Protein AF-0000000084484332 (afdb_homodimer)

Structure (mmCIF, N/CA/C/O backbone):
data_AF-0000000084484332-model_v1
#
loop_
_entity.id
_entity.type
_entity.pdbx_description
1 polymer '(3R)-3-hydroxyacyl-CoA dehydrogenase'
#
loop_
_atom_site.group_PDB
_atom_site.id
_atom_site.type_symbol
_atom_site.label_atom_id
_atom_site.label_alt_id
_atom_site.label_comp_id
_atom_site.label_asym_id
_atom_site.label_entity_id
_atom_site.label_seq_id
_atom_site.pdbx_PDB_ins_code
_atom_site.Cartn_x
_atom_site.Cartn_y
_atom_site.Cartn_z
_atom_site.occupancy
_atom_site.B_iso_or_equiv
_atom_site.auth_seq_id
_atom_site.auth_comp_id
_atom_site.auth_asym_id
_atom_site.auth_atom_id
_atom_site.pdbx_PDB_model_num
ATOM 1 N N . MET A 1 1 ? -7.816 30.906 24.844 1 42.34 1 MET A N 1
ATOM 2 C CA . MET A 1 1 ? -7.906 29.578 25.438 1 42.34 1 MET A CA 1
ATOM 3 C C . MET A 1 1 ? -6.652 28.766 25.125 1 42.34 1 MET A C 1
ATOM 5 O O . MET A 1 1 ? -6.082 28.875 24.047 1 42.34 1 MET A O 1
ATOM 9 N N . SER A 1 2 ? -5.914 28.5 26.109 1 61.84 2 SER A N 1
ATOM 10 C CA . SER A 1 2 ? -4.59 27.922 26.328 1 61.84 2 SER A CA 1
ATOM 11 C C . SER A 1 2 ? -4.523 26.5 25.812 1 61.84 2 SER A C 1
ATOM 13 O O . SER A 1 2 ? -4.754 25.547 26.562 1 61.84 2 SER A O 1
ATOM 15 N N . GLY A 1 3 ? -4.895 26.281 24.469 1 76.19 3 GLY A N 1
ATOM 16 C CA . GLY A 1 3 ? -4.961 24.922 24 1 76.19 3 GLY A CA 1
ATOM 17 C C . GLY A 1 3 ? -3.596 24.312 23.703 1 76.19 3 GLY A C 1
ATOM 18 O O . GLY A 1 3 ? -2.611 25.047 23.562 1 76.19 3 GLY A O 1
ATOM 19 N N . ILE A 1 4 ? -3.477 23 23.781 1 82.19 4 ILE A N 1
ATOM 20 C CA . ILE A 1 4 ? -2.23 22.25 23.781 1 82.19 4 ILE A CA 1
ATOM 21 C C . ILE A 1 4 ? -1.48 22.5 22.469 1 82.19 4 ILE A C 1
ATOM 23 O O . ILE A 1 4 ? -0.281 22.219 22.375 1 82.19 4 ILE A O 1
ATOM 27 N N . VAL A 1 5 ? -2.266 23.203 21.5 1 91.94 5 VAL A N 1
ATOM 28 C CA . VAL A 1 5 ? -1.58 23.516 20.25 1 91.94 5 VAL A CA 1
ATOM 29 C C . VAL A 1 5 ? -1.8 24.984 19.891 1 91.94 5 VAL A C 1
ATOM 31 O O . VAL A 1 5 ? -1.896 25.344 18.703 1 91.94 5 VAL A O 1
ATOM 34 N N . SER A 1 6 ? -1.913 25.75 20.922 1 90.62 6 SER A N 1
ATOM 35 C CA . SER A 1 6 ? -2.123 27.188 20.734 1 90.62 6 SER A CA 1
ATOM 36 C C . SER A 1 6 ? -0.978 27.812 19.953 1 90.62 6 SER A C 1
ATOM 38 O O . SER A 1 6 ? 0.193 27.531 20.219 1 90.62 6 SER A O 1
ATOM 40 N N . GLY A 1 7 ? -1.387 28.594 18.938 1 90.69 7 GLY A N 1
ATOM 41 C CA . GLY A 1 7 ? -0.401 29.328 18.156 1 90.69 7 GLY A CA 1
ATOM 42 C C . GLY A 1 7 ? 0.15 28.547 16.984 1 90.69 7 GLY A C 1
ATOM 43 O O . GLY A 1 7 ? 0.88 29.078 16.156 1 90.69 7 GLY A O 1
ATOM 44 N N . LYS A 1 8 ? -0.219 27.281 16.891 1 94.62 8 LYS A N 1
ATOM 45 C CA . LYS A 1 8 ? 0.289 26.453 15.797 1 94.62 8 LYS A CA 1
ATOM 46 C C . LYS A 1 8 ? -0.596 26.578 14.555 1 94.62 8 LYS A C 1
ATOM 48 O O . LYS A 1 8 ? -1.795 26.844 14.664 1 94.62 8 LYS A O 1
ATOM 53 N N . LEU A 1 9 ? 0.035 26.484 13.445 1 97.62 9 LEU A N 1
ATOM 54 C CA . LEU A 1 9 ? -0.656 26.406 12.164 1 97.62 9 LEU A CA 1
ATOM 55 C C . LEU A 1 9 ? -0.827 24.953 11.719 1 97.62 9 LEU A C 1
ATOM 57 O O . LEU A 1 9 ? 0.148 24.203 11.656 1 97.62 9 LEU A O 1
ATOM 61 N N . ALA A 1 10 ? -2.123 24.562 11.453 1 98.38 10 ALA A N 1
ATOM 62 C CA . ALA A 1 10 ? -2.428 23.172 11.133 1 98.38 10 ALA A CA 1
ATOM 63 C C . ALA A 1 10 ? -3.088 23.047 9.766 1 98.38 10 ALA A C 1
ATOM 65 O O . ALA A 1 10 ? -3.918 23.891 9.398 1 98.38 10 ALA A O 1
ATOM 66 N N . PHE A 1 11 ? -2.664 22.109 9.016 1 98.81 11 PHE A N 1
ATOM 67 C CA . PHE A 1 11 ? -3.262 21.781 7.73 1 98.81 11 PHE A CA 1
ATOM 68 C C . PHE A 1 11 ? -3.904 20.406 7.77 1 98.81 11 PHE A C 1
ATOM 70 O O . PHE A 1 11 ? -3.273 19.438 8.195 1 98.81 11 PHE A O 1
ATOM 77 N N . VAL A 1 12 ? -5.191 20.281 7.363 1 98.62 12 VAL A N 1
ATOM 78 C CA . VAL A 1 12 ? -5.938 19.031 7.375 1 98.62 12 VAL A CA 1
ATOM 79 C C . VAL A 1 12 ? -6.477 18.734 5.977 1 98.62 12 VAL A C 1
ATOM 81 O O . VAL A 1 12 ? -7.25 19.531 5.426 1 98.62 12 VAL A O 1
ATOM 84 N N . THR A 1 13 ? -6.062 17.625 5.383 1 98.75 13 THR A N 1
ATOM 85 C CA . THR A 1 13 ? -6.664 17.203 4.121 1 98.75 13 THR A CA 1
ATOM 86 C C . THR A 1 13 ? -7.953 16.422 4.367 1 98.75 13 THR A C 1
ATOM 88 O O . THR A 1 13 ? -8.148 15.867 5.453 1 98.75 13 THR A O 1
ATOM 91 N N . GLY A 1 14 ? -8.781 16.359 3.268 1 97.62 14 GLY A N 1
ATOM 92 C CA . GLY A 1 14 ? -10.055 15.688 3.453 1 97.62 14 GLY A CA 1
ATOM 93 C C . GLY A 1 14 ? -10.953 16.375 4.461 1 97.62 14 GLY A C 1
ATOM 94 O O . GLY A 1 14 ? -11.711 15.727 5.184 1 97.62 14 GLY A O 1
ATOM 95 N N . ALA A 1 15 ? -10.914 17.641 4.578 1 97.25 15 ALA A N 1
ATOM 96 C CA . ALA A 1 15 ? -11.5 18.391 5.684 1 97.25 15 ALA A CA 1
ATOM 97 C C . ALA A 1 15 ? -12.977 18.672 5.434 1 97.25 15 ALA A C 1
ATOM 99 O O 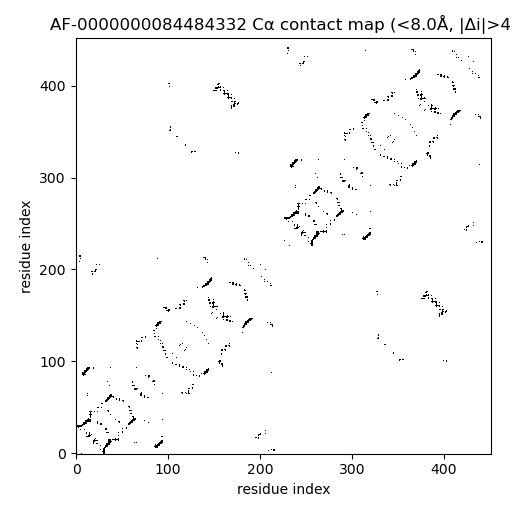. ALA A 1 15 ? -13.664 19.203 6.305 1 97.25 15 ALA A O 1
ATOM 100 N N . ALA A 1 16 ? -13.469 18.281 4.281 1 95.62 16 ALA A N 1
ATOM 101 C CA . ALA A 1 16 ? -14.844 18.625 3.939 1 95.62 16 ALA A CA 1
ATOM 102 C C . ALA A 1 16 ? -15.828 17.688 4.633 1 95.62 16 ALA A C 1
ATOM 104 O O . ALA A 1 16 ? -17.031 17.953 4.656 1 95.62 16 ALA A O 1
ATOM 105 N N . SER A 1 17 ? -15.289 16.562 5.203 1 87.25 17 SER A N 1
ATOM 106 C CA . SER A 1 17 ? -16.234 15.633 5.809 1 87.25 17 SER A CA 1
ATOM 107 C C . SER A 1 17 ? -15.539 14.695 6.785 1 87.25 17 SER A C 1
ATOM 109 O O . SER A 1 17 ? -14.305 14.711 6.898 1 87.25 17 SER A O 1
ATOM 111 N N . GLY A 1 18 ? -16.438 14.094 7.574 1 88.19 18 GLY A N 1
ATOM 112 C CA . GLY A 1 18 ? -16 12.945 8.352 1 88.19 18 GLY A CA 1
ATOM 113 C C . GLY A 1 18 ? -14.906 13.281 9.344 1 88.19 18 GLY A C 1
ATOM 114 O O . GLY A 1 18 ? -15.039 14.219 10.125 1 88.19 18 GLY A O 1
ATOM 115 N N . ILE A 1 19 ? -13.891 12.477 9.289 1 89.06 19 ILE A N 1
ATOM 116 C CA . ILE A 1 19 ? -12.773 12.57 10.227 1 89.06 19 ILE A CA 1
ATOM 117 C C . ILE A 1 19 ? -12.039 13.891 10.016 1 89.06 19 ILE A C 1
ATOM 119 O O . ILE A 1 19 ? -11.586 14.508 10.984 1 89.06 19 ILE A O 1
ATOM 123 N N . GLY A 1 20 ? -11.953 14.328 8.781 1 94.19 20 GLY A N 1
ATOM 124 C CA . GLY A 1 20 ?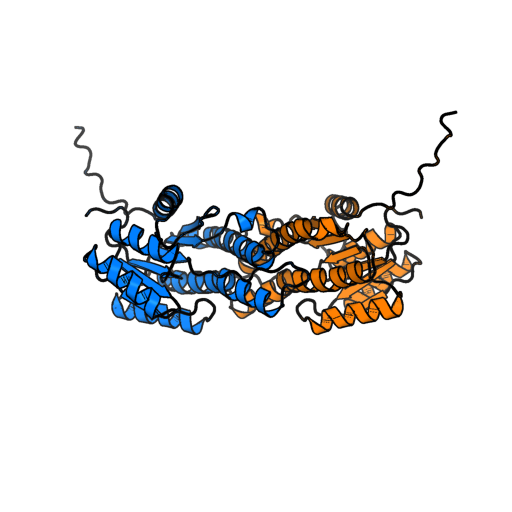 -11.273 15.578 8.484 1 94.19 20 GLY A CA 1
ATOM 125 C C . GLY A 1 20 ? -11.953 16.781 9.102 1 94.19 20 GLY A C 1
ATOM 126 O O . GLY A 1 20 ? -11.297 17.641 9.703 1 94.19 20 GLY A O 1
ATOM 127 N N . ARG A 1 21 ? -13.211 16.828 8.93 1 93.62 21 ARG A N 1
ATOM 128 C CA . ARG A 1 21 ? -13.984 17.922 9.531 1 93.62 21 ARG A CA 1
ATOM 129 C C . ARG A 1 21 ? -13.852 17.906 11.047 1 93.62 21 ARG A C 1
ATOM 131 O O . ARG A 1 21 ? -13.609 18.953 11.664 1 93.62 21 ARG A O 1
ATOM 138 N N . ALA A 1 22 ? -13.953 16.766 11.641 1 91 22 ALA A N 1
ATOM 139 C CA . ALA A 1 22 ? -13.836 16.641 13.094 1 91 22 ALA A CA 1
ATOM 140 C C . ALA A 1 22 ? -12.445 17.031 13.57 1 91 22 ALA A C 1
ATOM 142 O O . ALA A 1 22 ? -12.289 17.641 14.633 1 91 22 ALA A O 1
ATOM 143 N N . THR A 1 23 ? -11.5 16.656 12.812 1 93.69 23 THR A N 1
ATOM 144 C CA . THR A 1 23 ? -10.117 17 13.148 1 93.69 23 THR A CA 1
ATOM 145 C C . THR A 1 23 ? -9.922 18.516 13.164 1 93.69 23 THR A C 1
ATOM 147 O O . THR A 1 23 ? -9.297 19.047 14.07 1 93.69 23 THR A O 1
ATOM 150 N N . CYS A 1 24 ? -10.5 19.172 12.188 1 95.75 24 CYS A N 1
ATOM 151 C CA . CYS A 1 24 ? -10.438 20.625 12.156 1 95.75 24 CYS A CA 1
ATOM 152 C C . CYS A 1 24 ? -11.039 21.219 13.422 1 95.75 24 CYS A C 1
ATOM 154 O O . CYS A 1 24 ? -10.453 22.125 14.016 1 95.75 24 CYS A O 1
ATOM 156 N N . GLN A 1 25 ? -12.109 20.703 13.836 1 93.12 25 GLN A N 1
ATOM 157 C CA . GLN A 1 25 ? -12.797 21.203 15.023 1 93.12 25 GLN A CA 1
ATOM 158 C C . GLN A 1 25 ? -11.945 21.016 16.281 1 93.12 25 GLN A C 1
ATOM 160 O O . GLN A 1 25 ? -11.812 21.938 17.078 1 93.12 25 GLN A O 1
ATOM 165 N N . VAL A 1 26 ? -11.375 19.828 16.391 1 92.19 26 VAL A N 1
ATOM 166 C CA . VAL A 1 26 ? -10.57 19.5 17.562 1 92.19 26 VAL A CA 1
ATOM 167 C C . VAL A 1 26 ? -9.344 20.406 17.625 1 92.19 26 VAL A C 1
ATOM 169 O O . VAL A 1 26 ? -9.023 20.969 18.672 1 92.19 26 VAL A O 1
ATOM 172 N N . LEU A 1 27 ? -8.672 20.594 16.5 1 94.62 27 LEU A N 1
ATOM 173 C CA . LEU A 1 27 ? -7.457 21.406 16.469 1 94.62 27 LEU A CA 1
ATOM 174 C C . LEU A 1 27 ? -7.766 22.859 16.75 1 94.62 27 LEU A C 1
ATOM 176 O O . LEU A 1 27 ? -7.031 23.516 17.5 1 94.62 27 LEU A O 1
ATOM 180 N N . ALA A 1 28 ? -8.875 23.375 16.219 1 95.31 28 ALA A N 1
ATOM 181 C CA . ALA A 1 28 ? -9.273 24.75 16.469 1 95.31 28 ALA A CA 1
ATOM 182 C C . ALA A 1 28 ? -9.641 24.953 17.938 1 95.31 28 ALA A C 1
ATOM 184 O O . ALA A 1 28 ? -9.242 25.953 18.547 1 95.31 28 ALA A O 1
ATOM 185 N N . ARG A 1 29 ? -10.328 23.984 18.438 1 92.31 29 ARG A N 1
ATOM 186 C CA . ARG A 1 29 ? -10.711 24.031 19.844 1 92.31 29 ARG A CA 1
ATOM 187 C C . ARG A 1 29 ? -9.477 24.094 20.75 1 92.31 29 ARG A C 1
ATOM 189 O O . ARG A 1 29 ? -9.492 24.766 21.781 1 92.31 29 ARG A O 1
ATOM 196 N N . GLU A 1 30 ? -8.445 23.438 20.281 1 92.62 30 GLU A N 1
ATOM 197 C CA . GLU A 1 30 ? -7.223 23.359 21.078 1 92.62 30 GLU A CA 1
ATOM 198 C C . GLU A 1 30 ? -6.281 24.516 20.75 1 92.62 30 GLU A C 1
ATOM 200 O O . GLU A 1 30 ? -5.121 24.516 21.188 1 92.62 30 GLU A O 1
ATOM 205 N N . GLY A 1 31 ? -6.727 25.484 19.906 1 93.81 31 GLY A N 1
ATOM 206 C CA . GLY A 1 31 ? -6.051 26.766 19.797 1 93.81 31 GLY A CA 1
ATOM 207 C C . GLY A 1 31 ? -5.293 26.938 18.484 1 93.81 31 GLY A C 1
ATOM 208 O O . GLY A 1 31 ? -4.703 27.984 18.234 1 93.81 31 GLY A O 1
ATOM 209 N N . ALA A 1 32 ? -5.285 25.969 17.656 1 95.81 32 ALA A N 1
ATOM 210 C CA . ALA A 1 32 ? -4.559 26.062 16.391 1 95.81 32 ALA A CA 1
ATOM 211 C C . ALA A 1 32 ? -5.328 26.891 15.375 1 95.81 32 ALA A C 1
ATOM 213 O O . ALA A 1 32 ? -6.559 26.969 15.43 1 95.81 32 ALA A O 1
ATOM 214 N N . THR A 1 33 ? -4.586 27.594 14.57 1 97.75 33 THR A N 1
ATOM 215 C CA . THR A 1 33 ? -5.152 28.062 13.305 1 97.75 33 THR A CA 1
ATOM 216 C C . THR A 1 33 ? -5.215 26.922 12.289 1 97.75 33 THR A C 1
ATOM 218 O O . THR A 1 33 ? -4.203 26.281 12.008 1 97.75 33 THR A O 1
ATOM 221 N N . VAL A 1 34 ? -6.422 26.734 11.703 1 98.25 34 VAL A N 1
ATOM 222 C CA . VAL A 1 34 ? -6.625 25.531 10.898 1 98.25 34 VAL A CA 1
ATOM 223 C C . VAL A 1 34 ? -6.867 25.922 9.445 1 98.25 34 VAL A C 1
ATOM 225 O O . VAL A 1 34 ? -7.664 26.812 9.156 1 98.25 34 VAL A O 1
ATOM 228 N N . ILE A 1 35 ? -6.141 25.297 8.539 1 98.81 35 ILE A N 1
ATOM 229 C CA . ILE A 1 35 ? -6.406 25.328 7.102 1 98.81 35 ILE A CA 1
ATOM 230 C C . ILE A 1 35 ? -6.98 23.984 6.652 1 98.81 35 ILE A C 1
ATOM 232 O O . ILE A 1 35 ? -6.328 22.953 6.781 1 98.81 35 ILE A O 1
ATOM 236 N N . GLY A 1 36 ? -8.195 24.016 6.145 1 98.62 36 GLY A N 1
ATOM 237 C CA . GLY A 1 36 ? -8.797 22.812 5.59 1 98.62 36 GLY A CA 1
ATOM 238 C C . GLY A 1 36 ? -8.562 22.656 4.102 1 98.62 36 GLY A C 1
ATOM 239 O O . GLY A 1 36 ? -8.742 23.609 3.336 1 98.62 36 GLY A O 1
ATOM 240 N N . GLY A 1 37 ? -8.078 21.531 3.699 1 98.75 37 GLY A N 1
ATOM 241 C CA . GLY A 1 37 ? -7.898 21.203 2.295 1 98.75 37 GLY A CA 1
ATOM 242 C C . GLY A 1 37 ? -8.805 20.078 1.824 1 98.75 37 GLY A C 1
ATOM 243 O O . GLY A 1 37 ? -8.914 19.047 2.486 1 98.75 37 GLY A O 1
ATOM 244 N N . ASP A 1 38 ? -9.391 20.281 0.667 1 98.56 38 ASP A N 1
ATOM 245 C CA . ASP A 1 38 ? -10.258 19.266 0.062 1 98.56 38 ASP A CA 1
ATOM 246 C C . ASP A 1 38 ? -10.523 19.594 -1.407 1 98.56 38 ASP A C 1
ATOM 248 O O . ASP A 1 38 ? -10.398 20.734 -1.833 1 98.56 38 ASP A O 1
ATOM 252 N N . LYS A 1 39 ? -10.883 18.547 -2.139 1 98.12 39 LYS A N 1
ATOM 253 C CA . LYS A 1 39 ? -11.297 18.781 -3.518 1 98.12 39 LYS A CA 1
ATOM 254 C C . LYS A 1 39 ? -12.727 19.312 -3.576 1 98.12 39 LYS A C 1
ATOM 256 O O . LYS A 1 39 ? -13.117 19.953 -4.559 1 98.12 39 LYS A O 1
ATOM 261 N N . ASN A 1 40 ? -13.461 19.016 -2.582 1 97.5 40 ASN A N 1
ATOM 262 C CA . ASN A 1 40 ? -14.82 19.531 -2.451 1 97.5 40 ASN A CA 1
ATOM 263 C C . ASN A 1 40 ? -14.836 20.953 -1.888 1 97.5 40 ASN A C 1
ATOM 265 O O . ASN A 1 40 ? -14.906 21.141 -0.673 1 97.5 40 ASN A O 1
ATOM 269 N N . LYS A 1 41 ? -14.883 21.938 -2.73 1 96.12 41 LYS A N 1
ATOM 270 C CA . LYS A 1 41 ? -14.758 23.344 -2.355 1 96.12 41 LYS A CA 1
ATOM 271 C C . LYS A 1 41 ? -15.898 23.766 -1.43 1 96.12 41 LYS A C 1
ATOM 273 O O . LYS A 1 41 ? -15.656 24.406 -0.403 1 96.12 41 LYS A O 1
ATOM 278 N N . LYS A 1 42 ? -17.062 23.391 -1.807 1 96.62 42 LYS A N 1
ATOM 279 C CA . LYS A 1 42 ? -18.219 23.781 -1.007 1 96.62 42 LYS A CA 1
ATOM 280 C C . LYS A 1 42 ? -18.172 23.156 0.382 1 96.62 42 LYS A C 1
ATOM 282 O O . LYS A 1 42 ? -18.422 23.828 1.384 1 96.62 42 LYS A O 1
ATOM 287 N N . GLY A 1 43 ? -17.812 21.891 0.428 1 96 43 GLY A N 1
ATOM 288 C CA . GLY A 1 43 ? -17.75 21.172 1.688 1 96 43 GLY A CA 1
ATOM 289 C C . GLY A 1 43 ? -16.703 21.719 2.641 1 96 43 GLY A C 1
ATOM 290 O O . GLY A 1 43 ? -16.953 21.828 3.842 1 96 43 GLY A O 1
ATOM 291 N N . ILE A 1 44 ? -15.57 22.047 2.057 1 96.75 44 ILE A N 1
ATOM 292 C CA . ILE A 1 44 ? -14.508 22.5 2.943 1 96.75 44 ILE A CA 1
ATOM 293 C C . ILE A 1 44 ? -14.812 23.906 3.447 1 96.75 44 ILE A C 1
ATOM 295 O O . ILE A 1 44 ? -14.492 24.25 4.59 1 96.75 44 ILE A O 1
ATOM 299 N N . GLN A 1 45 ? -15.414 24.75 2.668 1 96.75 45 GLN A N 1
ATOM 300 C CA . GLN A 1 45 ? -15.82 26.078 3.121 1 96.75 45 GLN A CA 1
ATOM 301 C C . GLN A 1 45 ? -16.828 25.984 4.266 1 96.75 45 GLN A C 1
ATOM 303 O O . GLN A 1 45 ? -16.75 26.75 5.227 1 96.75 45 GLN A O 1
ATOM 308 N N . GLN A 1 46 ? -17.719 25.062 4.16 1 96.44 46 GLN A N 1
ATOM 309 C CA . GLN A 1 46 ? -18.672 24.844 5.238 1 96.44 46 GLN A CA 1
ATOM 310 C C . GLN A 1 46 ? -17.969 24.469 6.535 1 96.44 46 GLN A C 1
ATOM 312 O O . GLN A 1 46 ? -18.312 24.969 7.609 1 96.44 46 GLN A O 1
ATOM 317 N N . THR A 1 47 ? -17 23.594 6.406 1 96.25 47 THR A N 1
ATOM 318 C CA . THR A 1 47 ? -16.219 23.172 7.574 1 96.25 47 THR A CA 1
ATOM 319 C C . THR A 1 47 ? -15.555 24.375 8.234 1 96.25 47 THR A C 1
ATOM 321 O O . THR A 1 47 ? -15.656 24.562 9.445 1 96.25 47 THR A O 1
ATOM 324 N N . ILE A 1 48 ? -14.953 25.219 7.457 1 97.31 48 ILE A N 1
ATOM 325 C CA . ILE A 1 48 ? -14.195 26.344 7.988 1 97.31 48 ILE A CA 1
ATOM 326 C C . ILE A 1 48 ? -15.148 27.391 8.555 1 97.31 48 ILE A C 1
ATOM 328 O O . ILE A 1 48 ? -14.859 28.016 9.578 1 97.31 48 ILE A O 1
ATOM 332 N N . ASP A 1 49 ? -16.266 27.562 7.906 1 96.62 49 ASP A N 1
ATOM 333 C CA . ASP A 1 49 ? -17.281 28.484 8.43 1 96.62 49 ASP A CA 1
ATOM 334 C C . ASP A 1 49 ? -17.734 28.062 9.82 1 96.62 49 ASP A C 1
ATOM 336 O O . ASP A 1 49 ? -17.844 28.891 10.727 1 96.62 49 ASP A O 1
ATOM 340 N N . GLU A 1 50 ? -17.969 26.828 9.969 1 95.06 50 GLU A N 1
ATOM 341 C CA . GLU A 1 50 ? -18.406 26.297 11.258 1 95.06 50 GLU A CA 1
ATOM 342 C C . GLU A 1 50 ? -17.328 26.469 12.32 1 95.06 50 GLU A C 1
ATOM 344 O O . GLU A 1 50 ? -17.609 26.844 13.461 1 95.06 50 GLU A O 1
ATOM 349 N N . VAL A 1 51 ? -16.141 26.188 11.969 1 95.81 51 VAL A N 1
ATOM 350 C CA . VAL A 1 51 ? -15.008 26.312 12.883 1 95.81 51 VAL A CA 1
ATOM 351 C C . VAL A 1 51 ? -14.82 27.766 13.273 1 95.81 51 VAL A C 1
ATOM 353 O O . VAL A 1 51 ? -14.609 28.078 14.453 1 95.81 51 VAL A O 1
ATOM 356 N N . SER A 1 52 ? -14.977 28.656 12.336 1 96.25 52 SER A N 1
ATOM 357 C CA . SER A 1 52 ? -14.727 30.094 12.539 1 96.25 52 SER A CA 1
ATOM 358 C C . SER A 1 52 ? -15.812 30.719 13.406 1 96.25 52 SER A C 1
ATOM 360 O O . SER A 1 52 ? -15.586 31.75 14.031 1 96.25 52 SER A O 1
ATOM 362 N N . LYS A 1 53 ? -16.969 30.109 13.375 1 95.19 53 LYS A N 1
ATOM 363 C CA . LYS A 1 53 ? -18.047 30.609 14.227 1 95.19 53 LYS A CA 1
ATOM 364 C C . LYS A 1 53 ? -17.734 30.375 15.703 1 95.19 53 LYS A C 1
ATOM 366 O O . LYS A 1 53 ? -18.125 31.172 16.562 1 95.19 53 LYS A O 1
ATOM 371 N N . LEU A 1 54 ? -16.984 29.406 15.977 1 92 54 LEU A N 1
ATOM 372 C CA . LEU A 1 54 ? -16.766 28.984 17.359 1 92 54 LEU A CA 1
ATOM 373 C C . LEU A 1 54 ? -15.406 29.469 17.859 1 92 54 LEU A C 1
ATOM 375 O O . LEU A 1 54 ? -15.227 29.703 19.062 1 92 54 LEU A O 1
ATOM 379 N N . PHE A 1 55 ? -14.492 29.547 16.906 1 90.69 55 PHE A N 1
ATOM 380 C CA . PHE A 1 55 ? -13.125 29.875 17.281 1 90.69 55 PHE A CA 1
ATOM 381 C C . PHE A 1 55 ? -12.586 31.016 16.422 1 90.69 55 PHE A C 1
ATOM 383 O O . PHE A 1 55 ? -12.672 30.953 15.188 1 90.69 55 PHE A O 1
ATOM 390 N N . ARG A 1 56 ? -12.023 32.062 17.031 1 86.75 56 ARG A N 1
ATOM 391 C CA . ARG A 1 56 ? -11.797 33.344 16.375 1 86.75 56 ARG A CA 1
ATOM 392 C C . ARG A 1 56 ? -10.414 33.375 15.727 1 86.75 56 ARG A C 1
ATOM 394 O O . ARG A 1 56 ? -9.969 34.438 15.281 1 86.75 56 ARG A O 1
ATOM 401 N N . ASN A 1 57 ? -9.742 32.312 15.445 1 89.62 57 ASN A N 1
ATOM 402 C CA . ASN A 1 57 ? -8.477 32.344 14.727 1 89.62 57 ASN A CA 1
ATOM 403 C C . ASN A 1 57 ? -8.688 32.5 13.227 1 89.62 57 ASN A C 1
ATOM 405 O O . ASN A 1 57 ? -9.82 32.438 12.742 1 89.62 57 ASN A O 1
ATOM 409 N N . ASN A 1 58 ? -7.68 32.875 12.445 1 95.56 58 ASN A N 1
ATOM 410 C CA . ASN A 1 58 ? -7.715 33.094 11 1 95.56 58 ASN A CA 1
ATOM 411 C C . ASN A 1 58 ? -7.695 31.797 10.227 1 95.56 58 ASN A C 1
ATOM 413 O O . ASN A 1 58 ? -6.766 31.531 9.461 1 95.56 58 ASN A O 1
ATOM 417 N N . HIS A 1 59 ? -8.805 31.047 10.406 1 98.38 59 HIS A N 1
ATOM 418 C CA . HIS A 1 59 ? -8.93 29.781 9.695 1 98.38 59 HIS A CA 1
ATOM 419 C C . HIS A 1 59 ? -9.219 30 8.219 1 98.38 59 HIS A C 1
ATOM 421 O O . HIS A 1 59 ? -9.797 31.016 7.84 1 98.38 59 HIS A O 1
ATOM 427 N N . SER A 1 60 ? -8.812 29.062 7.355 1 98.31 60 SER A N 1
ATOM 428 C CA . SER A 1 60 ? -9.094 29.188 5.93 1 98.31 60 SER A CA 1
ATOM 429 C C . SER A 1 60 ? -9.18 27.828 5.258 1 98.31 60 SER A C 1
ATOM 431 O O . SER A 1 60 ? -9.047 26.797 5.922 1 98.31 60 SER A O 1
ATOM 433 N N . SER A 1 61 ? -9.578 27.859 3.963 1 98.38 61 SER A N 1
ATOM 434 C CA . SER A 1 61 ? -9.688 26.641 3.168 1 98.38 61 SER A CA 1
ATOM 435 C C . SER A 1 61 ? -8.883 26.734 1.881 1 98.38 61 SER A C 1
ATOM 437 O O . SER A 1 61 ? -8.617 27.844 1.396 1 98.38 61 SER A O 1
ATOM 439 N N . VAL A 1 62 ? -8.398 25.625 1.397 1 98.5 62 VAL A N 1
ATOM 440 C CA . VAL A 1 62 ? -7.738 25.547 0.1 1 98.5 62 VAL A CA 1
ATOM 441 C C . VAL A 1 62 ? -8.25 24.328 -0.665 1 98.5 62 VAL A C 1
ATOM 443 O O . VAL A 1 62 ? -8.516 23.281 -0.07 1 98.5 62 VAL A O 1
ATOM 446 N N . GLU A 1 63 ? -8.453 24.516 -1.934 1 98.5 63 GLU A N 1
ATOM 447 C CA . GLU A 1 63 ? -8.797 23.375 -2.783 1 98.5 63 GLU A CA 1
ATOM 448 C C . GLU A 1 63 ? -7.566 22.531 -3.092 1 98.5 63 GLU A C 1
ATOM 450 O O . GLU A 1 63 ? -6.516 23.062 -3.461 1 98.5 63 GLU A O 1
ATOM 455 N N . ILE A 1 64 ? -7.754 21.203 -2.967 1 98.81 64 ILE A N 1
ATOM 456 C CA . ILE A 1 64 ? -6.594 20.344 -3.189 1 98.81 64 ILE A CA 1
ATOM 457 C C . ILE A 1 64 ? -7.051 18.969 -3.656 1 98.81 64 ILE A C 1
ATOM 459 O O . ILE A 1 64 ? -8.031 18.422 -3.139 1 98.81 64 ILE A O 1
ATOM 463 N N . SER A 1 65 ? -6.422 18.531 -4.711 1 98.81 65 SER A N 1
ATOM 464 C CA . SER A 1 65 ? -6.406 17.109 -5.051 1 98.81 65 SER A CA 1
ATOM 465 C C . SER A 1 65 ? -5.109 16.438 -4.594 1 98.81 65 SER A C 1
ATOM 467 O O . SER A 1 65 ? -4.051 16.656 -5.191 1 98.81 65 SER A O 1
ATOM 469 N N . VAL A 1 66 ? -5.258 15.562 -3.623 1 98.81 66 VAL A N 1
ATOM 470 C CA . VAL A 1 66 ? -4.059 15.117 -2.924 1 98.81 66 VAL A CA 1
ATOM 471 C C . VAL A 1 66 ? -3.234 14.211 -3.836 1 98.81 66 VAL A C 1
ATOM 473 O O . VAL A 1 66 ? -2.037 14.016 -3.613 1 98.81 66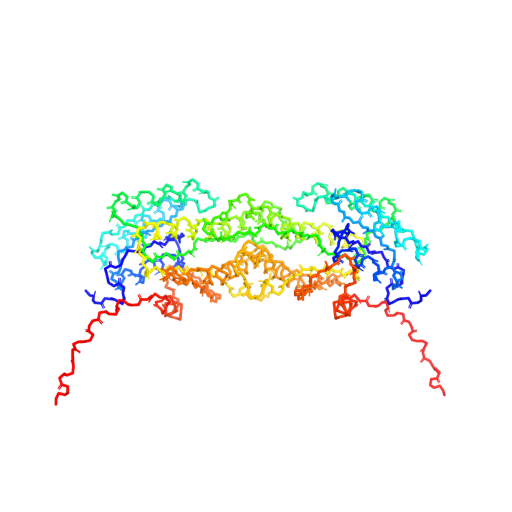 VAL A O 1
ATOM 476 N N . ASN A 1 67 ? -3.889 13.562 -4.816 1 98.56 67 ASN A N 1
ATOM 477 C CA . ASN A 1 67 ? -3.176 12.625 -5.684 1 98.56 67 ASN A CA 1
ATOM 478 C C . ASN A 1 67 ? -2.543 13.344 -6.875 1 98.56 67 ASN A C 1
ATOM 480 O O . ASN A 1 67 ? -2.066 12.695 -7.809 1 98.56 67 ASN A O 1
ATOM 484 N N . GLU A 1 68 ? -2.584 14.633 -6.906 1 98.75 68 GLU A N 1
ATOM 485 C CA . GLU A 1 68 ? -1.958 15.453 -7.945 1 98.75 68 GLU A CA 1
ATOM 486 C C . GLU A 1 68 ? -0.857 16.328 -7.363 1 98.75 68 GLU A C 1
ATOM 488 O O . GLU A 1 68 ? -1.137 17.281 -6.629 1 98.75 68 GLU A O 1
ATOM 493 N N . SER A 1 69 ? 0.354 16.094 -7.805 1 98.69 69 SER A N 1
ATOM 494 C CA . SER A 1 69 ? 1.53 16.75 -7.25 1 98.69 69 SER A CA 1
ATOM 495 C C . SER A 1 69 ? 1.435 18.266 -7.406 1 98.69 69 SER A C 1
ATOM 497 O O . SER A 1 69 ? 1.742 19.016 -6.473 1 98.69 69 SER A O 1
ATOM 499 N N . LYS A 1 70 ? 1 18.703 -8.508 1 98.69 70 LYS A N 1
ATOM 500 C CA . LYS A 1 70 ? 0.88 20.141 -8.758 1 98.69 70 LYS A CA 1
ATOM 501 C C . LYS A 1 70 ? -0.162 20.766 -7.836 1 98.69 70 LYS A C 1
ATOM 503 O O . LYS A 1 70 ? 0.032 21.875 -7.34 1 98.69 70 LYS A O 1
ATOM 508 N N . SER A 1 71 ? -1.226 20.094 -7.656 1 98.88 71 SER A N 1
ATOM 509 C CA . SER A 1 71 ? -2.277 20.578 -6.77 1 98.88 71 SER A CA 1
ATOM 510 C C . SER A 1 71 ? -1.772 20.719 -5.336 1 98.88 71 SER A C 1
ATOM 512 O O . SER A 1 71 ? -2.064 21.703 -4.66 1 98.88 71 SER A O 1
ATOM 514 N N . VAL A 1 72 ? -0.983 19.781 -4.855 1 98.94 72 VAL A N 1
ATOM 515 C CA . VAL A 1 72 ? -0.434 19.781 -3.504 1 98.94 72 VAL A CA 1
ATOM 516 C C . VAL A 1 72 ? 0.546 20.938 -3.348 1 98.94 72 VAL A C 1
ATOM 518 O O . VAL A 1 72 ? 0.497 21.672 -2.355 1 98.94 72 VAL A O 1
ATOM 521 N N . GLN A 1 73 ? 1.329 21.125 -4.32 1 98.88 73 GLN A N 1
ATOM 522 C CA . GLN A 1 73 ? 2.289 22.219 -4.297 1 98.88 73 GLN A CA 1
ATOM 523 C C . GLN A 1 73 ? 1.578 23.578 -4.281 1 98.88 73 GLN A C 1
ATOM 525 O O . GLN A 1 73 ? 1.97 24.469 -3.541 1 98.88 73 GLN A O 1
ATOM 530 N N . ASN A 1 74 ? 0.608 23.672 -5.09 1 98.81 74 ASN A N 1
ATOM 531 C CA . ASN A 1 74 ? -0.157 24.906 -5.148 1 98.81 74 ASN A CA 1
ATOM 532 C C . ASN A 1 74 ? -0.826 25.219 -3.811 1 98.81 74 ASN A C 1
ATOM 534 O O . ASN A 1 74 ? -0.87 26.375 -3.387 1 98.81 74 ASN A O 1
ATOM 538 N N . ALA A 1 75 ? -1.349 24.219 -3.219 1 98.88 75 ALA A N 1
ATOM 539 C CA . ALA A 1 75 ? -1.967 24.406 -1.908 1 98.88 75 ALA A CA 1
ATOM 540 C C . ALA A 1 75 ? -0.958 24.938 -0.896 1 98.88 75 ALA A C 1
ATOM 542 O O . ALA A 1 75 ? -1.249 25.891 -0.163 1 98.88 75 ALA A O 1
ATOM 543 N N . LEU A 1 76 ? 0.223 24.375 -0.862 1 98.88 76 LEU A N 1
ATOM 544 C CA . LEU A 1 76 ? 1.262 24.828 0.054 1 98.88 76 LEU A CA 1
ATOM 545 C C . LEU A 1 76 ? 1.639 26.281 -0.233 1 98.88 76 LEU A C 1
ATOM 547 O O . LEU A 1 76 ? 1.779 27.078 0.692 1 98.88 76 LEU A O 1
ATOM 551 N N . GLN A 1 77 ? 1.734 26.578 -1.483 1 98.81 77 GLN A N 1
ATOM 552 C CA . GLN A 1 77 ? 2.107 27.938 -1.863 1 98.81 77 GLN A CA 1
ATOM 553 C C . GLN A 1 77 ? 1.061 28.938 -1.398 1 98.81 77 GLN A C 1
ATOM 555 O O . GLN A 1 77 ? 1.404 30.016 -0.889 1 98.81 77 GLN A O 1
ATOM 560 N N . GLN A 1 78 ? -0.141 28.625 -1.587 1 98.75 78 GLN A N 1
ATOM 561 C CA . GLN A 1 78 ? -1.22 29.484 -1.133 1 98.75 78 GLN A CA 1
ATOM 562 C C . GLN A 1 78 ? -1.163 29.688 0.379 1 98.75 78 GLN A C 1
ATOM 564 O O . GLN A 1 78 ? -1.359 30.812 0.87 1 98.75 78 GLN A O 1
ATOM 569 N N . ILE A 1 79 ? -0.88 28.641 1.087 1 98.75 79 ILE A N 1
ATOM 570 C CA . ILE A 1 79 ? -0.809 28.703 2.543 1 98.75 79 ILE A CA 1
ATOM 571 C C . ILE A 1 79 ? 0.35 29.594 2.973 1 98.75 79 ILE A C 1
ATOM 573 O O . ILE A 1 79 ? 0.184 30.469 3.826 1 98.75 79 ILE A O 1
ATOM 577 N N . ILE A 1 80 ? 1.468 29.422 2.348 1 98.56 80 ILE A N 1
ATOM 578 C CA . ILE A 1 80 ? 2.65 30.188 2.697 1 98.56 80 ILE A CA 1
ATOM 579 C C . ILE A 1 80 ? 2.414 31.672 2.373 1 98.56 80 ILE A C 1
ATOM 581 O O . ILE A 1 80 ? 2.834 32.562 3.125 1 98.56 80 ILE A O 1
ATOM 585 N N . GLN A 1 81 ? 1.778 31.875 1.262 1 98.44 81 GLN A N 1
ATOM 586 C CA . GLN A 1 81 ? 1.469 33.25 0.89 1 98.44 81 GLN A CA 1
ATOM 587 C C . GLN A 1 81 ? 0.568 33.906 1.929 1 98.44 81 GLN A C 1
ATOM 589 O O . GLN A 1 81 ? 0.756 35.094 2.266 1 98.44 81 GLN A O 1
ATOM 594 N N . GLN A 1 82 ? -0.317 33.188 2.438 1 98.19 82 GLN A N 1
ATOM 595 C CA . GLN A 1 82 ? -1.315 33.75 3.348 1 98.19 82 GLN A CA 1
ATOM 596 C C . GLN A 1 82 ? -0.768 33.844 4.77 1 98.19 82 GLN A C 1
ATOM 598 O O . GLN A 1 82 ? -1.012 34.844 5.461 1 98.19 82 GLN A O 1
ATOM 603 N N . TYR A 1 83 ? -0.028 32.875 5.227 1 98.12 83 TYR A N 1
ATOM 604 C CA . TYR A 1 83 ? 0.32 32.812 6.641 1 98.12 83 TYR A CA 1
ATOM 605 C C . TYR A 1 83 ? 1.806 33.062 6.855 1 98.12 83 TYR A C 1
ATOM 607 O O . TYR A 1 83 ? 2.273 33.125 7.992 1 98.12 83 TYR A O 1
ATOM 615 N N . LYS A 1 84 ? 2.596 33.094 5.754 1 97.94 84 LYS A N 1
ATOM 616 C CA . LYS A 1 84 ? 4.008 33.469 5.723 1 97.94 84 LYS A CA 1
ATOM 617 C C . LYS A 1 84 ? 4.871 32.375 6.355 1 97.94 84 LYS A C 1
ATOM 619 O O . LYS A 1 84 ? 6.035 32.594 6.688 1 97.94 84 LYS A O 1
ATOM 624 N N . GLN A 1 85 ? 4.301 31.234 6.613 1 97.38 85 GLN A N 1
ATOM 625 C CA . GLN A 1 85 ? 5.008 30.062 7.113 1 97.38 85 GLN A CA 1
ATOM 626 C C . GLN A 1 85 ? 4.262 28.781 6.758 1 97.38 85 GLN A C 1
ATOM 628 O O . GLN A 1 85 ? 3.047 28.797 6.562 1 97.38 85 GLN A O 1
ATOM 633 N N . PRO A 1 86 ? 4.977 27.688 6.648 1 98.5 86 PRO A N 1
ATOM 634 C CA . PRO A 1 86 ? 4.281 26.406 6.465 1 98.5 86 PRO A CA 1
ATOM 635 C C . PRO A 1 86 ? 3.629 25.891 7.746 1 98.5 86 PRO A C 1
ATOM 637 O O . PRO A 1 86 ? 4.066 26.25 8.844 1 98.5 86 PRO A O 1
ATOM 640 N N . PRO A 1 87 ? 2.566 25.094 7.57 1 98.5 87 PRO A N 1
ATOM 641 C CA . PRO A 1 87 ? 1.977 24.5 8.766 1 98.5 87 PRO A CA 1
ATOM 642 C C . PRO A 1 87 ? 2.906 23.484 9.438 1 98.5 87 PRO A C 1
ATOM 644 O O . PRO A 1 87 ? 3.566 22.703 8.758 1 98.5 87 PRO A O 1
ATOM 647 N N . SER A 1 88 ? 2.936 23.562 10.758 1 97.62 88 SER A N 1
ATOM 648 C CA . SER A 1 88 ? 3.764 22.641 11.523 1 97.62 88 SER A CA 1
ATOM 649 C C . SER A 1 88 ? 2.982 21.391 11.906 1 97.62 88 SER A C 1
ATOM 651 O O . SER A 1 88 ? 3.566 20.391 12.336 1 97.62 88 SER A O 1
ATOM 653 N N . ILE A 1 89 ? 1.674 21.406 11.805 1 98 89 ILE A N 1
ATOM 654 C CA . ILE A 1 89 ? 0.823 20.234 12 1 98 89 ILE A CA 1
ATOM 655 C C . ILE A 1 89 ? 0.118 19.891 10.688 1 98 89 ILE A C 1
ATOM 657 O O . ILE A 1 89 ? -0.573 20.734 10.109 1 98 89 ILE A O 1
ATOM 661 N N . VAL A 1 90 ? 0.362 18.734 10.227 1 98.75 90 VAL A N 1
ATOM 662 C CA . VAL A 1 90 ? -0.302 18.266 9.016 1 98.75 90 VAL A CA 1
ATOM 663 C C . VAL A 1 90 ? -1.028 16.953 9.297 1 98.75 90 VAL A C 1
ATOM 665 O O . VAL A 1 90 ? -0.412 15.977 9.734 1 98.75 90 VAL A O 1
ATOM 668 N N . VAL A 1 91 ? -2.352 16.953 9.109 1 98.25 91 VAL A N 1
ATOM 669 C CA . VAL A 1 91 ? -3.158 15.75 9.32 1 98.25 91 VAL A CA 1
ATOM 670 C C . VAL A 1 91 ? -3.748 15.289 7.992 1 98.25 91 VAL A C 1
ATOM 672 O O . VAL A 1 91 ? -4.551 15.992 7.379 1 98.25 91 VAL A O 1
ATOM 675 N N . ASN A 1 92 ? -3.354 14.141 7.574 1 98.31 92 ASN A N 1
ATOM 676 C CA . ASN A 1 92 ? -3.836 13.547 6.332 1 98.31 92 ASN A CA 1
ATOM 677 C C . ASN A 1 92 ? -5.078 12.688 6.562 1 98.31 92 ASN A C 1
ATOM 679 O O . ASN A 1 92 ? -4.973 11.523 6.945 1 98.31 92 ASN A O 1
ATOM 683 N N . CYS A 1 93 ? -6.223 13.281 6.215 1 96 93 CYS A N 1
ATOM 684 C CA . CYS A 1 93 ? -7.488 12.586 6.422 1 96 93 CYS A CA 1
ATOM 685 C C . CYS A 1 93 ? -8.133 12.234 5.086 1 96 93 CYS A C 1
ATOM 687 O O . CYS A 1 93 ? -9.125 11.5 5.047 1 96 93 CYS A O 1
ATOM 689 N N . ALA A 1 94 ? -7.605 12.828 3.998 1 97.25 94 ALA A N 1
ATOM 690 C CA . ALA A 1 94 ? -8.172 12.516 2.691 1 97.25 94 ALA A CA 1
ATOM 691 C C . ALA A 1 94 ? -8.094 11.016 2.408 1 97.25 94 ALA A C 1
ATOM 693 O O . ALA A 1 94 ? -7.07 10.383 2.662 1 97.25 94 ALA A O 1
ATOM 694 N N . GLY A 1 95 ? -9.172 10.445 1.952 1 96 95 GLY A N 1
ATOM 695 C CA . GLY A 1 95 ? -9.258 9.031 1.62 1 96 95 GLY A CA 1
ATOM 696 C C . GLY A 1 95 ? -10.594 8.641 1.017 1 96 95 GLY A C 1
ATOM 697 O O . GLY A 1 95 ? -11.594 9.32 1.218 1 96 95 GLY A O 1
ATOM 698 N N . ILE A 1 96 ? -10.562 7.59 0.267 1 96.5 96 ILE A N 1
ATOM 699 C CA . ILE A 1 96 ? -11.789 7.117 -0.368 1 96.5 96 ILE A CA 1
ATOM 700 C C . ILE A 1 96 ? -11.859 5.594 -0.277 1 96.5 96 ILE A C 1
ATOM 702 O O . ILE A 1 96 ? -10.867 4.938 0.046 1 96.5 96 ILE A O 1
ATOM 706 N N . THR A 1 97 ? -13.062 5.094 -0.494 1 96 97 THR A N 1
ATOM 707 C CA . THR A 1 97 ? -13.297 3.664 -0.681 1 96 97 THR A CA 1
ATOM 708 C C . THR A 1 97 ? -13.906 3.391 -2.051 1 96 97 THR A C 1
ATOM 710 O O . THR A 1 97 ? -14.641 4.227 -2.586 1 96 97 THR A O 1
ATOM 713 N N . ARG A 1 98 ? -13.516 2.35 -2.676 1 97.69 98 ARG A N 1
ATOM 714 C CA . ARG A 1 98 ? -14.133 1.715 -3.836 1 97.69 98 ARG A CA 1
ATOM 715 C C . ARG A 1 98 ? -14.297 0.215 -3.615 1 97.69 98 ARG A C 1
ATOM 717 O O . ARG A 1 98 ? -13.516 -0.584 -4.133 1 97.69 98 ARG A O 1
ATOM 724 N N . ASP A 1 99 ? -15.414 -0.139 -2.945 1 97.38 99 ASP A N 1
ATOM 725 C CA . ASP A 1 99 ? -15.57 -1.509 -2.463 1 97.38 99 ASP A CA 1
ATOM 726 C C . ASP A 1 99 ? -16.062 -2.43 -3.576 1 97.38 99 ASP A C 1
ATOM 728 O O . ASP A 1 99 ? -16.906 -2.041 -4.379 1 97.38 99 ASP A O 1
ATOM 732 N N . ASN A 1 100 ? -15.531 -3.602 -3.664 1 98.31 100 ASN A N 1
ATOM 733 C CA . ASN A 1 100 ? -15.953 -4.723 -4.492 1 98.31 100 ASN A CA 1
ATOM 734 C C . ASN A 1 100 ? -15.18 -5.992 -4.16 1 98.31 100 ASN A C 1
ATOM 736 O O . ASN A 1 100 ? -14.078 -5.926 -3.604 1 98.31 100 ASN A O 1
ATOM 740 N N . PHE A 1 101 ? -15.797 -7.094 -4.371 1 97.94 101 PHE A N 1
ATOM 741 C CA . PHE A 1 101 ? -15.016 -8.32 -4.227 1 97.94 101 PHE A CA 1
ATOM 742 C C . PHE A 1 101 ? -13.852 -8.336 -5.219 1 97.94 101 PHE A C 1
ATOM 744 O O . PHE A 1 101 ? -13.953 -7.777 -6.309 1 97.94 101 PHE A O 1
ATOM 751 N N . LEU A 1 102 ? -12.773 -9.016 -4.855 1 98.56 102 LEU A N 1
ATOM 752 C CA . LEU A 1 102 ? -11.531 -8.961 -5.617 1 98.56 102 LEU A CA 1
ATOM 753 C C . LEU A 1 102 ? -11.758 -9.391 -7.062 1 98.56 102 LEU A C 1
ATOM 755 O O . LEU A 1 102 ? -11.266 -8.742 -7.992 1 98.56 102 LEU A O 1
ATOM 759 N N . LEU A 1 103 ? -12.516 -10.438 -7.25 1 98.44 103 LEU A N 1
ATOM 760 C CA . LEU A 1 103 ? -12.711 -10.984 -8.586 1 98.44 103 LEU A CA 1
ATOM 761 C C . LEU A 1 103 ? -13.484 -10 -9.469 1 98.44 103 LEU A C 1
ATOM 763 O O . LEU A 1 103 ? -13.43 -10.086 -10.695 1 98.44 103 LEU A O 1
ATOM 767 N N . LYS A 1 104 ? -14.148 -9.039 -8.875 1 98.31 104 LYS A N 1
ATOM 768 C CA . LYS A 1 104 ? -14.969 -8.086 -9.617 1 98.31 104 LYS A CA 1
ATOM 769 C C . LYS A 1 104 ? -14.422 -6.668 -9.484 1 98.31 104 LYS A C 1
ATOM 771 O O . LYS A 1 104 ? -14.992 -5.723 -10.031 1 98.31 104 LYS A O 1
ATOM 776 N N . LEU A 1 105 ? -13.391 -6.48 -8.758 1 98.69 105 LEU A N 1
ATOM 777 C CA . LEU A 1 105 ? -12.797 -5.168 -8.523 1 98.69 105 LEU A CA 1
ATOM 778 C C . LEU A 1 105 ? -12.141 -4.637 -9.789 1 98.69 105 LEU A C 1
ATOM 780 O O . LEU A 1 105 ? -11.234 -5.266 -10.336 1 98.69 105 LEU A O 1
ATOM 784 N N . SER A 1 106 ? -12.586 -3.5 -10.258 1 98.69 106 SER A N 1
ATOM 785 C CA . SER A 1 106 ? -12 -2.969 -11.477 1 98.69 106 SER A CA 1
ATOM 786 C C . SER A 1 106 ? -10.586 -2.439 -11.227 1 98.69 106 SER A C 1
ATOM 788 O O . SER A 1 106 ? -10.273 -1.985 -10.125 1 98.69 106 SER A O 1
ATOM 790 N N . GLU A 1 107 ? -9.82 -2.48 -12.25 1 98.69 107 GLU A N 1
ATOM 791 C CA . GLU A 1 107 ? -8.484 -1.904 -12.195 1 98.69 107 GLU A CA 1
ATOM 792 C C . GLU A 1 107 ? -8.531 -0.416 -11.859 1 98.69 107 GLU A C 1
ATOM 794 O O . GLU A 1 107 ? -7.707 0.085 -11.102 1 98.69 107 GLU A O 1
ATOM 799 N N . SER A 1 108 ? -9.461 0.267 -12.414 1 98.75 108 SER A N 1
ATOM 800 C CA . SER A 1 108 ? -9.617 1.695 -12.172 1 98.75 108 SER A CA 1
ATOM 801 C C . SER A 1 108 ? -9.93 1.973 -10.703 1 98.75 108 SER A C 1
ATOM 803 O O . SER A 1 108 ? -9.391 2.914 -10.117 1 98.75 108 SER A O 1
ATOM 805 N N . ASP A 1 109 ? -10.812 1.17 -10.133 1 98.75 109 ASP A N 1
ATOM 806 C CA . ASP A 1 109 ? -11.141 1.333 -8.719 1 98.75 109 ASP A CA 1
ATOM 807 C C . ASP A 1 109 ? -9.922 1.053 -7.836 1 98.75 109 ASP A C 1
ATOM 809 O O . ASP A 1 109 ? -9.703 1.744 -6.84 1 98.75 109 ASP A O 1
ATOM 813 N N . PHE A 1 110 ? -9.164 0.039 -8.172 1 98.88 110 PHE A N 1
ATOM 814 C CA . PHE A 1 110 ? -7.938 -0.252 -7.441 1 98.88 110 PHE A CA 1
ATOM 815 C C . PHE A 1 110 ? -6.988 0.938 -7.488 1 98.88 110 PHE A C 1
ATOM 817 O O . PHE A 1 110 ? -6.539 1.419 -6.445 1 98.88 110 PHE A O 1
ATOM 824 N N . ASP A 1 111 ? -6.82 1.443 -8.664 1 98.81 111 ASP A N 1
ATOM 825 C CA . ASP A 1 111 ? -5.879 2.539 -8.883 1 98.81 111 ASP A CA 1
ATOM 826 C C . ASP A 1 111 ? -6.324 3.799 -8.141 1 98.81 111 ASP A C 1
ATOM 828 O O . ASP A 1 111 ? -5.508 4.488 -7.527 1 98.81 111 ASP A O 1
ATOM 832 N N . GLU A 1 112 ? -7.547 4.105 -8.242 1 98.75 112 GLU A N 1
ATOM 833 C CA . GLU A 1 112 ? -8.055 5.332 -7.633 1 98.75 112 GLU A CA 1
ATOM 834 C C . GLU A 1 112 ? -7.828 5.336 -6.121 1 98.75 112 GLU A C 1
ATOM 836 O O . GLU A 1 112 ? -7.391 6.34 -5.555 1 98.75 112 GLU A O 1
ATOM 841 N N . VAL A 1 113 ? -8.109 4.238 -5.488 1 98.75 113 VAL A N 1
ATOM 842 C CA . VAL A 1 113 ? -7.969 4.133 -4.039 1 98.75 113 VAL A CA 1
ATOM 843 C C . VAL A 1 113 ? -6.496 4.242 -3.652 1 98.75 113 VAL A C 1
ATOM 845 O O . VAL A 1 113 ? -6.148 4.965 -2.717 1 98.75 113 VAL A O 1
ATOM 848 N N . ILE A 1 114 ? -5.629 3.582 -4.383 1 98.94 114 ILE A N 1
ATOM 849 C CA . ILE A 1 114 ? -4.199 3.637 -4.102 1 98.94 114 ILE A CA 1
ATOM 850 C C . ILE A 1 114 ? -3.682 5.055 -4.328 1 98.94 114 ILE A C 1
ATOM 852 O O . ILE A 1 114 ? -2.904 5.574 -3.525 1 98.94 114 ILE A O 1
ATOM 856 N N . ASP A 1 115 ? -4.145 5.66 -5.348 1 98.81 115 ASP A N 1
ATOM 857 C CA . ASP A 1 115 ? -3.686 6.996 -5.723 1 98.81 115 ASP A CA 1
ATOM 858 C C . ASP A 1 115 ? -4.074 8.023 -4.664 1 98.81 115 ASP A C 1
ATOM 860 O O . ASP A 1 115 ? -3.246 8.844 -4.25 1 98.81 115 ASP A O 1
ATOM 864 N N . VAL A 1 116 ? -5.242 7.984 -4.27 1 98.75 116 VAL A N 1
ATOM 865 C CA . VAL A 1 116 ? -5.734 9 -3.346 1 98.75 116 VAL A CA 1
ATOM 866 C C . VAL A 1 116 ? -5.227 8.703 -1.936 1 98.75 116 VAL A C 1
ATOM 868 O O . VAL A 1 116 ? -4.641 9.57 -1.285 1 98.75 116 VAL A O 1
ATOM 871 N N . ASN A 1 117 ? -5.414 7.48 -1.445 1 98.69 117 ASN A N 1
ATOM 872 C CA . ASN A 1 117 ? -5.152 7.152 -0.049 1 98.69 117 ASN A CA 1
ATOM 873 C C . ASN A 1 117 ? -3.656 7.086 0.243 1 98.69 117 ASN A C 1
ATOM 875 O O . ASN A 1 117 ? -3.197 7.59 1.27 1 98.69 117 ASN A O 1
ATOM 879 N N . LEU A 1 118 ? -2.92 6.469 -0.673 1 98.88 118 LEU A N 1
ATOM 880 C CA . LEU A 1 118 ? -1.52 6.172 -0.393 1 98.88 118 LEU A CA 1
ATOM 881 C C . LEU A 1 118 ? -0.605 7.191 -1.064 1 98.88 118 LEU A C 1
ATOM 883 O O . LEU A 1 118 ? 0.147 7.898 -0.388 1 98.88 118 LEU A O 1
ATOM 887 N N . LYS A 1 119 ? -0.731 7.301 -2.387 1 98.94 119 LYS A N 1
ATOM 888 C CA . LYS A 1 119 ? 0.107 8.273 -3.084 1 98.94 119 LYS A CA 1
ATOM 889 C C . LYS A 1 119 ? -0.177 9.688 -2.604 1 98.94 119 LYS A C 1
ATOM 891 O O . LYS A 1 119 ? 0.744 10.492 -2.447 1 98.94 119 LYS A O 1
ATOM 896 N N . GLY A 1 120 ? -1.425 9.984 -2.424 1 98.94 120 GLY A N 1
ATOM 897 C CA . GLY A 1 120 ? -1.785 11.289 -1.896 1 98.94 120 GLY A CA 1
ATOM 898 C C . GLY A 1 120 ? -1.109 11.602 -0.575 1 98.94 120 GLY A C 1
ATOM 899 O O . GLY A 1 120 ? -0.595 12.711 -0.385 1 98.94 120 GLY A O 1
ATOM 900 N N . THR A 1 121 ? -1.107 10.625 0.367 1 98.88 121 THR A N 1
ATOM 901 C CA . THR A 1 121 ? -0.436 10.789 1.651 1 98.88 121 THR A CA 1
ATOM 902 C C . THR A 1 121 ? 1.058 11.031 1.454 1 98.88 121 THR A C 1
ATOM 904 O O . THR A 1 121 ? 1.638 11.914 2.088 1 98.88 121 THR A O 1
ATOM 907 N N . PHE A 1 122 ? 1.689 10.32 0.565 1 98.94 122 PHE A N 1
ATOM 908 C CA . PHE A 1 122 ? 3.098 10.477 0.22 1 98.94 122 PHE A CA 1
ATOM 909 C C . PHE A 1 122 ? 3.375 11.891 -0.278 1 98.94 122 PHE A C 1
ATOM 911 O O . PHE A 1 122 ? 4.297 12.555 0.206 1 98.94 122 PHE A O 1
ATOM 918 N N . LEU A 1 123 ? 2.562 12.352 -1.197 1 98.94 123 LEU A N 1
ATOM 919 C CA . LEU A 1 123 ? 2.777 13.656 -1.818 1 98.94 123 LEU A CA 1
ATOM 920 C C . LEU A 1 123 ? 2.643 14.773 -0.793 1 98.94 123 LEU A C 1
ATOM 922 O O . LEU A 1 123 ? 3.439 15.719 -0.788 1 98.94 123 LEU A O 1
ATOM 926 N N . VAL A 1 124 ? 1.663 14.664 0.029 1 98.94 124 VAL A N 1
ATOM 927 C CA . VAL A 1 124 ? 1.435 15.703 1.025 1 98.94 124 VAL A CA 1
ATOM 928 C C . VAL A 1 124 ? 2.568 15.695 2.049 1 98.94 124 VAL A C 1
ATOM 930 O O . VAL A 1 124 ? 3.139 16.75 2.359 1 98.94 124 VAL A O 1
ATOM 933 N N . ILE A 1 125 ? 2.932 14.523 2.57 1 98.88 125 ILE A N 1
ATOM 934 C CA . ILE A 1 125 ? 4.016 14.43 3.543 1 98.88 125 ILE A CA 1
ATOM 935 C C . ILE A 1 125 ? 5.289 15.031 2.957 1 98.88 125 ILE A C 1
ATOM 937 O O . ILE A 1 125 ? 5.93 15.883 3.586 1 98.88 125 ILE A O 1
ATOM 941 N N . GLN A 1 126 ? 5.609 14.602 1.781 1 98.88 126 GLN A N 1
ATOM 942 C CA . GLN A 1 126 ? 6.871 15.023 1.188 1 98.88 126 GLN A CA 1
ATOM 943 C C . GLN A 1 126 ? 6.898 16.531 0.981 1 98.88 126 GLN A C 1
ATOM 945 O O . GLN A 1 126 ? 7.863 17.203 1.363 1 98.88 126 GLN A O 1
ATOM 950 N N . THR A 1 127 ? 5.875 17.078 0.385 1 98.94 127 THR A N 1
ATOM 951 C CA . THR A 1 127 ? 5.812 18.5 0.028 1 98.94 127 THR A CA 1
ATOM 952 C C . THR A 1 127 ? 5.875 19.375 1.275 1 98.94 127 THR A C 1
ATOM 954 O O . THR A 1 127 ? 6.664 20.312 1.338 1 98.94 127 THR A O 1
ATOM 957 N N . PHE A 1 128 ? 5.152 19.078 2.262 1 98.94 128 PHE A N 1
ATOM 958 C CA . PHE A 1 128 ? 5.066 19.922 3.451 1 98.94 128 PHE A CA 1
ATOM 959 C C . PHE A 1 128 ? 6.285 19.719 4.344 1 98.94 128 PHE A C 1
ATOM 961 O O . PHE A 1 128 ? 6.75 20.656 4.992 1 98.94 128 PHE A O 1
ATOM 968 N N . ALA A 1 129 ? 6.793 18.469 4.414 1 98.75 129 ALA A N 1
ATOM 969 C CA . ALA A 1 129 ? 8.016 18.234 5.18 1 98.75 129 ALA A CA 1
ATOM 970 C C . ALA A 1 129 ? 9.195 19 4.59 1 98.75 129 ALA A C 1
ATOM 972 O O . ALA A 1 129 ? 10 19.578 5.324 1 98.75 129 ALA A O 1
ATOM 973 N N . LYS A 1 130 ? 9.266 18.984 3.25 1 98.62 130 LYS A N 1
ATOM 974 C CA . LYS A 1 130 ? 10.312 19.766 2.598 1 98.62 130 LYS A CA 1
ATOM 975 C C . LYS A 1 130 ? 10.227 21.234 2.992 1 98.62 130 LYS A C 1
ATOM 977 O O . LYS A 1 130 ? 11.242 21.875 3.283 1 98.62 130 LYS A O 1
ATOM 982 N N . ALA A 1 131 ? 9.055 21.734 2.988 1 98.69 131 ALA A N 1
ATOM 983 C CA . ALA A 1 131 ? 8.852 23.125 3.336 1 98.69 131 ALA A CA 1
ATOM 984 C C . ALA A 1 131 ? 9.281 23.406 4.773 1 98.69 131 ALA A C 1
ATOM 986 O O . ALA A 1 131 ? 9.891 24.438 5.059 1 98.69 131 ALA A O 1
ATOM 987 N N . LEU A 1 132 ? 8.961 22.516 5.73 1 98.31 132 LEU A N 1
ATOM 988 C CA . LEU A 1 132 ? 9.359 22.672 7.121 1 98.31 132 LEU A CA 1
ATOM 989 C C . LEU A 1 132 ? 10.883 22.688 7.25 1 98.31 132 LEU A C 1
ATOM 991 O O . LEU A 1 132 ? 11.445 23.562 7.914 1 98.31 132 LEU A O 1
ATOM 995 N N . VAL A 1 133 ? 11.508 21.766 6.582 1 97.88 133 VAL A N 1
ATOM 996 C CA . VAL A 1 133 ? 12.953 21.625 6.645 1 97.88 133 VAL A CA 1
ATOM 997 C C . VAL A 1 133 ? 13.617 22.875 6.051 1 97.88 133 VAL A C 1
ATOM 999 O O . VAL A 1 133 ? 14.555 23.422 6.637 1 97.88 133 VAL A O 1
ATOM 1002 N N . GLU A 1 134 ? 13.062 23.281 4.934 1 97.31 134 GLU A N 1
ATOM 1003 C CA . GLU A 1 134 ? 13.625 24.438 4.234 1 97.31 134 GLU A CA 1
ATOM 1004 C C . GLU A 1 134 ? 13.477 25.719 5.059 1 97.31 134 GLU A C 1
ATOM 1006 O O . GLU A 1 134 ? 14.273 26.641 4.922 1 97.31 134 GLU A O 1
ATOM 1011 N N . ASN A 1 135 ? 12.5 25.766 5.93 1 96.94 135 ASN A N 1
ATOM 1012 C CA . ASN A 1 135 ? 12.242 26.938 6.746 1 96.94 135 ASN A CA 1
ATOM 1013 C C . ASN A 1 135 ? 12.82 26.781 8.156 1 96.94 135 ASN A C 1
ATOM 1015 O O . ASN A 1 135 ? 12.562 27.609 9.031 1 96.94 135 ASN A O 1
ATOM 1019 N N . GLY A 1 136 ? 13.484 25.703 8.438 1 95.56 136 GLY A N 1
ATOM 1020 C CA . GLY A 1 136 ? 14.164 25.5 9.703 1 95.56 136 GLY A CA 1
ATOM 1021 C C . GLY A 1 136 ? 13.219 25.219 10.852 1 95.56 136 GLY A C 1
ATOM 1022 O O . GLY A 1 136 ? 13.539 25.5 12.008 1 95.56 136 GLY A O 1
ATOM 1023 N N . ILE A 1 137 ? 12.078 24.734 10.555 1 94.06 137 ILE A N 1
ATOM 1024 C CA . ILE A 1 137 ? 11.109 24.406 11.586 1 94.06 137 ILE A CA 1
ATOM 1025 C C . ILE A 1 137 ? 11.328 22.969 12.055 1 94.06 137 ILE A C 1
ATOM 1027 O O . ILE A 1 137 ? 11.18 22.016 11.273 1 94.06 137 ILE A O 1
ATOM 1031 N N . ASN A 1 138 ? 11.586 22.766 13.359 1 94 138 ASN A N 1
ATOM 1032 C CA . ASN A 1 138 ? 11.953 21.453 13.883 1 94 138 ASN A CA 1
ATOM 1033 C C . ASN A 1 138 ? 10.906 20.922 14.867 1 94 138 ASN A C 1
ATOM 1035 O O . ASN A 1 138 ? 11.227 20.141 15.758 1 94 138 ASN A O 1
ATOM 1039 N N . SER A 1 139 ? 9.766 21.281 14.719 1 93.06 139 SER A N 1
ATOM 1040 C CA . SER A 1 139 ? 8.672 20.844 15.586 1 93.06 139 SER A CA 1
ATOM 1041 C C . SER A 1 139 ? 7.445 20.438 14.781 1 93.06 139 SER A C 1
ATOM 1043 O O . SER A 1 139 ? 6.312 20.656 15.219 1 93.06 139 SER A O 1
ATOM 1045 N N . GLY A 1 140 ? 7.719 19.953 13.617 1 95.75 140 GLY A N 1
ATOM 1046 C CA . GLY A 1 140 ? 6.625 19.516 12.766 1 95.75 140 GLY A CA 1
ATOM 1047 C C . GLY A 1 140 ? 6.027 18.188 13.203 1 95.75 140 GLY A C 1
ATOM 1048 O O . GLY A 1 140 ? 6.703 17.375 13.828 1 95.75 140 GLY A O 1
ATOM 1049 N N . SER A 1 141 ? 4.75 18.016 12.945 1 97.81 141 SER A N 1
ATOM 1050 C CA . SER A 1 141 ? 4.039 16.766 13.25 1 97.81 141 SER A CA 1
ATOM 1051 C C . SER A 1 141 ? 3.119 16.375 12.102 1 97.81 141 SER A C 1
ATOM 1053 O O . SER A 1 141 ? 2.213 17.125 11.727 1 97.81 141 SER A O 1
ATOM 1055 N N . PHE A 1 142 ? 3.443 15.266 11.547 1 98.44 142 PHE A N 1
ATOM 1056 C CA . PHE A 1 142 ? 2.568 14.648 10.555 1 98.44 142 PHE A CA 1
ATOM 1057 C C . PHE A 1 142 ? 1.742 13.531 11.18 1 98.44 142 PHE A C 1
ATOM 1059 O O . PHE A 1 142 ? 2.285 12.656 11.859 1 98.44 142 PHE A O 1
ATOM 1066 N N . ILE A 1 143 ? 0.41 13.602 10.961 1 97.81 143 ILE A N 1
ATOM 1067 C CA . ILE A 1 143 ? -0.513 12.57 11.43 1 97.81 143 ILE A CA 1
ATOM 1068 C C . ILE A 1 143 ? -1.279 12 10.234 1 97.81 143 ILE A C 1
ATOM 1070 O O . ILE A 1 143 ? -2.008 12.719 9.555 1 97.81 143 ILE A O 1
ATOM 1074 N N . ASN A 1 144 ? -1.091 10.727 9.984 1 97.56 144 ASN A N 1
ATOM 1075 C CA . ASN A 1 144 ? -1.698 10.055 8.836 1 97.56 144 ASN A CA 1
ATOM 1076 C C . ASN A 1 144 ? -2.789 9.078 9.273 1 97.56 144 ASN A C 1
ATOM 1078 O O . ASN A 1 144 ? -2.602 8.312 10.219 1 97.56 144 ASN A O 1
ATOM 1082 N N . MET A 1 145 ? -3.877 9.133 8.625 1 93 145 MET A N 1
ATOM 1083 C CA . MET A 1 145 ? -4.988 8.25 8.961 1 93 145 MET A CA 1
ATOM 1084 C C . MET A 1 145 ? -4.832 6.891 8.281 1 93 145 MET A C 1
ATOM 1086 O O . MET A 1 145 ? -5.039 6.77 7.074 1 93 145 MET A O 1
ATOM 1090 N N . ALA A 1 146 ? -4.5 5.969 9.102 1 92.81 146 ALA A N 1
ATOM 1091 C CA . ALA A 1 146 ? -4.531 4.578 8.648 1 92.81 146 ALA A CA 1
ATOM 1092 C C . ALA A 1 146 ? -5.914 3.969 8.859 1 92.81 146 ALA A C 1
ATOM 1094 O O . ALA A 1 146 ? -6.93 4.578 8.508 1 92.81 146 ALA A O 1
ATOM 1095 N N . SER A 1 147 ? -5.98 2.715 9.094 1 85.81 147 SER A N 1
ATOM 1096 C CA . SER A 1 147 ? -7.242 2.02 9.328 1 85.81 147 SER A CA 1
ATOM 1097 C C . SER A 1 147 ? -7.004 0.649 9.953 1 85.81 147 SER A C 1
ATOM 1099 O O . SER A 1 147 ? -6.004 -0.007 9.672 1 85.81 147 SER A O 1
ATOM 1101 N N . ILE A 1 148 ? -7.969 0.266 10.789 1 81.25 148 ILE A N 1
ATOM 1102 C CA . ILE A 1 148 ? -7.93 -1.1 11.297 1 81.25 148 ILE A CA 1
ATOM 1103 C C . ILE A 1 148 ? -8.008 -2.088 10.133 1 81.25 148 ILE A C 1
ATOM 1105 O O . ILE A 1 148 ? -7.426 -3.174 10.203 1 81.25 148 ILE A O 1
ATOM 1109 N N . ILE A 1 149 ? -8.609 -1.724 9.141 1 82 149 ILE A N 1
ATOM 1110 C CA . ILE A 1 149 ? -8.719 -2.568 7.957 1 82 149 ILE A CA 1
ATOM 1111 C C . ILE A 1 149 ? -7.348 -2.723 7.305 1 82 149 ILE A C 1
ATOM 1113 O O . ILE A 1 149 ? -7.086 -3.719 6.625 1 82 149 ILE A O 1
ATOM 1117 N N . GLY A 1 150 ? -6.508 -1.801 7.551 1 86.69 150 GLY A N 1
ATOM 1118 C CA . GLY A 1 150 ? -5.137 -1.886 7.082 1 86.69 150 GLY A CA 1
ATOM 1119 C C . GLY A 1 150 ? -4.293 -2.863 7.879 1 86.69 150 GLY A C 1
ATOM 1120 O O . GLY A 1 150 ? -3.129 -3.104 7.547 1 86.69 150 GLY A O 1
ATOM 1121 N N . LYS A 1 151 ? -4.91 -3.377 8.852 1 83.56 151 LYS A N 1
ATOM 1122 C CA . LYS A 1 151 ? -4.191 -4.344 9.68 1 83.56 151 LYS A CA 1
ATOM 1123 C C . LYS A 1 151 ? -4.777 -5.746 9.516 1 83.56 151 LYS A C 1
ATOM 1125 O O . LYS A 1 151 ? -4.035 -6.727 9.445 1 83.56 151 LYS A O 1
ATOM 1130 N N . ILE A 1 152 ? -6.043 -5.77 9.336 1 86.69 152 ILE A N 1
ATOM 1131 C CA . ILE A 1 152 ? -6.641 -7.098 9.422 1 86.69 152 ILE A CA 1
ATOM 1132 C C . ILE A 1 152 ? -7.242 -7.477 8.07 1 86.69 152 ILE A C 1
ATOM 1134 O O . ILE A 1 152 ? -7.555 -8.648 7.828 1 86.69 152 ILE A O 1
ATOM 1138 N N . GLY A 1 153 ? -7.434 -6.609 7.273 1 90.31 153 GLY A N 1
ATOM 1139 C CA . GLY A 1 153 ? -8.109 -6.855 6.008 1 90.31 153 GLY A CA 1
ATOM 1140 C C . GLY A 1 153 ? -9.609 -7 6.152 1 90.31 153 GLY A C 1
ATOM 1141 O O . GLY A 1 153 ? -10.125 -7.07 7.27 1 90.31 153 GLY A O 1
ATOM 1142 N N . ASN A 1 154 ? -10.258 -6.922 4.977 1 91.31 154 ASN A N 1
ATOM 1143 C CA . ASN A 1 154 ? -11.711 -7.09 4.953 1 91.31 154 ASN A CA 1
ATOM 1144 C C . ASN A 1 154 ? -12.203 -7.496 3.566 1 91.31 154 ASN A C 1
ATOM 1146 O O . ASN A 1 154 ? -11.641 -7.078 2.553 1 91.31 154 ASN A O 1
ATOM 1150 N N . MET A 1 155 ? -13.258 -8.328 3.59 1 95.38 155 MET A N 1
ATOM 1151 C CA . MET A 1 155 ? -13.859 -8.703 2.314 1 95.38 155 MET A CA 1
ATOM 1152 C C . MET A 1 155 ? -14.43 -7.48 1.605 1 95.38 155 MET A C 1
ATOM 1154 O O . MET A 1 155 ? -15.07 -6.637 2.234 1 95.38 155 MET A O 1
ATOM 1158 N N . GLY A 1 156 ? -14.148 -7.434 0.4 1 96.62 156 GLY A N 1
ATOM 1159 C CA . GLY A 1 156 ? -14.703 -6.355 -0.402 1 96.62 156 GLY A CA 1
ATOM 1160 C C . GLY A 1 156 ? -13.867 -5.086 -0.353 1 96.62 156 GLY A C 1
ATOM 1161 O O . GLY A 1 156 ? -14.242 -4.07 -0.947 1 96.62 156 GLY A O 1
ATOM 1162 N N . GLN A 1 157 ? -12.75 -5.152 0.326 1 97.25 157 GLN A N 1
ATOM 1163 C CA . GLN A 1 157 ? -11.945 -3.949 0.507 1 97.25 157 GLN A CA 1
ATOM 1164 C C . GLN A 1 157 ? -10.461 -4.246 0.307 1 97.25 157 GLN A C 1
ATOM 1166 O O . GLN A 1 157 ? -9.617 -3.75 1.058 1 97.25 157 GLN A O 1
ATOM 1171 N N . THR A 1 158 ? -10.156 -5.098 -0.676 1 98.38 158 THR A N 1
ATOM 1172 C CA . THR A 1 158 ? -8.758 -5.453 -0.915 1 98.38 158 THR A CA 1
ATOM 1173 C C . THR A 1 158 ? -7.938 -4.215 -1.256 1 98.38 158 THR A C 1
ATOM 1175 O O . THR A 1 158 ? -6.824 -4.047 -0.752 1 98.38 158 THR A O 1
ATOM 1178 N N . ASN A 1 159 ? -8.523 -3.32 -2.113 1 98.5 159 ASN A N 1
ATOM 1179 C CA . ASN A 1 159 ? -7.836 -2.086 -2.475 1 98.5 159 ASN A CA 1
ATOM 1180 C C . ASN A 1 159 ? -7.68 -1.156 -1.274 1 98.5 159 ASN A C 1
ATOM 1182 O O . ASN A 1 159 ? -6.598 -0.619 -1.033 1 98.5 159 ASN A O 1
ATOM 1186 N N . TYR A 1 160 ? -8.688 -0.986 -0.532 1 97.69 160 TYR A N 1
ATOM 1187 C CA . TYR A 1 160 ? -8.664 -0.106 0.631 1 97.69 160 TYR A CA 1
ATOM 1188 C C . TYR A 1 160 ? -7.703 -0.626 1.689 1 97.69 160 TYR A C 1
ATOM 1190 O O . TYR A 1 160 ? -6.879 0.128 2.213 1 97.69 160 TYR A O 1
ATOM 1198 N N . ALA A 1 161 ? -7.82 -1.905 2.035 1 97.75 161 ALA A N 1
ATOM 1199 C CA . ALA A 1 161 ? -6.926 -2.527 3.01 1 97.75 161 ALA A CA 1
ATOM 1200 C C . ALA A 1 161 ? -5.465 -2.34 2.615 1 97.75 161 ALA A C 1
ATOM 1202 O O . ALA A 1 161 ? -4.633 -1.967 3.445 1 97.75 161 ALA A O 1
ATOM 1203 N N . ALA A 1 162 ? -5.199 -2.572 1.382 1 98.69 162 ALA A N 1
ATOM 1204 C CA . ALA A 1 162 ? -3.836 -2.422 0.882 1 98.69 162 ALA A CA 1
ATOM 1205 C C . ALA A 1 162 ? -3.359 -0.978 1.012 1 98.69 162 ALA A C 1
ATOM 1207 O O . ALA A 1 162 ? -2.229 -0.726 1.436 1 98.69 162 ALA A O 1
ATOM 1208 N N . SER A 1 163 ? -4.203 -0.045 0.656 1 98.56 163 SER A N 1
ATOM 1209 C CA . SER A 1 163 ? -3.832 1.365 0.693 1 98.56 163 SER A CA 1
ATOM 1210 C C . SER A 1 163 ? -3.506 1.814 2.113 1 98.56 163 SER A C 1
ATOM 1212 O O . SER A 1 163 ? -2.508 2.502 2.338 1 98.56 163 SER A O 1
ATOM 1214 N N . LYS A 1 164 ? -4.281 1.402 2.998 1 97.69 164 LYS A N 1
ATOM 1215 C CA . LYS A 1 164 ? -4.121 1.873 4.371 1 97.69 164 LYS A CA 1
ATOM 1216 C C . LYS A 1 164 ? -2.973 1.147 5.07 1 97.69 164 LYS A C 1
ATOM 1218 O O . LYS A 1 164 ? -2.285 1.729 5.91 1 97.69 164 LYS A O 1
ATOM 1223 N N . ALA A 1 165 ? -2.758 -0.1 4.738 1 98.12 165 ALA A N 1
ATOM 1224 C CA . ALA A 1 165 ? -1.527 -0.751 5.176 1 98.12 165 ALA A CA 1
ATOM 1225 C C . ALA A 1 165 ? -0.299 -0.014 4.652 1 98.12 165 ALA A C 1
ATOM 1227 O O . ALA A 1 165 ? 0.68 0.17 5.379 1 98.12 165 ALA A O 1
ATOM 1228 N N . GLY A 1 166 ? -0.389 0.35 3.396 1 98.56 166 GLY A N 1
ATOM 1229 C CA . GLY A 1 166 ? 0.673 1.152 2.812 1 98.56 166 GLY A CA 1
ATOM 1230 C C . GLY A 1 166 ? 0.907 2.459 3.549 1 98.56 166 GLY A C 1
ATOM 1231 O O . GLY A 1 166 ? 2.053 2.846 3.787 1 98.56 166 GLY A O 1
ATOM 1232 N N . VAL A 1 167 ? -0.147 3.111 3.883 1 98.56 167 VAL A N 1
ATOM 1233 C CA . VAL A 1 167 ? -0.049 4.367 4.621 1 98.56 167 VAL A CA 1
ATOM 1234 C C . VAL A 1 167 ? 0.683 4.137 5.941 1 98.56 167 VAL A C 1
ATOM 1236 O O . VAL A 1 167 ? 1.537 4.934 6.332 1 98.56 167 VAL A O 1
ATOM 1239 N N . GLU A 1 168 ? 0.355 3.113 6.625 1 97.5 168 GLU A N 1
ATOM 1240 C CA . GLU A 1 168 ? 0.984 2.807 7.902 1 97.5 168 GLU A CA 1
ATOM 1241 C C . GLU A 1 168 ? 2.494 2.646 7.754 1 97.5 168 GLU A C 1
ATOM 1243 O O . GLU A 1 168 ? 3.266 3.213 8.531 1 97.5 168 GLU A O 1
ATOM 1248 N N . LEU A 1 169 ? 2.908 1.946 6.766 1 98 169 LEU A N 1
ATOM 1249 C CA . LEU A 1 169 ? 4.336 1.654 6.676 1 98 169 LEU A CA 1
ATOM 1250 C C . LEU A 1 169 ? 5.082 2.807 6.016 1 98 169 LEU A C 1
ATOM 1252 O O . LEU A 1 169 ? 6.266 3.021 6.293 1 98 169 LEU A O 1
ATOM 1256 N N . LEU A 1 170 ? 4.375 3.518 5.145 1 98.5 170 LEU A N 1
ATOM 1257 C CA . LEU A 1 170 ? 4.914 4.801 4.707 1 98.5 170 LEU A CA 1
ATOM 1258 C C . LEU A 1 170 ? 5.227 5.695 5.902 1 98.5 170 LEU A C 1
ATOM 1260 O O . LEU A 1 170 ? 6.309 6.277 5.984 1 98.5 170 LEU A O 1
ATOM 1264 N N . THR A 1 171 ? 4.305 5.73 6.82 1 98.31 171 THR A N 1
ATOM 1265 C CA . THR A 1 171 ? 4.418 6.555 8.023 1 98.31 171 THR A CA 1
ATOM 1266 C C . THR A 1 171 ? 5.594 6.098 8.883 1 98.31 171 THR A C 1
ATOM 1268 O O . THR A 1 171 ? 6.41 6.918 9.305 1 98.31 171 THR A O 1
ATOM 1271 N N . LYS A 1 172 ? 5.66 4.824 9.125 1 97.38 172 LYS A N 1
ATOM 1272 C CA . LYS A 1 172 ? 6.734 4.273 9.945 1 97.38 172 LYS A CA 1
ATOM 1273 C C . LYS A 1 172 ? 8.102 4.574 9.336 1 97.38 172 LYS A C 1
ATOM 1275 O O . LYS A 1 172 ? 9.039 4.941 10.047 1 97.38 172 LYS A O 1
ATOM 1280 N N . SER A 1 173 ? 8.227 4.383 8.047 1 98.19 173 SER A N 1
ATOM 1281 C CA . SER A 1 173 ? 9.492 4.645 7.359 1 98.19 173 SER A CA 1
ATOM 1282 C C . SER A 1 173 ? 9.836 6.125 7.387 1 98.19 173 SER A C 1
ATOM 1284 O O . SER A 1 173 ? 10.992 6.492 7.625 1 98.19 173 SER A O 1
ATOM 1286 N N . ALA A 1 174 ? 8.867 6.953 7.172 1 98.31 174 ALA A N 1
ATOM 1287 C CA . ALA A 1 174 ? 9.07 8.398 7.223 1 98.31 174 ALA A CA 1
ATOM 1288 C C . ALA A 1 174 ? 9.523 8.844 8.609 1 98.31 174 ALA A C 1
ATOM 1290 O O . ALA A 1 174 ? 10.398 9.703 8.734 1 98.31 174 ALA A O 1
ATOM 1291 N N . ALA A 1 175 ? 8.906 8.281 9.617 1 97.75 175 ALA A N 1
ATOM 1292 C CA . ALA A 1 175 ? 9.258 8.617 11 1 97.75 175 ALA A CA 1
ATOM 1293 C C . ALA A 1 175 ? 10.734 8.375 11.266 1 97.75 175 ALA A C 1
ATOM 1295 O O . ALA A 1 175 ? 11.398 9.18 11.922 1 97.75 175 ALA A O 1
ATOM 1296 N N . LYS A 1 176 ? 11.258 7.301 10.734 1 97.19 176 LYS A N 1
ATOM 1297 C CA . LYS A 1 176 ? 12.672 6.969 10.898 1 97.19 176 LYS A CA 1
ATOM 1298 C C . LYS A 1 176 ? 13.562 8.023 10.25 1 97.19 176 LYS A C 1
ATOM 1300 O O . LYS A 1 176 ? 14.656 8.312 10.75 1 97.19 176 LYS A O 1
ATOM 1305 N N . GLU A 1 177 ? 13.102 8.602 9.227 1 97.56 177 GLU A N 1
ATOM 1306 C CA . GLU A 1 177 ? 13.906 9.555 8.469 1 97.56 177 GLU A CA 1
ATOM 1307 C C . GLU A 1 177 ? 13.781 10.961 9.047 1 97.56 177 GLU A C 1
ATOM 1309 O O . GLU A 1 177 ? 14.742 11.734 9.023 1 97.56 177 GLU A O 1
ATOM 1314 N N . PHE A 1 178 ? 12.68 11.266 9.539 1 97.56 178 PHE A N 1
ATOM 1315 C CA . PHE A 1 178 ? 12.359 12.648 9.891 1 97.56 178 PHE A CA 1
ATOM 1316 C C . PHE A 1 178 ? 12.898 12.992 11.273 1 97.56 178 PHE A C 1
ATOM 1318 O O . PHE A 1 178 ? 12.992 14.172 11.633 1 97.56 178 PHE A O 1
ATOM 1325 N N . GLY A 1 179 ? 13.312 12.023 12.016 1 94.5 179 GLY A N 1
ATOM 1326 C CA . GLY A 1 179 ? 13.844 12.25 13.352 1 94.5 179 GLY A CA 1
ATOM 1327 C C . GLY A 1 179 ? 14.992 13.234 13.375 1 94.5 179 GLY A C 1
ATOM 1328 O O . GLY A 1 179 ? 15.062 14.094 14.258 1 94.5 179 GLY A O 1
ATOM 1329 N N . LYS A 1 180 ? 15.836 13.188 12.422 1 95.31 180 LYS A N 1
ATOM 1330 C CA . LYS A 1 180 ? 17.016 14.047 12.383 1 95.31 180 LYS A CA 1
ATOM 1331 C C . LYS A 1 180 ? 16.625 15.508 12.18 1 95.31 180 LYS A C 1
ATOM 1333 O O . LYS A 1 180 ? 17.422 16.406 12.461 1 95.31 180 LYS A O 1
ATOM 1338 N N . PHE A 1 181 ? 15.414 15.727 11.711 1 96.38 181 PHE A N 1
ATOM 1339 C CA . PHE A 1 181 ? 14.953 17.078 11.461 1 96.38 181 PHE A CA 1
ATOM 1340 C C . PHE A 1 181 ? 14.078 17.578 12.609 1 96.38 181 PHE A C 1
ATOM 1342 O O . PHE A 1 181 ? 13.555 18.688 12.562 1 96.38 181 PHE A O 1
ATOM 1349 N N . GLY A 1 182 ? 13.805 16.703 13.641 1 95.56 182 GLY A N 1
ATOM 1350 C CA . GLY A 1 182 ? 12.898 17.078 14.719 1 95.56 182 GLY A CA 1
ATOM 1351 C C . GLY A 1 182 ? 11.438 17.047 14.312 1 95.56 182 GLY A C 1
ATOM 1352 O O . GLY A 1 182 ? 10.617 17.75 14.898 1 95.56 182 GLY A O 1
ATOM 1353 N N . ILE A 1 183 ? 11.141 16.375 13.273 1 96.88 183 ILE A N 1
ATOM 1354 C CA . ILE A 1 183 ? 9.781 16.234 12.758 1 96.88 183 ILE A CA 1
ATOM 1355 C C . ILE A 1 183 ? 9.234 14.859 13.109 1 96.88 183 ILE A C 1
ATOM 1357 O O . ILE A 1 183 ? 9.914 13.852 12.93 1 96.88 183 ILE A O 1
ATOM 1361 N N . ARG A 1 184 ? 8.023 14.82 13.672 1 96.94 184 ARG A N 1
ATOM 1362 C CA . ARG A 1 184 ? 7.348 13.57 14 1 96.94 184 ARG A CA 1
ATOM 1363 C C . ARG A 1 184 ? 6.422 13.133 12.867 1 96.94 184 ARG A C 1
ATOM 1365 O O . ARG A 1 184 ? 5.871 13.969 12.148 1 96.94 184 ARG A O 1
ATOM 1372 N N . CYS A 1 185 ? 6.316 11.852 12.711 1 97.62 185 CYS A N 1
ATOM 1373 C CA . CYS A 1 185 ? 5.391 11.258 11.758 1 97.62 185 CYS A CA 1
ATOM 1374 C C . CYS A 1 185 ? 4.734 10.008 12.344 1 97.62 185 CYS A C 1
ATOM 1376 O O . CYS A 1 185 ? 5.406 9.016 12.609 1 97.62 185 CYS A O 1
ATOM 1378 N N . ASN A 1 186 ? 3.367 10.125 12.539 1 96.19 186 ASN A N 1
ATOM 1379 C CA . ASN A 1 186 ? 2.627 9.047 13.195 1 96.19 186 ASN A CA 1
ATOM 1380 C C . ASN A 1 186 ? 1.346 8.711 12.438 1 96.19 186 ASN A C 1
ATOM 1382 O O . ASN A 1 186 ? 0.84 9.523 11.664 1 96.19 186 ASN A O 1
ATOM 1386 N N . SER A 1 187 ? 0.935 7.477 12.625 1 95.81 187 SER A N 1
ATOM 1387 C CA . SER A 1 187 ? -0.357 7.082 12.07 1 95.81 187 SER A CA 1
ATOM 1388 C C . SER A 1 187 ? -1.379 6.836 13.18 1 95.81 187 SER A C 1
AT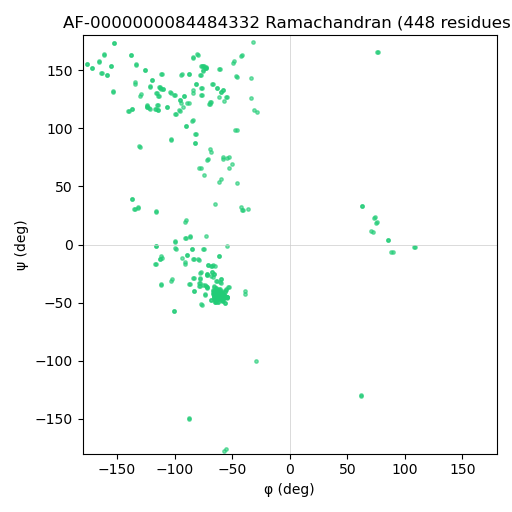OM 1390 O O . SER A 1 187 ? -1.017 6.453 14.289 1 95.81 187 SER A O 1
ATOM 1392 N N . ILE A 1 188 ? -2.617 7.145 12.883 1 92.12 188 ILE A N 1
ATOM 1393 C CA . ILE A 1 188 ? -3.75 6.812 13.742 1 92.12 188 ILE A CA 1
ATOM 1394 C C . ILE A 1 188 ? -4.621 5.758 13.062 1 92.12 188 ILE A C 1
ATOM 1396 O O . ILE A 1 188 ? -4.863 5.832 11.852 1 92.12 188 ILE A O 1
ATOM 1400 N N . LEU A 1 189 ? -5.008 4.773 13.758 1 87.69 189 LEU A N 1
ATOM 1401 C CA . LEU A 1 189 ? -5.883 3.717 13.266 1 87.69 189 LEU A CA 1
ATOM 1402 C C . LEU A 1 189 ? -7.309 3.906 13.781 1 87.69 189 LEU A C 1
ATOM 1404 O O . LEU A 1 189 ? -7.66 3.389 14.844 1 87.69 189 LEU A O 1
ATOM 1408 N N . PRO A 1 190 ? -8.016 4.621 12.977 1 79.38 190 PRO A N 1
ATOM 1409 C CA . PRO A 1 190 ? -9.398 4.758 13.438 1 79.38 190 PRO A CA 1
ATOM 1410 C C . PRO A 1 190 ? -10.18 3.447 13.352 1 79.38 190 PRO A C 1
ATOM 1412 O O . PRO A 1 190 ? -9.93 2.633 12.461 1 79.38 190 PRO A O 1
ATOM 1415 N N . GLY A 1 191 ? -10.75 2.902 14.383 1 66.81 191 GLY A N 1
ATOM 1416 C CA . GLY A 1 191 ? -11.672 1.78 14.289 1 66.81 191 GLY A CA 1
ATOM 1417 C C . GLY A 1 191 ? -12.836 2.041 13.367 1 66.81 191 GLY A C 1
ATOM 1418 O O . GLY A 1 191 ? -12.82 2.992 12.578 1 66.81 191 GLY A O 1
ATOM 1419 N N . PHE A 1 192 ? -13.867 1.1 13.234 1 55.97 192 PHE A N 1
ATOM 1420 C CA . PHE A 1 192 ? -15.078 1.262 12.438 1 55.97 192 PHE A CA 1
ATOM 1421 C C . PHE A 1 192 ? -15.82 2.533 12.836 1 55.97 192 PHE A C 1
ATOM 1423 O O . PHE A 1 192 ? -16.25 2.672 13.984 1 55.97 192 PHE A O 1
ATOM 1430 N N . ILE A 1 193 ? -15.234 3.557 12.391 1 55.19 193 ILE A N 1
ATOM 1431 C CA . ILE A 1 193 ? -15.938 4.781 12.758 1 55.19 193 ILE A CA 1
ATOM 1432 C C . ILE A 1 193 ? -17.078 5.023 11.781 1 55.19 193 ILE A C 1
ATOM 1434 O O . ILE A 1 193 ? -16.859 5.176 10.578 1 55.19 193 ILE A O 1
ATOM 1438 N N . ARG A 1 194 ? -18.328 4.438 12.023 1 48.78 194 ARG A N 1
ATOM 1439 C CA . ARG A 1 194 ? -19.484 4.891 11.242 1 48.78 194 ARG A CA 1
ATOM 1440 C C . ARG A 1 194 ? -19.703 6.391 11.414 1 48.78 194 ARG A C 1
ATOM 1442 O O . ARG A 1 194 ? -19.984 6.859 12.523 1 48.78 194 ARG A O 1
ATOM 1449 N N . THR A 1 195 ? -18.969 7.109 10.883 1 48.41 195 THR A N 1
ATOM 1450 C CA . THR A 1 195 ? -19.234 8.5 11.234 1 48.41 195 THR A CA 1
ATOM 1451 C C . THR A 1 195 ? -20.547 8.969 10.625 1 48.41 195 THR A C 1
ATOM 1453 O O . THR A 1 195 ? -20.703 8.992 9.406 1 48.41 195 THR A O 1
ATOM 1456 N N . PRO A 1 196 ? -21.672 8.648 11.305 1 40.59 196 PRO A N 1
ATOM 1457 C CA . PRO A 1 196 ? -22.734 9.555 10.859 1 40.59 196 PRO A CA 1
ATOM 1458 C C . PRO A 1 196 ? -22.266 10.992 10.711 1 40.59 196 PRO A C 1
ATOM 1460 O O . PRO A 1 196 ? -21.203 11.359 11.25 1 40.59 196 PRO A O 1
ATOM 1463 N N . MET A 1 197 ? -23.016 11.672 10.023 1 37.81 197 MET A N 1
ATOM 1464 C CA . MET A 1 197 ? -22.906 13.125 9.922 1 37.81 197 MET A CA 1
ATOM 1465 C C . MET A 1 197 ? -22.547 13.734 11.273 1 37.81 197 MET A C 1
ATOM 1467 O O . MET A 1 197 ? -22.188 14.914 11.352 1 37.81 197 MET A O 1
ATOM 1471 N N . THR A 1 198 ? -23.125 13.219 12.336 1 42.88 198 THR A N 1
ATOM 1472 C CA . THR A 1 198 ? -22.828 13.945 13.562 1 42.88 198 THR A CA 1
ATOM 1473 C C . THR A 1 198 ? -21.375 13.719 13.977 1 42.88 198 THR A C 1
ATOM 1475 O O . THR A 1 198 ? -20.984 12.602 14.312 1 42.88 198 THR A O 1
ATOM 1478 N N . GLU A 1 199 ? -20.422 14.289 13.32 1 50.56 199 GLU A N 1
ATOM 1479 C CA . GLU A 1 199 ? -19.016 14.492 12.961 1 50.56 199 GLU A CA 1
ATOM 1480 C C . GLU A 1 199 ? -18.125 14.43 14.188 1 50.56 199 GLU A C 1
ATOM 1482 O O . GLU A 1 199 ? -17.359 15.367 14.453 1 50.56 199 GLU A O 1
ATOM 1487 N N . THR A 1 200 ? -18.531 13.633 15.234 1 57.72 200 THR A N 1
ATOM 1488 C CA . THR A 1 200 ? -17.562 13.719 16.328 1 57.72 200 THR A CA 1
ATOM 1489 C C . THR A 1 200 ? -16.547 12.586 16.234 1 57.72 200 THR A C 1
ATOM 1491 O O . THR A 1 200 ? -16.891 11.469 15.836 1 57.72 200 THR A O 1
ATOM 1494 N N . ILE A 1 201 ? -15.32 12.875 16.141 1 67.06 201 ILE A N 1
ATOM 1495 C CA . ILE A 1 201 ? -14.258 11.883 16.281 1 67.06 201 ILE A CA 1
ATOM 1496 C C . ILE A 1 201 ? -14.305 11.273 17.672 1 67.06 201 ILE A C 1
ATOM 1498 O O . ILE A 1 201 ? -14.445 12 18.672 1 67.06 201 ILE A O 1
ATOM 1502 N N . PRO A 1 202 ? -14.352 9.922 17.672 1 72.06 202 PRO A N 1
ATOM 1503 C CA . PRO A 1 202 ? -14.266 9.289 19 1 72.06 202 PRO A CA 1
ATOM 1504 C C . PRO A 1 202 ? -13.148 9.867 19.859 1 72.06 202 PRO A C 1
ATOM 1506 O O . PRO A 1 202 ? -12.102 10.273 19.328 1 72.06 202 PRO A O 1
ATOM 1509 N N . ASP A 1 203 ? -13.43 9.922 21.172 1 76.06 203 ASP A N 1
ATOM 1510 C CA . ASP A 1 203 ? -12.484 10.5 22.125 1 76.06 203 ASP A CA 1
ATOM 1511 C C . ASP A 1 203 ? -11.109 9.852 22 1 76.06 203 ASP A C 1
ATOM 1513 O O . ASP A 1 203 ? -10.078 10.523 22.094 1 76.06 203 ASP A O 1
ATOM 1517 N N . LYS A 1 204 ? -11.18 8.602 21.75 1 74.06 204 LYS A N 1
ATOM 1518 C CA . LYS A 1 204 ? -9.906 7.887 21.656 1 74.06 204 LYS A CA 1
ATOM 1519 C C . LYS A 1 204 ? -9.078 8.406 20.484 1 74.06 204 LYS A C 1
ATOM 1521 O O . LYS A 1 204 ? -7.859 8.555 20.594 1 74.06 204 LYS A O 1
ATOM 1526 N N . VAL A 1 205 ? -9.758 8.719 19.438 1 76.56 205 VAL A N 1
ATOM 1527 C CA . VAL A 1 205 ? -9.07 9.234 18.266 1 76.56 205 VAL A CA 1
ATOM 1528 C C . VAL A 1 205 ? -8.586 10.656 18.516 1 76.56 205 VAL A C 1
ATOM 1530 O O . VAL A 1 205 ? -7.469 11.016 18.125 1 76.56 205 VAL A O 1
ATOM 1533 N N . LYS A 1 206 ? -9.391 11.352 19.234 1 79.19 206 LYS A N 1
ATOM 1534 C CA . LYS A 1 206 ? -9.008 12.711 19.609 1 79.19 206 LYS A CA 1
ATOM 1535 C C . LYS A 1 206 ? -7.746 12.711 20.469 1 79.19 206 LYS A C 1
ATOM 1537 O O . LYS A 1 206 ? -6.809 13.469 20.203 1 79.19 206 LYS A O 1
ATOM 1542 N N . ILE A 1 207 ? -7.75 11.859 21.375 1 76.38 207 ILE A N 1
ATOM 1543 C CA . ILE A 1 207 ? -6.625 11.766 22.297 1 76.38 207 ILE A CA 1
ATOM 1544 C C . ILE A 1 207 ? -5.363 11.359 21.547 1 76.38 207 ILE A C 1
ATOM 1546 O O . ILE A 1 207 ? -4.297 11.945 21.734 1 76.38 207 ILE A O 1
ATOM 1550 N N . LYS A 1 208 ? -5.566 10.438 20.734 1 82.06 208 LYS A N 1
ATOM 1551 C CA . LYS A 1 208 ? -4.418 9.969 19.969 1 82.06 208 LYS A CA 1
ATOM 1552 C C . LYS A 1 208 ? -3.889 11.07 19.047 1 82.06 208 LYS A C 1
ATOM 1554 O O . LYS A 1 208 ? -2.678 11.281 18.953 1 82.06 208 LYS A O 1
ATOM 1559 N N . LEU A 1 209 ? -4.805 11.734 18.438 1 85.81 209 LEU A N 1
ATOM 1560 C CA . LEU A 1 209 ? -4.445 12.828 17.547 1 85.81 209 LEU A CA 1
ATOM 1561 C C . LEU A 1 209 ? -3.611 13.875 18.281 1 85.81 209 LEU A C 1
ATOM 1563 O O . LEU A 1 209 ? -2.527 14.242 17.828 1 85.81 209 LEU A O 1
ATOM 1567 N N . LEU A 1 210 ? -4.008 14.258 19.438 1 85.75 210 LEU A N 1
ATOM 1568 C CA . LEU A 1 210 ? -3.365 15.344 20.172 1 85.75 210 LEU A CA 1
ATOM 1569 C C . LEU A 1 210 ? -2.066 14.867 20.812 1 85.75 210 LEU A C 1
ATOM 1571 O O . LEU A 1 210 ? -1.117 15.648 20.953 1 85.75 210 LEU A O 1
ATOM 1575 N N . SER A 1 211 ? -2.008 13.578 21.156 1 86 211 SER A N 1
ATOM 1576 C CA . SER A 1 211 ? -0.825 13.039 21.812 1 86 211 SER A CA 1
ATOM 1577 C C . SER A 1 211 ? 0.357 12.961 20.859 1 86 211 SER A C 1
ATOM 1579 O O . SER A 1 211 ? 1.51 12.883 21.297 1 86 211 SER A O 1
ATOM 1581 N N . THR A 1 212 ? 0.064 13.023 19.609 1 85.94 212 THR A N 1
ATOM 1582 C CA . THR A 1 212 ? 1.124 12.891 18.609 1 85.94 212 THR A CA 1
ATOM 1583 C C . THR A 1 212 ? 1.734 14.25 18.281 1 85.94 212 THR A C 1
ATOM 1585 O O . THR A 1 212 ? 2.787 14.328 17.656 1 85.94 212 THR A O 1
ATOM 1588 N N . ILE A 1 213 ? 1.21 15.375 18.719 1 85.75 213 ILE A N 1
ATOM 1589 C CA . ILE A 1 213 ? 1.683 16.719 18.422 1 85.75 213 ILE A CA 1
ATOM 1590 C C . ILE A 1 213 ? 2.594 17.203 19.547 1 85.75 213 ILE A C 1
ATOM 1592 O O . ILE A 1 213 ? 2.191 17.234 20.703 1 85.75 213 ILE A O 1
ATOM 1596 N N . PRO A 1 214 ? 3.867 17.422 19.188 1 73.06 214 PRO A N 1
ATOM 1597 C CA . PRO A 1 214 ? 4.738 17.953 20.234 1 73.06 214 PRO A CA 1
ATOM 1598 C C . PRO A 1 214 ? 4.199 19.234 20.859 1 73.06 214 PRO A C 1
ATOM 1600 O O . PRO A 1 214 ? 3.748 20.125 20.141 1 73.06 214 PRO A O 1
ATOM 1603 N N . LEU A 1 215 ? 4.113 19.219 22.141 1 66.25 215 LEU A N 1
ATOM 1604 C CA . LEU A 1 215 ? 3.604 20.391 22.859 1 66.25 215 LEU A CA 1
ATOM 1605 C C . LEU A 1 215 ? 4.711 21.406 23.078 1 66.25 215 LEU A C 1
ATOM 1607 O O . LEU A 1 215 ? 5.887 21.047 23.156 1 66.25 215 LEU A O 1
ATOM 1611 N N . ASN A 1 216 ? 4.469 22.672 22.797 1 57.5 216 ASN A N 1
ATOM 1612 C CA . ASN A 1 216 ? 5.406 23.734 23.141 1 57.5 216 ASN A CA 1
ATOM 1613 C C . ASN A 1 216 ? 5.898 23.609 24.578 1 57.5 216 ASN A C 1
ATOM 1615 O O . ASN A 1 216 ? 5.109 23.344 25.484 1 57.5 216 ASN A O 1
ATOM 1619 N N . ARG A 1 217 ? 7.078 23.031 24.797 1 47.94 217 ARG A N 1
ATOM 1620 C CA . ARG A 1 217 ? 7.684 23.109 26.125 1 47.94 217 ARG A CA 1
ATOM 1621 C C . ARG A 1 217 ? 7.527 24.516 26.703 1 47.94 217 ARG A C 1
ATOM 1623 O O . ARG A 1 217 ? 8.422 25.344 26.594 1 47.94 217 ARG A O 1
ATOM 1630 N N . TYR A 1 218 ? 6.645 25.297 26.547 1 41.56 218 TYR A N 1
ATOM 1631 C CA . TYR A 1 218 ? 6.797 26.484 27.391 1 41.56 218 TYR A CA 1
ATOM 1632 C C . TYR A 1 218 ? 7.066 26.094 28.844 1 41.56 218 TYR A C 1
ATOM 1634 O O . TYR A 1 218 ? 6.719 24.984 29.266 1 41.56 218 TYR A O 1
ATOM 1642 N N . GLY A 1 219 ? 7.75 27.141 29.609 1 37.41 219 GLY A N 1
ATOM 1643 C CA . GLY A 1 219 ? 8.375 27.359 30.906 1 37.41 219 GLY A CA 1
ATOM 1644 C C . GLY A 1 219 ? 7.496 26.938 32.062 1 37.41 219 GLY A C 1
ATOM 1645 O O . GLY A 1 219 ? 6.438 27.531 32.281 1 37.41 219 GLY A O 1
ATOM 1646 N N . GLN A 1 220 ? 7.145 25.703 32.406 1 38.38 220 GLN A N 1
ATOM 1647 C CA . GLN A 1 220 ? 6.797 25.719 33.812 1 38.38 220 GLN A CA 1
ATOM 1648 C C . GLN A 1 220 ? 7.605 26.766 34.562 1 38.38 220 GLN A C 1
ATOM 1650 O O . GLN A 1 220 ? 8.797 26.938 34.312 1 38.38 220 GLN A O 1
ATOM 1655 N N . PRO A 1 221 ? 6.926 27.922 35.188 1 37.47 221 PRO A N 1
ATOM 1656 C CA . PRO A 1 221 ? 7.723 28.75 36.062 1 37.47 221 PRO A CA 1
ATOM 1657 C C . PRO A 1 221 ? 8.781 27.953 36.844 1 37.47 221 PRO A C 1
ATOM 1659 O O . PRO A 1 221 ? 8.625 26.75 37.031 1 37.47 221 PRO A O 1
ATOM 1662 N N . GLU A 1 222 ? 10 28.469 37.094 1 35.94 222 GLU A N 1
ATOM 1663 C CA . GLU A 1 222 ? 11.047 28.047 38 1 35.94 222 GLU A CA 1
ATOM 1664 C C . GLU A 1 222 ? 10.461 27.391 39.25 1 35.94 222 GLU A C 1
ATOM 1666 O O . GLU A 1 222 ? 9.289 27.609 39.594 1 35.94 222 GLU A O 1
ATOM 1671 N N . GLY A 1 223 ? 11.312 26.797 40.219 1 37.47 223 GLY A N 1
ATOM 1672 C CA . GLY A 1 223 ? 11.445 26.312 41.594 1 37.47 223 GLY A CA 1
ATOM 1673 C C . GLY A 1 223 ? 10.875 27.266 42.625 1 37.47 223 GLY A C 1
ATOM 1674 O O . GLY A 1 223 ? 11.492 28.297 42.938 1 37.47 223 GLY A O 1
ATOM 1675 N N . LEU A 1 224 ? 9.664 27.812 42.688 1 30.41 224 LEU A N 1
ATOM 1676 C CA . LEU A 1 224 ? 9.375 28.359 44 1 30.41 224 LEU A CA 1
ATOM 1677 C C . LEU A 1 224 ? 9.57 27.312 45.094 1 30.41 224 LEU A C 1
ATOM 1679 O O . LEU A 1 224 ? 9.148 27.516 46.25 1 30.41 224 LEU A O 1
ATOM 1683 N N . ASN A 1 225 ? 9.945 25.984 44.875 1 28.23 225 ASN A N 1
ATOM 1684 C CA . ASN A 1 225 ? 10.336 25.359 46.125 1 28.23 225 ASN A CA 1
ATOM 1685 C C . ASN A 1 225 ? 11.711 25.828 46.594 1 28.23 225 ASN A C 1
ATOM 1687 O O . ASN A 1 225 ? 12.727 25.531 45.938 1 28.23 225 ASN A O 1
ATOM 1691 N N . LYS A 1 226 ? 11.875 27.203 46.844 1 24.66 226 LYS A N 1
ATOM 1692 C CA . LYS A 1 226 ? 12.727 27.266 48.031 1 24.66 226 LYS A CA 1
ATOM 1693 C C . LYS A 1 226 ? 12 26.719 49.25 1 24.66 226 LYS A C 1
ATOM 1695 O O . LYS A 1 226 ? 10.781 26.844 49.344 1 24.66 226 LYS A O 1
ATOM 1700 N N . MET B 1 1 ? 9.727 -38.875 -8.961 1 42.12 1 MET B N 1
ATOM 1701 C CA . MET B 1 1 ? 9.93 -38.438 -7.582 1 42.12 1 MET B CA 1
ATOM 1702 C C . MET B 1 1 ? 8.688 -37.719 -7.039 1 42.12 1 MET B C 1
ATOM 1704 O O . MET B 1 1 ? 8.008 -37 -7.773 1 42.12 1 MET B O 1
ATOM 1708 N N . SER B 1 2 ? 8.062 -38.375 -6.156 1 61.78 2 SER B N 1
ATOM 1709 C CA . SER B 1 2 ? 6.785 -38.219 -5.465 1 61.78 2 SER B CA 1
ATOM 1710 C C . SER B 1 2 ? 6.723 -36.906 -4.695 1 61.78 2 SER B C 1
ATOM 1712 O O . SER B 1 2 ? 7.07 -36.875 -3.514 1 61.78 2 SER B O 1
ATOM 1714 N N . GLY B 1 3 ? 6.949 -35.719 -5.434 1 76.25 3 GLY B N 1
ATOM 1715 C CA . GLY B 1 3 ? 7.035 -34.469 -4.719 1 76.25 3 GLY B CA 1
ATOM 1716 C C . GLY B 1 3 ? 5.688 -33.969 -4.242 1 76.25 3 GLY B C 1
ATOM 1717 O O . GLY B 1 3 ? 4.645 -34.406 -4.727 1 76.25 3 GLY B O 1
ATOM 1718 N N . ILE B 1 4 ? 5.68 -33.188 -3.18 1 82.12 4 ILE B N 1
ATOM 1719 C CA . ILE B 1 4 ? 4.504 -32.781 -2.422 1 82.12 4 ILE B CA 1
ATOM 1720 C C . ILE B 1 4 ? 3.553 -31.984 -3.328 1 82.12 4 ILE B C 1
ATOM 1722 O O . ILE B 1 4 ? 2.371 -31.828 -3.01 1 82.12 4 ILE B O 1
ATOM 1726 N N . VAL B 1 5 ? 4.125 -31.641 -4.605 1 91.88 5 VAL B N 1
ATOM 1727 C CA . VAL B 1 5 ? 3.244 -30.938 -5.535 1 91.88 5 VAL B CA 1
ATOM 1728 C C . VAL B 1 5 ? 3.309 -31.609 -6.91 1 91.88 5 VAL B C 1
ATOM 1730 O O . VAL B 1 5 ? 3.205 -30.938 -7.938 1 91.88 5 VAL B O 1
ATOM 1733 N N . SER B 1 6 ? 3.523 -32.906 -6.844 1 90.62 6 SER B N 1
ATOM 1734 C CA . SER B 1 6 ? 3.605 -33.656 -8.086 1 90.62 6 SER B CA 1
ATOM 1735 C C . SER B 1 6 ? 2.318 -33.531 -8.891 1 90.62 6 SER B C 1
ATOM 1737 O O . SER B 1 6 ? 1.22 -33.656 -8.344 1 90.62 6 SER B O 1
ATOM 1739 N N . GLY B 1 7 ? 2.525 -33.219 -10.188 1 90.69 7 GLY B N 1
ATOM 1740 C CA . GLY B 1 7 ? 1.392 -33.188 -11.094 1 90.69 7 GLY B CA 1
ATOM 1741 C C . GLY B 1 7 ? 0.729 -31.828 -11.164 1 90.69 7 GLY B C 1
ATOM 1742 O O . GLY B 1 7 ? -0.146 -31.594 -12 1 90.69 7 GLY B O 1
ATOM 1743 N N . LYS B 1 8 ? 1.159 -30.906 -10.32 1 94.62 8 LYS B N 1
ATOM 1744 C CA . LYS B 1 8 ? 0.553 -29.578 -10.312 1 94.62 8 LYS B CA 1
ATOM 1745 C C . LYS B 1 8 ? 1.234 -28.656 -11.32 1 94.62 8 LYS B C 1
ATOM 1747 O O . LYS B 1 8 ? 2.416 -28.828 -11.633 1 94.62 8 LYS B O 1
ATOM 1752 N N . LEU B 1 9 ? 0.454 -27.797 -11.859 1 97.62 9 LEU B N 1
ATOM 1753 C CA . LEU B 1 9 ? 0.952 -26.734 -12.711 1 97.62 9 LEU B CA 1
ATOM 1754 C C . LEU B 1 9 ? 1.152 -25.453 -11.914 1 97.62 9 LEU B C 1
ATOM 1756 O O . LEU B 1 9 ? 0.231 -24.984 -11.242 1 97.62 9 LEU B O 1
ATOM 1760 N N . ALA B 1 10 ? 2.42 -24.891 -11.969 1 98.38 10 ALA B N 1
ATOM 1761 C CA . ALA B 1 10 ? 2.768 -23.734 -11.164 1 98.38 10 ALA B CA 1
ATOM 1762 C C . ALA B 1 10 ? 3.225 -22.578 -12.039 1 98.38 10 ALA B C 1
ATOM 1764 O O . ALA B 1 10 ? 3.932 -22.781 -13.031 1 98.38 10 ALA B O 1
ATOM 1765 N N . PHE B 1 11 ? 2.764 -21.422 -11.727 1 98.81 11 PHE B N 1
ATOM 1766 C CA . PHE B 1 11 ? 3.188 -20.188 -12.375 1 98.81 11 PHE B CA 1
ATOM 1767 C C . PHE B 1 11 ? 3.92 -19.281 -11.398 1 98.81 11 PHE B C 1
ATOM 1769 O O . PHE B 1 11 ? 3.428 -19.031 -10.297 1 98.81 11 PHE B O 1
ATOM 1776 N N . VAL B 1 12 ? 5.141 -18.812 -11.758 1 98.56 12 VAL B N 1
ATOM 1777 C CA . VAL B 1 12 ? 5.965 -17.969 -10.906 1 98.56 12 VAL B CA 1
ATOM 1778 C C . VAL B 1 12 ? 6.316 -16.672 -11.648 1 98.56 12 VAL B C 1
ATOM 1780 O O . VAL B 1 12 ? 6.941 -16.703 -12.711 1 98.56 12 VAL B O 1
ATOM 1783 N N . THR B 1 13 ? 5.887 -15.531 -11.109 1 98.75 13 THR B N 1
ATOM 1784 C CA . THR B 1 13 ? 6.328 -14.266 -11.688 1 98.75 13 THR B CA 1
ATOM 1785 C C . THR B 1 13 ? 7.688 -13.859 -11.125 1 98.75 13 THR B C 1
ATOM 1787 O O . THR B 1 13 ? 8.078 -14.312 -10.047 1 98.75 13 THR B O 1
ATOM 1790 N N . GLY B 1 14 ? 8.344 -12.93 -11.883 1 97.69 14 GLY B N 1
ATOM 1791 C CA . GLY B 1 14 ? 9.68 -12.547 -11.445 1 97.69 14 GLY B CA 1
ATOM 1792 C C . GLY B 1 14 ? 10.664 -13.703 -11.469 1 97.69 14 GLY B C 1
ATOM 1793 O O . GLY B 1 14 ? 11.562 -13.773 -10.625 1 97.69 14 GLY B O 1
ATOM 1794 N N . ALA B 1 15 ? 10.562 -14.602 -12.352 1 97.25 15 ALA B N 1
ATOM 1795 C CA . ALA B 1 15 ? 11.25 -15.891 -12.312 1 97.25 15 ALA B CA 1
ATOM 1796 C C . ALA B 1 15 ? 12.656 -15.781 -12.898 1 97.25 15 ALA B C 1
ATOM 1798 O O . ALA B 1 15 ? 13.43 -16.734 -12.852 1 97.25 15 ALA B O 1
ATOM 1799 N N . ALA B 1 16 ? 12.992 -14.625 -13.398 1 95.69 16 ALA B N 1
ATOM 1800 C CA . ALA B 1 16 ? 14.281 -14.484 -14.07 1 95.69 16 ALA B CA 1
ATOM 1801 C C . ALA B 1 16 ? 15.414 -14.336 -13.062 1 95.69 16 ALA B C 1
ATOM 1803 O O . ALA B 1 16 ? 16.594 -14.43 -13.414 1 95.69 16 ALA B O 1
ATOM 1804 N N . SER B 1 17 ? 15.039 -14.078 -11.766 1 87 17 SER B N 1
ATOM 1805 C CA . SER B 1 17 ? 16.125 -13.859 -10.812 1 87 17 SER B CA 1
ATOM 1806 C C . SER B 1 17 ? 15.641 -14.047 -9.375 1 87 17 SER B C 1
ATOM 1808 O O . SER B 1 17 ? 14.445 -14.211 -9.141 1 87 17 SER B O 1
ATOM 1810 N N . GLY B 1 18 ? 16.688 -14.203 -8.547 1 88.12 18 GLY B N 1
ATOM 1811 C CA . GLY B 1 18 ? 16.453 -14.078 -7.121 1 88.12 18 GLY B CA 1
ATOM 1812 C C . GLY B 1 18 ? 15.492 -15.125 -6.586 1 88.12 18 GLY B C 1
ATOM 1813 O O . GLY B 1 18 ? 15.68 -16.328 -6.82 1 88.12 18 GLY B O 1
ATOM 1814 N N . ILE B 1 19 ? 14.539 -14.648 -5.875 1 88.94 19 ILE B N 1
ATOM 1815 C CA . ILE B 1 19 ? 13.562 -15.492 -5.188 1 88.94 19 ILE B CA 1
ATOM 1816 C C . ILE B 1 19 ? 12.719 -16.234 -6.215 1 88.94 19 ILE B C 1
ATOM 1818 O O . ILE B 1 19 ? 12.375 -17.406 -6.012 1 88.94 19 ILE B O 1
ATOM 1822 N N . GLY B 1 20 ? 12.422 -15.578 -7.324 1 94.12 20 GLY B N 1
ATOM 1823 C CA . GLY B 1 20 ? 11.625 -16.203 -8.359 1 94.12 20 GLY B CA 1
ATOM 1824 C C . GLY B 1 20 ? 12.305 -17.406 -8.992 1 94.12 20 GLY B C 1
ATOM 1825 O O . GLY B 1 20 ? 11.68 -18.469 -9.164 1 94.12 20 GLY B O 1
ATOM 1826 N N . ARG B 1 21 ? 13.516 -17.234 -9.312 1 93.56 21 ARG B N 1
ATOM 1827 C CA . ARG B 1 21 ? 14.297 -18.328 -9.875 1 93.56 21 ARG B CA 1
ATOM 1828 C C . ARG B 1 21 ? 14.391 -19.484 -8.891 1 93.56 21 ARG B C 1
ATOM 1830 O O . ARG B 1 21 ? 14.164 -20.641 -9.258 1 93.56 21 ARG B O 1
ATOM 1837 N N . ALA B 1 22 ? 14.656 -19.203 -7.664 1 90.88 22 ALA B N 1
ATOM 1838 C CA . ALA B 1 22 ? 14.758 -20.234 -6.625 1 90.88 22 ALA B CA 1
ATOM 1839 C C . ALA B 1 22 ? 13.422 -20.938 -6.418 1 90.88 22 ALA B C 1
ATOM 1841 O O . ALA B 1 22 ? 13.391 -22.156 -6.188 1 90.88 22 ALA B O 1
ATOM 1842 N N . THR B 1 23 ? 12.406 -20.188 -6.477 1 93.69 23 THR B N 1
ATOM 1843 C CA . THR B 1 23 ? 11.07 -20.75 -6.324 1 93.69 23 THR B CA 1
ATOM 1844 C C . THR B 1 23 ? 10.781 -21.75 -7.434 1 93.69 23 THR B C 1
ATOM 1846 O O . THR B 1 23 ? 10.258 -22.828 -7.176 1 93.69 23 THR B O 1
ATOM 1849 N N . CYS B 1 24 ? 11.164 -21.391 -8.633 1 95.69 24 CYS B N 1
ATOM 1850 C CA . CYS B 1 24 ? 10.992 -22.312 -9.75 1 95.69 24 CYS B CA 1
ATOM 1851 C C . CYS B 1 24 ? 11.727 -23.625 -9.492 1 95.69 24 CYS B C 1
ATOM 1853 O O . CYS B 1 24 ? 11.18 -24.703 -9.719 1 95.69 24 CYS B O 1
ATOM 1855 N N . GLN B 1 25 ? 12.883 -23.547 -8.992 1 93.12 25 GLN B N 1
ATOM 1856 C CA . GLN B 1 25 ? 13.703 -24.719 -8.727 1 93.12 25 GLN B CA 1
ATOM 1857 C C . GLN B 1 25 ? 13.062 -25.609 -7.664 1 93.12 25 GLN B C 1
ATOM 1859 O O . GLN B 1 25 ? 12.984 -26.828 -7.828 1 93.12 25 GLN B O 1
ATOM 1864 N N . VAL B 1 26 ? 12.586 -24.969 -6.605 1 92.12 26 VAL B N 1
ATOM 1865 C CA . VAL B 1 26 ? 11.992 -25.703 -5.492 1 92.12 26 VAL B CA 1
ATOM 1866 C C . VAL B 1 26 ? 10.727 -26.422 -5.965 1 92.12 26 VAL B C 1
ATOM 1868 O O . VAL B 1 26 ? 10.531 -27.594 -5.676 1 92.12 26 VAL B O 1
ATOM 1871 N N . LEU B 1 27 ? 9.883 -25.734 -6.715 1 94.56 27 LEU B N 1
ATOM 1872 C CA . LEU B 1 27 ? 8.625 -26.312 -7.172 1 94.56 27 LEU B CA 1
ATOM 1873 C C . LEU B 1 27 ? 8.867 -27.453 -8.148 1 94.56 27 LEU B C 1
ATOM 1875 O O . LEU B 1 27 ? 8.211 -28.5 -8.062 1 94.56 27 LEU B O 1
ATOM 1879 N N . ALA B 1 28 ? 9.852 -27.297 -9.047 1 95.25 28 ALA B N 1
ATOM 1880 C CA . ALA B 1 28 ? 10.188 -28.344 -9.992 1 95.25 28 ALA B CA 1
ATOM 1881 C C . ALA B 1 28 ? 10.75 -29.578 -9.273 1 95.25 28 ALA B C 1
ATOM 1883 O O . ALA B 1 28 ? 10.383 -30.703 -9.586 1 95.25 28 ALA B O 1
ATOM 1884 N N . ARG B 1 29 ? 11.578 -29.281 -8.312 1 92.25 29 ARG B N 1
ATOM 1885 C CA . ARG B 1 29 ? 12.156 -30.359 -7.516 1 92.25 29 ARG B CA 1
ATOM 1886 C C . ARG B 1 29 ? 11.078 -31.156 -6.812 1 92.25 29 ARG B C 1
ATOM 1888 O O . ARG B 1 29 ? 11.195 -32.375 -6.676 1 92.25 29 ARG B O 1
ATOM 1895 N N . GLU B 1 30 ? 10.023 -30.469 -6.457 1 92.56 30 GLU B N 1
ATOM 1896 C CA . GLU B 1 30 ? 8.938 -31.109 -5.715 1 92.56 30 GLU B CA 1
ATOM 1897 C C . GLU B 1 30 ? 7.883 -31.672 -6.664 1 92.56 30 GLU B C 1
ATOM 1899 O O . GLU B 1 30 ? 6.805 -32.094 -6.227 1 92.56 30 GLU B O 1
ATOM 1904 N N . GLY B 1 31 ? 8.141 -31.609 -8 1 93.75 31 GLY B N 1
ATOM 1905 C CA . GLY B 1 31 ? 7.375 -32.406 -8.945 1 93.75 31 GLY B CA 1
ATOM 1906 C C . GLY B 1 31 ? 6.422 -31.578 -9.789 1 93.75 31 GLY B C 1
ATOM 1907 O O . GLY B 1 31 ? 5.734 -32.094 -10.664 1 93.75 31 GLY B O 1
ATOM 1908 N N . ALA B 1 32 ? 6.355 -30.312 -9.578 1 95.75 32 ALA B N 1
ATOM 1909 C CA . ALA B 1 32 ? 5.445 -29.453 -10.344 1 95.75 32 ALA B CA 1
ATOM 1910 C C . ALA B 1 32 ? 5.996 -29.172 -11.734 1 95.75 32 ALA B C 1
ATOM 1912 O O . ALA B 1 32 ? 7.211 -29.172 -11.938 1 95.75 32 ALA B O 1
ATOM 1913 N N . THR B 1 33 ? 5.102 -29.062 -12.672 1 97.81 33 THR B N 1
ATOM 1914 C CA . THR B 1 33 ? 5.441 -28.359 -13.906 1 97.81 33 THR B CA 1
ATOM 1915 C C . THR B 1 33 ? 5.434 -26.859 -13.695 1 97.81 33 THR B C 1
ATOM 1917 O O . THR B 1 33 ? 4.438 -26.297 -13.234 1 97.81 33 THR B O 1
ATOM 1920 N N . VAL B 1 34 ? 6.551 -26.203 -14.102 1 98.25 34 VAL B N 1
ATOM 1921 C CA . VAL B 1 34 ? 6.715 -24.812 -13.727 1 98.25 34 VAL B CA 1
ATOM 1922 C C . VAL B 1 34 ? 6.715 -23.938 -14.977 1 98.25 34 VAL B C 1
ATOM 1924 O O . VAL B 1 34 ? 7.395 -24.234 -15.953 1 98.25 34 VAL B O 1
ATOM 1927 N N . ILE B 1 35 ? 5.91 -22.891 -14.961 1 98.81 35 ILE B N 1
ATOM 1928 C CA . ILE B 1 35 ? 5.961 -21.797 -15.93 1 98.81 35 ILE B CA 1
ATOM 1929 C C . ILE B 1 35 ? 6.555 -20.547 -15.281 1 98.81 35 ILE B C 1
ATOM 1931 O O . ILE B 1 35 ? 6 -20.016 -14.32 1 98.81 35 ILE B O 1
ATOM 1935 N N . GLY B 1 36 ? 7.676 -20.094 -15.812 1 98.69 36 GLY B N 1
ATOM 1936 C CA . GLY B 1 36 ? 8.273 -18.859 -15.344 1 98.69 36 GLY B CA 1
ATOM 1937 C C . GLY B 1 36 ? 7.824 -17.641 -16.125 1 98.69 36 GLY B C 1
ATOM 1938 O O . GLY B 1 36 ? 7.828 -17.656 -17.359 1 98.69 36 GLY B O 1
ATOM 1939 N N . GLY B 1 37 ? 7.359 -16.641 -15.445 1 98.75 37 GLY B N 1
ATOM 1940 C CA . GLY B 1 37 ? 7 -15.375 -16.062 1 98.75 37 GLY B CA 1
ATOM 1941 C C . GLY B 1 37 ? 7.902 -14.234 -15.641 1 98.75 37 GLY B C 1
ATOM 1942 O O . GLY B 1 37 ? 8.188 -14.062 -14.453 1 98.75 37 GLY B O 1
ATOM 1943 N N . ASP B 1 38 ? 8.297 -13.445 -16.609 1 98.62 38 ASP B N 1
ATOM 1944 C CA . ASP B 1 38 ? 9.125 -12.273 -16.344 1 98.62 38 ASP B CA 1
ATOM 1945 C C . ASP B 1 38 ? 9.156 -11.344 -17.562 1 98.62 38 ASP B C 1
ATOM 1947 O O . ASP B 1 38 ? 8.875 -11.773 -18.688 1 98.62 38 ASP B O 1
ATOM 1951 N N . LYS B 1 39 ? 9.461 -10.078 -17.281 1 98.12 39 LYS B N 1
ATOM 1952 C CA . LYS B 1 39 ? 9.656 -9.156 -18.406 1 98.12 39 LYS B CA 1
ATOM 1953 C C . LYS B 1 39 ? 11.016 -9.359 -19.062 1 98.12 39 LYS B C 1
ATOM 1955 O O . LYS B 1 39 ? 11.211 -9 -20.219 1 98.12 39 LYS B O 1
ATOM 1960 N N . ASN B 1 40 ? 11.914 -9.883 -18.312 1 97.5 40 ASN B N 1
ATOM 1961 C CA . ASN B 1 40 ? 13.234 -10.219 -18.812 1 97.5 40 ASN B CA 1
ATOM 1962 C C . ASN B 1 40 ? 13.234 -11.562 -19.531 1 97.5 40 ASN B C 1
ATOM 1964 O O . ASN B 1 40 ? 13.477 -12.602 -18.922 1 97.5 40 ASN B O 1
ATOM 1968 N N . LYS B 1 41 ? 13.094 -11.547 -20.828 1 96.19 41 LYS B N 1
ATOM 1969 C CA . LYS B 1 41 ? 12.93 -12.75 -21.641 1 96.19 41 LYS B CA 1
ATOM 1970 C C . LYS B 1 41 ? 14.156 -13.648 -21.547 1 96.19 41 LYS B C 1
ATOM 1972 O O . LYS B 1 41 ? 14.031 -14.859 -21.344 1 96.19 41 LYS B O 1
ATOM 1977 N N . LYS B 1 42 ? 15.273 -13.055 -21.672 1 96.69 42 LYS B N 1
ATOM 1978 C CA . LYS B 1 42 ? 16.5 -13.836 -21.625 1 96.69 42 LYS B CA 1
ATOM 1979 C C . LYS B 1 42 ? 16.703 -14.484 -20.266 1 96.69 42 LYS B C 1
ATOM 1981 O O . LYS B 1 42 ? 17.062 -15.664 -20.172 1 96.69 42 LYS B O 1
ATOM 1986 N N . GLY B 1 43 ? 16.453 -13.727 -19.219 1 96.12 43 GLY B N 1
ATOM 1987 C CA . GLY B 1 43 ? 16.625 -14.219 -17.875 1 96.12 43 GLY B CA 1
ATOM 1988 C C . GLY B 1 43 ? 15.703 -15.367 -17.531 1 96.12 43 GLY B C 1
ATOM 1989 O O . GLY B 1 43 ? 16.109 -16.344 -16.891 1 96.12 43 GLY B O 1
ATOM 1990 N N . ILE B 1 44 ? 14.477 -15.227 -18 1 96.81 44 ILE B N 1
ATOM 1991 C CA . ILE B 1 44 ? 13.516 -16.266 -17.609 1 96.81 44 ILE B CA 1
ATOM 1992 C C . ILE B 1 44 ? 13.797 -17.531 -18.406 1 96.81 44 ILE B C 1
ATOM 1994 O O . ILE B 1 44 ? 13.625 -18.641 -17.891 1 96.81 44 ILE B O 1
ATOM 1998 N N . GLN B 1 45 ? 14.219 -17.453 -19.625 1 96.75 45 GLN B N 1
ATOM 1999 C CA . GLN B 1 45 ? 14.594 -18.625 -20.406 1 96.75 45 GLN B CA 1
ATOM 2000 C C . GLN B 1 45 ? 15.758 -19.359 -19.766 1 96.75 45 GLN B C 1
ATOM 2002 O O . GLN B 1 45 ? 15.781 -20.594 -19.734 1 96.75 45 GLN B O 1
ATOM 2007 N N . GLN B 1 46 ? 16.688 -18.609 -19.25 1 96.5 46 GLN B N 1
ATOM 2008 C CA . GLN B 1 46 ? 17.812 -19.234 -18.547 1 96.5 46 GLN B CA 1
ATOM 2009 C C . GLN B 1 46 ? 17.328 -20.016 -17.344 1 96.5 46 GLN B C 1
ATOM 2011 O O . GLN B 1 46 ? 17.797 -21.141 -17.094 1 96.5 46 GLN B O 1
ATOM 2016 N N . THR B 1 47 ? 16.406 -19.422 -16.609 1 96.31 47 THR B N 1
ATOM 2017 C CA . THR B 1 47 ? 15.844 -20.109 -15.445 1 96.31 47 THR B CA 1
ATOM 2018 C C . THR B 1 47 ? 15.203 -21.422 -15.844 1 96.31 47 THR B C 1
ATOM 2020 O O . THR B 1 47 ? 15.469 -22.469 -15.227 1 96.31 47 THR B O 1
ATOM 2023 N N . ILE B 1 48 ? 14.445 -21.406 -16.875 1 97.38 48 ILE B N 1
ATOM 2024 C CA . ILE B 1 48 ? 13.695 -22.594 -17.281 1 97.38 48 ILE B CA 1
ATOM 2025 C C . ILE B 1 48 ? 14.648 -23.641 -17.859 1 97.38 48 ILE B C 1
ATOM 2027 O O . ILE B 1 48 ? 14.469 -24.844 -17.656 1 97.38 48 ILE B O 1
ATOM 2031 N N . ASP B 1 49 ? 15.641 -23.188 -18.578 1 96.69 49 ASP B N 1
ATOM 2032 C CA . ASP B 1 49 ? 16.641 -24.109 -19.078 1 96.69 49 ASP B CA 1
ATOM 2033 C C . ASP B 1 49 ? 17.328 -24.859 -17.953 1 96.69 49 ASP B C 1
ATOM 2035 O O . ASP B 1 49 ? 17.516 -26.078 -18.031 1 96.69 49 ASP B O 1
ATOM 2039 N N . GLU B 1 50 ? 17.672 -24.172 -16.953 1 95.12 50 GLU B N 1
ATOM 2040 C CA . GLU B 1 50 ? 18.328 -24.781 -15.805 1 95.12 50 GLU B CA 1
ATOM 2041 C C . GLU B 1 50 ? 17.406 -25.766 -15.094 1 95.12 50 GLU B C 1
ATOM 2043 O O . GLU B 1 50 ? 17.844 -26.859 -14.711 1 95.12 50 GLU B O 1
ATOM 2048 N N . VAL B 1 51 ? 16.203 -25.406 -14.93 1 95.81 51 VAL B N 1
ATOM 2049 C CA . VAL B 1 51 ? 15.211 -26.25 -14.281 1 95.81 51 VAL B CA 1
ATOM 2050 C C . VAL B 1 51 ? 14.984 -27.516 -15.109 1 95.81 51 VAL B C 1
ATOM 2052 O O . VAL B 1 51 ? 14.922 -28.609 -14.57 1 95.81 51 VAL B O 1
ATOM 2055 N N . SER B 1 52 ? 14.93 -27.359 -16.406 1 96.25 52 SER B N 1
ATOM 2056 C CA . SER B 1 52 ? 14.617 -28.453 -17.312 1 96.25 52 SER B CA 1
ATOM 2057 C C . SER B 1 52 ? 15.766 -29.453 -17.406 1 96.25 52 SER B C 1
ATOM 2059 O O . SER B 1 52 ? 15.562 -30.609 -17.766 1 96.25 52 SER B O 1
ATOM 2061 N N . LYS B 1 53 ? 16.953 -28.953 -17.156 1 95.31 53 LYS B N 1
ATOM 2062 C CA . LYS B 1 53 ? 18.109 -29.844 -17.141 1 95.31 53 LYS B CA 1
ATOM 2063 C C . LYS B 1 53 ? 18.031 -30.828 -15.984 1 95.31 53 LYS B C 1
ATOM 2065 O O . LYS B 1 53 ? 18.5 -31.969 -16.094 1 95.31 53 LYS B O 1
ATOM 2070 N N . LEU B 1 54 ? 17.406 -30.453 -14.961 1 92.06 54 LEU B N 1
ATOM 2071 C CA . LEU B 1 54 ? 17.422 -31.25 -13.734 1 92.06 54 LEU B CA 1
ATOM 2072 C C . LEU B 1 54 ? 16.125 -32.031 -13.57 1 92.06 54 LEU B C 1
ATOM 2074 O O . LEU B 1 54 ? 16.109 -33.125 -12.977 1 92.06 54 LEU B O 1
ATOM 2078 N N . PHE B 1 55 ? 15.078 -31.422 -14.117 1 90.75 55 PHE B N 1
ATOM 2079 C CA . PHE B 1 55 ? 13.758 -32 -13.922 1 90.75 55 PHE B CA 1
ATOM 2080 C C . PHE B 1 55 ? 13.023 -32.125 -15.25 1 90.75 55 PHE B C 1
ATOM 2082 O O . PHE B 1 55 ? 12.922 -31.156 -16 1 90.75 55 PHE B O 1
ATOM 2089 N N . ARG B 1 56 ? 12.492 -33.344 -15.57 1 86.56 56 ARG B N 1
ATOM 2090 C CA . ARG B 1 56 ? 12.086 -33.688 -16.938 1 86.56 56 ARG B CA 1
ATOM 2091 C C . ARG B 1 56 ? 10.625 -33.312 -17.172 1 86.56 56 ARG B C 1
ATOM 2093 O O . ARG B 1 56 ? 10.031 -33.688 -18.172 1 86.56 56 ARG B O 1
ATOM 2100 N N . ASN B 1 57 ? 10 -32.438 -16.453 1 89.88 57 ASN B N 1
ATOM 2101 C CA . ASN B 1 57 ? 8.641 -32 -16.75 1 89.88 57 ASN B CA 1
ATOM 2102 C C . ASN B 1 57 ? 8.617 -30.938 -17.859 1 89.88 57 ASN B C 1
ATOM 2104 O O . ASN B 1 57 ? 9.672 -30.438 -18.266 1 89.88 57 ASN B O 1
ATOM 2108 N N . ASN B 1 58 ? 7.48 -30.641 -18.484 1 95.69 58 ASN B N 1
ATOM 2109 C CA . ASN B 1 58 ? 7.285 -29.703 -19.578 1 95.69 58 ASN B CA 1
ATOM 2110 C C . ASN B 1 58 ? 7.246 -28.266 -19.062 1 95.69 58 ASN B C 1
ATOM 2112 O O . ASN B 1 58 ? 6.234 -27.562 -19.219 1 95.69 58 ASN B O 1
ATOM 2116 N N . HIS B 1 59 ? 8.414 -27.828 -18.531 1 98.38 59 HIS B N 1
ATOM 2117 C CA . HIS B 1 59 ? 8.523 -26.469 -18.047 1 98.38 59 HIS B CA 1
ATOM 2118 C C . HIS B 1 59 ? 8.57 -25.469 -19.188 1 98.38 59 HIS B C 1
ATOM 2120 O O . HIS B 1 59 ? 9.016 -25.797 -20.297 1 98.38 59 HIS B O 1
ATOM 2126 N N . SER B 1 60 ? 8.109 -24.234 -18.969 1 98.31 60 SER B N 1
ATOM 2127 C CA . SER B 1 60 ? 8.172 -23.219 -20 1 98.31 60 SER B CA 1
ATOM 2128 C C . SER B 1 60 ? 8.25 -21.812 -19.406 1 98.31 60 SER B C 1
ATOM 2130 O O . SER B 1 60 ? 8.289 -21.656 -18.188 1 98.31 60 SER B O 1
ATOM 2132 N N . SER B 1 61 ? 8.445 -20.812 -20.297 1 98.44 61 SER B N 1
ATOM 2133 C CA . SER B 1 61 ? 8.523 -19.422 -19.891 1 98.44 61 SER B CA 1
ATOM 2134 C C . SER B 1 61 ? 7.527 -18.562 -20.672 1 98.44 61 SER B C 1
ATOM 2136 O O . SER B 1 61 ? 7.125 -18.922 -21.781 1 98.44 61 SER B O 1
ATOM 2138 N N . VAL B 1 62 ? 7.055 -17.516 -20.062 1 98.5 62 VAL B N 1
ATOM 2139 C CA . VAL B 1 62 ? 6.211 -16.516 -20.719 1 98.5 62 VAL B CA 1
ATOM 2140 C C . VAL B 1 62 ? 6.684 -15.117 -20.359 1 98.5 62 VAL B C 1
ATOM 2142 O O . VAL B 1 62 ? 7.098 -14.867 -19.219 1 98.5 62 VAL B O 1
ATOM 2145 N N . GLU B 1 63 ? 6.699 -14.266 -21.344 1 98.5 63 GLU B N 1
ATOM 2146 C CA . GLU B 1 63 ? 6.984 -12.859 -21.062 1 98.5 63 GLU B CA 1
ATOM 2147 C C . GLU B 1 63 ? 5.781 -12.164 -20.438 1 98.5 63 GLU B C 1
ATOM 2149 O O . GLU B 1 63 ? 4.656 -12.297 -20.922 1 98.5 63 GLU B O 1
ATOM 2154 N N . ILE B 1 64 ? 6.074 -11.383 -19.375 1 98.81 64 ILE B N 1
ATOM 2155 C CA . ILE B 1 64 ? 4.953 -10.742 -18.703 1 98.81 64 ILE B CA 1
ATOM 2156 C C . ILE B 1 64 ? 5.43 -9.461 -18.016 1 98.81 64 ILE B C 1
ATOM 2158 O O . ILE B 1 64 ? 6.512 -9.438 -17.422 1 98.81 64 ILE B O 1
ATOM 2162 N N . SER B 1 65 ? 4.688 -8.422 -18.234 1 98.81 65 SER B N 1
ATOM 2163 C CA . SER B 1 65 ? 4.719 -7.246 -17.375 1 98.81 65 SER B CA 1
ATOM 2164 C C . SER B 1 65 ? 3.553 -7.254 -16.391 1 98.81 65 SER B C 1
ATOM 2166 O O . SER B 1 65 ? 2.408 -7.008 -16.781 1 98.81 65 SER B O 1
ATOM 2168 N N . VAL B 1 66 ? 3.904 -7.418 -15.141 1 98.81 66 VAL B N 1
ATOM 2169 C CA . VAL B 1 66 ? 2.852 -7.742 -14.18 1 98.81 66 VAL B CA 1
ATOM 2170 C C . VAL B 1 66 ? 1.971 -6.516 -13.945 1 98.81 66 VAL B C 1
ATOM 2172 O O . VAL B 1 66 ? 0.831 -6.641 -13.492 1 98.81 66 VAL B O 1
ATOM 2175 N N . ASN B 1 67 ? 2.527 -5.305 -14.172 1 98.56 67 ASN B N 1
ATOM 2176 C CA . ASN B 1 67 ? 1.763 -4.09 -13.906 1 98.56 67 ASN B CA 1
ATOM 2177 C C . ASN B 1 67 ? 0.91 -3.689 -15.102 1 98.56 67 ASN B C 1
ATOM 2179 O O . ASN B 1 67 ? 0.35 -2.594 -15.133 1 98.56 67 ASN B O 1
ATOM 2183 N N . GLU B 1 68 ? 0.845 -4.508 -16.109 1 98.75 68 GLU B N 1
ATOM 2184 C CA . GLU B 1 68 ? 0.019 -4.289 -17.297 1 98.75 68 GLU B CA 1
ATOM 2185 C C . GLU B 1 68 ? -1.043 -5.375 -17.438 1 98.75 68 GLU B C 1
ATOM 2187 O O . GLU B 1 68 ? -0.722 -6.527 -17.734 1 98.75 68 GLU B O 1
ATOM 2192 N N . SER B 1 69 ? -2.281 -4.961 -17.359 1 98.69 69 SER B N 1
ATOM 2193 C CA . SER B 1 69 ? -3.406 -5.895 -17.328 1 98.69 69 SER B CA 1
ATOM 2194 C C . SER B 1 69 ? -3.438 -6.746 -18.594 1 98.69 69 SER B C 1
ATOM 2196 O O . SER B 1 69 ? -3.654 -7.961 -18.531 1 98.69 69 SER B O 1
ATOM 2198 N N . LYS B 1 70 ? -3.205 -6.152 -19.688 1 98.69 70 LYS B N 1
ATOM 2199 C CA . LYS B 1 70 ? -3.223 -6.883 -20.953 1 98.69 70 LYS B CA 1
ATOM 2200 C C . LYS B 1 70 ? -2.102 -7.918 -21 1 98.69 70 LYS B C 1
ATOM 2202 O O . LYS B 1 70 ? -2.297 -9.031 -21.5 1 98.69 70 LYS B O 1
ATOM 2207 N N . SER B 1 71 ? -0.984 -7.555 -20.531 1 98.88 71 SER B N 1
ATOM 2208 C CA . SER B 1 71 ? 0.15 -8.469 -20.5 1 98.88 71 SER B CA 1
ATOM 2209 C C . SER B 1 71 ? -0.146 -9.68 -19.625 1 98.88 71 SER B C 1
ATOM 2211 O O . SER B 1 71 ? 0.174 -10.812 -19.984 1 98.88 71 SER B O 1
ATOM 2213 N N . VAL B 1 72 ? -0.786 -9.492 -18.484 1 98.94 72 VAL B N 1
ATOM 2214 C CA . VAL B 1 72 ? -1.129 -10.555 -17.547 1 98.94 72 VAL B CA 1
ATOM 2215 C C . VAL B 1 72 ? -2.154 -11.492 -18.188 1 98.94 72 VAL B C 1
ATOM 2217 O O . VAL B 1 72 ? -2.01 -12.719 -18.125 1 98.94 72 VAL B O 1
ATOM 2220 N N . GLN B 1 73 ? -3.082 -10.922 -18.828 1 98.88 73 GLN B N 1
ATOM 2221 C CA . GLN B 1 73 ? -4.102 -11.719 -19.5 1 98.88 73 GLN B CA 1
ATOM 2222 C C . GLN B 1 73 ? -3.49 -12.555 -20.625 1 98.88 73 GLN B C 1
ATOM 2224 O O . GLN B 1 73 ? -3.828 -13.727 -20.781 1 98.88 73 GLN B O 1
ATOM 2229 N N . ASN B 1 74 ? -2.66 -11.938 -21.359 1 98.81 74 ASN B N 1
ATOM 2230 C CA . ASN B 1 74 ? -1.998 -12.641 -22.453 1 98.81 74 ASN B CA 1
ATOM 2231 C C . ASN B 1 74 ? -1.163 -13.812 -21.938 1 98.81 74 ASN B C 1
ATOM 2233 O O . ASN B 1 74 ? -1.137 -14.875 -22.547 1 98.81 74 ASN B O 1
ATOM 2237 N N . ALA B 1 75 ? -0.491 -13.578 -20.875 1 98.88 75 ALA B N 1
ATOM 2238 C CA . ALA B 1 75 ? 0.299 -14.656 -20.281 1 98.88 75 ALA B CA 1
ATOM 2239 C C . ALA B 1 75 ? -0.585 -15.836 -19.906 1 98.88 75 ALA B C 1
ATOM 2241 O O . ALA B 1 75 ? -0.253 -16.984 -20.203 1 98.88 75 ALA B O 1
ATOM 2242 N N . LEU B 1 76 ? -1.719 -15.578 -19.266 1 98.88 76 LEU B N 1
ATOM 2243 C CA . LEU B 1 76 ? -2.641 -16.641 -18.891 1 98.88 76 LEU B CA 1
ATOM 2244 C C . LEU B 1 76 ? -3.152 -17.391 -20.109 1 98.88 76 LEU B C 1
ATOM 2246 O O . LEU B 1 76 ? -3.211 -18.625 -20.125 1 98.88 76 LEU B O 1
ATOM 2250 N N . GLN B 1 77 ? -3.436 -16.625 -21.125 1 98.81 77 GLN B N 1
ATOM 2251 C CA . GLN B 1 77 ? -3.951 -17.234 -22.344 1 98.81 77 GLN B CA 1
ATOM 2252 C C . GLN B 1 77 ? -2.92 -18.172 -22.969 1 98.81 77 GLN B C 1
ATOM 2254 O O . GLN B 1 77 ? -3.258 -19.281 -23.406 1 98.81 77 GLN B O 1
ATOM 2259 N N . GLN B 1 78 ? -1.737 -17.75 -23.016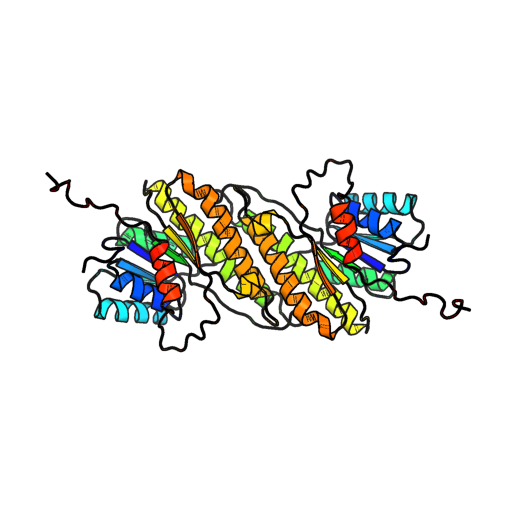 1 98.75 78 GLN B N 1
ATOM 2260 C CA . GLN B 1 78 ? -0.666 -18.594 -23.547 1 98.75 78 GLN B CA 1
ATOM 2261 C C . GLN B 1 78 ? -0.513 -19.875 -22.734 1 98.75 78 GLN B C 1
ATOM 2263 O O . GLN B 1 78 ? -0.323 -20.953 -23.297 1 98.75 78 GLN B O 1
ATOM 2268 N N . ILE B 1 79 ? -0.619 -19.75 -21.453 1 98.75 79 ILE B N 1
ATOM 2269 C CA . ILE B 1 79 ? -0.48 -20.891 -20.562 1 98.75 79 ILE B CA 1
ATOM 2270 C C . ILE B 1 79 ? -1.621 -21.875 -20.797 1 98.75 79 ILE B C 1
ATOM 2272 O O . ILE B 1 79 ? -1.39 -23.078 -20.953 1 98.75 79 ILE B O 1
ATOM 2276 N N . ILE B 1 80 ? -2.803 -21.359 -20.891 1 98.56 80 ILE B N 1
ATOM 2277 C CA . ILE B 1 80 ? -3.971 -22.203 -21.094 1 98.56 80 ILE B CA 1
ATOM 2278 C C . ILE B 1 80 ? -3.883 -22.891 -22.453 1 98.56 80 ILE B C 1
ATOM 2280 O O . ILE B 1 80 ? -4.246 -24.062 -22.594 1 98.56 80 ILE B O 1
ATOM 2284 N N . GLN B 1 81 ? -3.438 -22.141 -23.406 1 98.38 81 GLN B N 1
ATOM 2285 C CA . GLN B 1 81 ? -3.279 -22.719 -24.734 1 98.38 81 GLN B CA 1
ATOM 2286 C C . GLN B 1 81 ? -2.281 -23.875 -24.703 1 98.38 81 GLN B C 1
ATOM 2288 O O . GLN B 1 81 ? -2.496 -24.906 -25.359 1 98.38 81 GLN B O 1
ATOM 2293 N N . GLN B 1 82 ? -1.285 -23.75 -23.969 1 98.19 82 GLN B N 1
ATOM 2294 C CA . GLN B 1 82 ? -0.205 -24.719 -23.969 1 98.19 82 GLN B CA 1
ATOM 2295 C C . GLN B 1 82 ? -0.544 -25.906 -23.062 1 98.19 82 GLN B C 1
ATOM 2297 O O . GLN B 1 82 ? -0.268 -27.062 -23.406 1 98.19 82 GLN B O 1
ATOM 2302 N N . TYR B 1 83 ? -1.142 -25.688 -21.922 1 98.12 83 TYR B N 1
ATOM 2303 C CA . TYR B 1 83 ? -1.271 -26.734 -20.906 1 98.12 83 TYR B CA 1
ATOM 2304 C C . TYR B 1 83 ? -2.723 -27.172 -20.766 1 98.12 83 TYR B C 1
ATOM 2306 O O . TYR B 1 83 ? -3.021 -28.109 -20.031 1 98.12 83 TYR B O 1
ATOM 2314 N N . LYS B 1 84 ? -3.666 -26.406 -21.375 1 97.94 84 LYS B N 1
ATOM 2315 C CA . LYS B 1 84 ? -5.09 -26.703 -21.453 1 97.94 84 LYS B CA 1
ATOM 2316 C C . LYS B 1 84 ? -5.773 -26.547 -20.109 1 97.94 84 LYS B C 1
ATOM 2318 O O . LYS B 1 84 ? -6.887 -27.047 -19.906 1 97.94 84 LYS B O 1
ATOM 2323 N N . GLN B 1 85 ? -5.094 -25.969 -19.156 1 97.38 85 GLN B N 1
ATOM 2324 C CA . GLN B 1 85 ? -5.637 -25.641 -17.844 1 97.38 85 GLN B CA 1
ATOM 2325 C C . GLN B 1 85 ? -4.867 -24.484 -17.203 1 97.38 85 GLN B C 1
ATOM 2327 O O . GLN B 1 85 ? -3.697 -24.266 -17.516 1 97.38 85 GLN B O 1
ATOM 2332 N N . PRO B 1 86 ? -5.512 -23.75 -16.328 1 98.5 86 PRO B N 1
ATOM 2333 C CA . PRO B 1 86 ? -4.766 -22.734 -15.586 1 98.5 86 PRO B CA 1
ATOM 2334 C C . PRO B 1 86 ? -3.9 -23.328 -14.477 1 98.5 86 PRO B C 1
ATOM 2336 O O . PRO B 1 86 ? -4.195 -24.422 -13.984 1 98.5 86 PRO B O 1
ATOM 2339 N N . PRO B 1 87 ? -2.822 -22.609 -14.148 1 98.5 87 PRO B N 1
ATOM 2340 C CA . PRO B 1 87 ? -2.021 -23.094 -13.016 1 98.5 87 PRO B CA 1
ATOM 2341 C C . PRO B 1 87 ? -2.768 -23.016 -11.688 1 98.5 87 PRO B C 1
ATOM 2343 O O . PRO B 1 87 ? -3.461 -22.031 -11.422 1 98.5 87 PRO B O 1
ATOM 2346 N N . SER B 1 88 ? -2.607 -24.062 -10.906 1 97.62 88 SER B N 1
ATOM 2347 C CA . SER B 1 88 ? -3.246 -24.109 -9.594 1 97.62 88 SER B CA 1
ATOM 2348 C C . SER B 1 88 ? -2.332 -23.531 -8.516 1 97.62 88 SER B C 1
ATOM 2350 O O . SER B 1 88 ? -2.777 -23.25 -7.402 1 97.62 88 SER B O 1
ATOM 2352 N N . ILE B 1 89 ? -1.057 -23.391 -8.789 1 98.06 89 ILE B N 1
ATOM 2353 C CA . ILE B 1 89 ? -0.108 -22.719 -7.906 1 98.06 89 ILE B CA 1
ATOM 2354 C C . ILE B 1 89 ? 0.417 -21.453 -8.578 1 98.06 89 ILE B C 1
ATOM 2356 O O . ILE B 1 89 ? 0.953 -21.5 -9.688 1 98.06 89 ILE B O 1
ATOM 2360 N N . VAL B 1 90 ? 0.187 -20.375 -7.957 1 98.75 90 VAL B N 1
ATOM 2361 C CA . VAL B 1 90 ? 0.695 -19.094 -8.469 1 98.75 90 VAL B CA 1
ATOM 2362 C C . VAL B 1 90 ? 1.542 -18.406 -7.398 1 98.75 90 VAL B C 1
ATOM 2364 O O . VAL B 1 90 ? 1.064 -18.156 -6.293 1 98.75 90 VAL B O 1
ATOM 2367 N N . VAL B 1 91 ? 2.818 -18.172 -7.707 1 98.25 91 VAL B N 1
ATOM 2368 C CA . VAL B 1 91 ? 3.73 -17.516 -6.781 1 98.25 91 VAL B CA 1
ATOM 2369 C C . VAL B 1 91 ? 4.148 -16.156 -7.355 1 98.25 91 VAL B C 1
ATOM 2371 O O . VAL B 1 91 ? 4.805 -16.094 -8.398 1 98.25 91 VAL B O 1
ATOM 2374 N N . ASN B 1 92 ? 3.773 -15.125 -6.688 1 98.31 92 ASN B N 1
ATOM 2375 C CA . ASN B 1 92 ? 4.105 -13.766 -7.098 1 98.31 92 ASN B CA 1
ATOM 2376 C C . ASN B 1 92 ? 5.426 -13.305 -6.484 1 98.31 92 ASN B C 1
ATOM 2378 O O . ASN B 1 92 ? 5.457 -12.844 -5.344 1 98.31 92 ASN B O 1
ATOM 2382 N N . CYS B 1 93 ? 6.461 -13.344 -7.32 1 96.06 93 CYS B N 1
ATOM 2383 C CA . CYS B 1 93 ? 7.793 -12.961 -6.855 1 96.06 93 CYS B CA 1
ATOM 2384 C C . CYS B 1 93 ? 8.258 -11.68 -7.523 1 96.06 93 CYS B C 1
ATOM 2386 O O . CYS B 1 93 ? 9.281 -11.109 -7.137 1 96.06 93 CYS B O 1
ATOM 2388 N N . ALA B 1 94 ? 7.531 -11.273 -8.586 1 97.25 94 ALA B N 1
ATOM 2389 C CA . ALA B 1 94 ? 7.922 -10.039 -9.25 1 97.25 94 ALA B CA 1
ATOM 2390 C C . ALA B 1 94 ? 7.906 -8.859 -8.281 1 97.25 94 ALA B C 1
ATOM 2392 O O . ALA B 1 94 ? 6.973 -8.711 -7.488 1 97.25 94 ALA B O 1
ATOM 2393 N N . GLY B 1 95 ? 8.945 -8.078 -8.305 1 96.12 95 GLY B N 1
ATOM 2394 C CA . GLY B 1 95 ? 9.078 -6.902 -7.453 1 96.12 95 GLY B CA 1
ATOM 2395 C C . GLY B 1 95 ? 10.328 -6.098 -7.734 1 96.12 95 GLY B C 1
ATOM 2396 O O . GLY B 1 95 ? 11.305 -6.621 -8.273 1 96.12 95 GLY B O 1
ATOM 2397 N N . ILE B 1 96 ? 10.266 -4.848 -7.406 1 96.62 96 ILE B N 1
ATOM 2398 C CA . ILE B 1 96 ? 11.414 -3.971 -7.629 1 96.62 96 ILE B CA 1
ATOM 2399 C C . ILE B 1 96 ? 11.602 -3.051 -6.426 1 96.62 96 ILE B C 1
ATOM 2401 O O . ILE B 1 96 ? 10.711 -2.941 -5.578 1 96.62 96 ILE B O 1
ATOM 2405 N N . THR B 1 97 ? 12.789 -2.482 -6.363 1 96.06 97 THR B N 1
ATOM 2406 C CA . THR B 1 97 ? 13.094 -1.403 -5.43 1 96.06 97 THR B CA 1
AT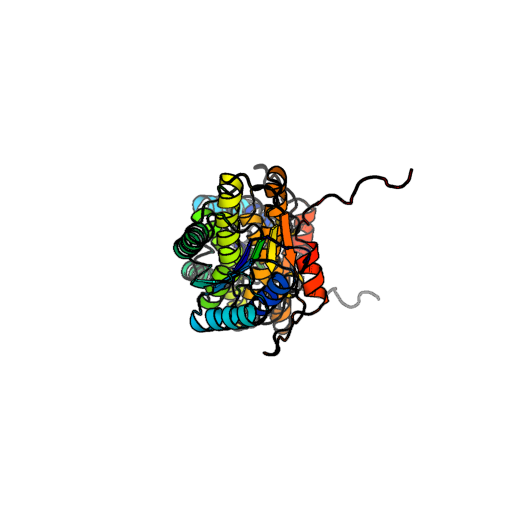OM 2407 C C . THR B 1 97 ? 13.516 -0.143 -6.176 1 96.06 97 THR B C 1
ATOM 2409 O O . THR B 1 97 ? 14.102 -0.225 -7.258 1 96.06 97 THR B O 1
ATOM 2412 N N . ARG B 1 98 ? 13.109 0.981 -5.723 1 97.69 98 ARG B N 1
ATOM 2413 C CA . ARG B 1 98 ? 13.594 2.314 -6.062 1 97.69 98 ARG B CA 1
ATOM 2414 C C . ARG B 1 98 ? 13.898 3.127 -4.805 1 97.69 98 ARG B C 1
ATOM 2416 O O . ARG B 1 98 ? 13.102 3.977 -4.402 1 97.69 98 ARG B O 1
ATOM 2423 N N . ASP B 1 99 ? 15.109 2.92 -4.27 1 97.38 99 ASP B N 1
ATOM 2424 C CA . ASP B 1 99 ? 15.43 3.451 -2.947 1 97.38 99 ASP B CA 1
ATOM 2425 C C . ASP B 1 99 ? 15.82 4.926 -3.025 1 97.38 99 ASP B C 1
ATOM 2427 O O . ASP B 1 99 ? 16.516 5.344 -3.957 1 97.38 99 ASP B O 1
ATOM 2431 N N . ASN B 1 100 ? 15.344 5.715 -2.109 1 98.31 100 ASN B N 1
ATOM 2432 C CA . ASN B 1 100 ? 15.719 7.102 -1.846 1 98.31 100 ASN B CA 1
ATOM 2433 C C . ASN B 1 100 ? 15.086 7.617 -0.557 1 98.31 100 ASN B C 1
ATOM 2435 O O . ASN B 1 100 ? 14.086 7.078 -0.094 1 98.31 100 ASN B O 1
ATOM 2439 N N . PHE B 1 101 ? 15.75 8.539 0.052 1 97.94 101 PHE B N 1
ATOM 2440 C CA . PHE B 1 101 ? 15.086 9.164 1.186 1 97.94 101 PHE B CA 1
ATOM 2441 C C . PHE B 1 101 ? 13.797 9.852 0.745 1 97.94 101 PHE B C 1
ATOM 2443 O O . PHE B 1 101 ? 13.695 10.328 -0.388 1 97.94 101 PHE B O 1
ATOM 2450 N N . LEU B 1 102 ? 12.836 9.938 1.646 1 98.56 102 LEU B N 1
ATOM 2451 C CA . LEU B 1 102 ? 11.492 10.391 1.309 1 98.56 102 LEU B CA 1
ATOM 2452 C C . LEU B 1 102 ? 11.531 11.781 0.686 1 98.56 102 LEU B C 1
ATOM 2454 O O . LEU B 1 102 ? 10.867 12.039 -0.321 1 98.56 102 LEU B O 1
ATOM 2458 N N . LEU B 1 103 ? 12.312 12.656 1.258 1 98.44 103 LEU B N 1
ATOM 2459 C CA . LEU B 1 103 ? 12.352 14.039 0.794 1 98.44 103 LEU B CA 1
ATOM 2460 C C . LEU B 1 103 ? 12.906 14.125 -0.623 1 98.44 103 LEU B C 1
ATOM 2462 O O . LEU B 1 103 ? 12.672 15.102 -1.333 1 98.44 103 LEU B O 1
ATOM 2466 N N . LYS B 1 104 ? 13.602 13.086 -1.085 1 98.31 104 LYS B N 1
ATOM 2467 C CA . LYS B 1 104 ? 14.234 13.094 -2.4 1 98.31 104 LYS B CA 1
ATOM 2468 C C . LYS B 1 104 ? 13.625 12.039 -3.312 1 98.31 104 LYS B C 1
ATOM 2470 O O . LYS B 1 104 ? 14.039 11.883 -4.465 1 98.31 104 LYS B O 1
ATOM 2475 N N . LEU B 1 105 ? 12.695 11.297 -2.834 1 98.69 105 LEU B N 1
ATOM 2476 C CA . LEU B 1 105 ? 12.055 10.227 -3.594 1 98.69 105 LEU B CA 1
ATOM 2477 C C . LEU B 1 105 ? 11.18 10.805 -4.703 1 98.69 105 LEU B C 1
ATOM 2479 O O . LEU B 1 105 ? 10.242 11.562 -4.43 1 98.69 105 LEU B O 1
ATOM 2483 N N . SER B 1 106 ? 11.469 10.453 -5.93 1 98.75 106 SER B N 1
ATOM 2484 C CA . SER B 1 106 ? 10.664 11 -7.02 1 98.75 106 SER B CA 1
ATOM 2485 C C . SER B 1 106 ? 9.281 10.375 -7.059 1 98.75 106 SER B C 1
ATOM 2487 O O . SER B 1 106 ? 9.102 9.219 -6.66 1 98.75 106 SER B O 1
ATOM 2489 N N . GLU B 1 107 ? 8.375 11.133 -7.566 1 98.69 107 GLU B N 1
ATOM 2490 C CA . GLU B 1 107 ? 7.023 10.625 -7.773 1 98.69 107 GLU B CA 1
ATOM 2491 C C . GLU B 1 107 ? 7.027 9.414 -8.703 1 98.69 107 GLU B C 1
ATOM 2493 O O . GLU B 1 107 ? 6.285 8.453 -8.477 1 98.69 107 GLU B O 1
ATOM 2498 N N . SER B 1 108 ? 7.805 9.453 -9.711 1 98.75 108 SER B N 1
ATOM 2499 C CA . SER B 1 108 ? 7.906 8.359 -10.664 1 98.75 108 SER B CA 1
ATOM 2500 C C . SER B 1 108 ? 8.406 7.082 -9.992 1 98.75 108 SER B C 1
ATOM 2502 O O . SER B 1 108 ? 7.898 5.992 -10.258 1 98.75 108 SER B O 1
ATOM 2504 N N . ASP B 1 109 ? 9.414 7.223 -9.156 1 98.75 109 ASP B N 1
ATOM 2505 C CA . ASP B 1 109 ? 9.938 6.066 -8.438 1 98.75 109 ASP B CA 1
ATOM 2506 C C . ASP B 1 109 ? 8.891 5.492 -7.484 1 98.75 109 ASP B C 1
ATOM 2508 O O . ASP B 1 109 ? 8.773 4.273 -7.348 1 98.75 109 ASP B O 1
ATOM 2512 N N . PHE B 1 110 ? 8.164 6.355 -6.809 1 98.88 110 PHE B N 1
ATOM 2513 C CA . PHE B 1 110 ? 7.082 5.902 -5.941 1 98.88 110 PHE B CA 1
ATOM 2514 C C . PHE B 1 110 ? 6.055 5.102 -6.73 1 98.88 110 PHE B C 1
ATOM 2516 O O . PHE B 1 110 ? 5.734 3.967 -6.367 1 98.88 110 PHE B O 1
ATOM 2523 N N . ASP B 1 111 ? 5.68 5.656 -7.836 1 98.88 111 ASP B N 1
ATOM 2524 C CA . ASP B 1 111 ? 4.645 5.043 -8.664 1 98.88 111 ASP B CA 1
ATOM 2525 C C . ASP B 1 111 ? 5.105 3.699 -9.219 1 98.88 111 ASP B C 1
ATOM 2527 O O . ASP B 1 111 ? 4.344 2.732 -9.234 1 98.88 111 ASP B O 1
ATOM 2531 N N . GLU B 1 112 ? 6.273 3.658 -9.703 1 98.75 112 GLU B N 1
ATOM 2532 C CA . GLU B 1 112 ? 6.777 2.438 -10.32 1 98.75 112 GLU B CA 1
ATOM 2533 C C . GLU B 1 112 ? 6.773 1.274 -9.336 1 98.75 112 GLU B C 1
ATOM 2535 O O . GLU B 1 112 ? 6.355 0.166 -9.672 1 98.75 112 GLU B O 1
ATOM 2540 N N . VAL B 1 113 ? 7.227 1.52 -8.141 1 98.75 113 VAL B N 1
ATOM 2541 C CA . VAL B 1 113 ? 7.309 0.475 -7.121 1 98.75 113 VAL B CA 1
ATOM 2542 C C . VAL B 1 113 ? 5.906 0.01 -6.742 1 98.75 113 VAL B C 1
ATOM 2544 O O . VAL B 1 113 ? 5.648 -1.192 -6.648 1 98.75 113 VAL B O 1
ATOM 2547 N N . ILE B 1 114 ? 4.992 0.933 -6.57 1 98.94 114 ILE B N 1
ATOM 2548 C CA . ILE B 1 114 ? 3.617 0.586 -6.223 1 98.94 114 ILE B CA 1
ATOM 2549 C C . ILE B 1 114 ? 2.977 -0.197 -7.363 1 98.94 114 ILE B C 1
ATOM 2551 O O . ILE B 1 114 ? 2.293 -1.197 -7.133 1 98.94 114 ILE B O 1
ATOM 2555 N N . ASP B 1 115 ? 3.238 0.222 -8.547 1 98.88 115 ASP B N 1
ATOM 2556 C CA . ASP B 1 115 ? 2.635 -0.39 -9.727 1 98.88 115 ASP B CA 1
ATOM 2557 C C . ASP B 1 115 ? 3.104 -1.834 -9.891 1 98.88 115 ASP B C 1
ATOM 2559 O O . ASP B 1 115 ? 2.291 -2.732 -10.125 1 98.88 115 ASP B O 1
ATOM 2563 N N . VAL B 1 116 ? 4.324 -2.025 -9.797 1 98.75 116 VAL B N 1
ATOM 2564 C CA . VAL B 1 116 ? 4.875 -3.352 -10.047 1 98.75 116 VAL B CA 1
ATOM 2565 C C . VAL B 1 116 ? 4.598 -4.262 -8.852 1 98.75 116 VAL B C 1
ATOM 2567 O O . VAL B 1 116 ? 4.059 -5.359 -9.016 1 98.75 116 VAL B O 1
ATOM 2570 N N . ASN B 1 117 ? 4.938 -3.834 -7.648 1 98.69 117 ASN B N 1
ATOM 2571 C CA . ASN B 1 117 ? 4.906 -4.699 -6.473 1 98.69 117 ASN B CA 1
ATOM 2572 C C . ASN B 1 117 ? 3.479 -4.977 -6.016 1 98.69 117 ASN B C 1
ATOM 2574 O O . ASN B 1 117 ? 3.139 -6.113 -5.684 1 98.69 117 ASN B O 1
ATOM 2578 N N . LEU B 1 118 ? 2.662 -3.93 -6.012 1 98.88 118 LEU B N 1
ATOM 2579 C CA . LEU B 1 118 ? 1.342 -4.047 -5.406 1 98.88 118 LEU B CA 1
ATOM 2580 C C . LEU B 1 118 ? 0.27 -4.258 -6.469 1 98.88 118 LEU B C 1
ATOM 2582 O O . LEU B 1 118 ? -0.421 -5.277 -6.465 1 98.88 118 LEU B O 1
ATOM 2586 N N . LYS B 1 119 ? 0.194 -3.314 -7.402 1 98.94 119 LYS B N 1
ATOM 2587 C CA . LYS B 1 119 ? -0.802 -3.469 -8.461 1 98.94 119 LYS B CA 1
ATOM 2588 C C . LYS B 1 119 ? -0.548 -4.734 -9.273 1 98.94 119 LYS B C 1
ATOM 2590 O O . LYS B 1 119 ? -1.488 -5.438 -9.648 1 98.94 119 LYS B O 1
ATOM 2595 N N . GLY B 1 120 ? 0.69 -4.965 -9.57 1 98.94 120 GLY B N 1
ATOM 2596 C CA . GLY B 1 120 ? 1.032 -6.188 -10.281 1 98.94 120 GLY B CA 1
ATOM 2597 C C . GLY B 1 120 ? 0.536 -7.441 -9.586 1 98.94 120 GLY B C 1
ATOM 2598 O O . GLY B 1 120 ? -0.017 -8.336 -10.227 1 98.94 120 GLY B O 1
ATOM 2599 N N . THR B 1 121 ? 0.737 -7.535 -8.25 1 98.88 121 THR B N 1
ATOM 2600 C CA . THR B 1 121 ? 0.251 -8.664 -7.465 1 98.88 121 THR B CA 1
ATOM 2601 C C . THR B 1 121 ? -1.269 -8.773 -7.555 1 98.88 121 THR B C 1
ATOM 2603 O O . THR B 1 121 ? -1.81 -9.859 -7.742 1 98.88 121 THR B O 1
ATOM 2606 N N . PHE B 1 122 ? -1.973 -7.672 -7.473 1 98.94 122 PHE B N 1
ATOM 2607 C CA . PHE B 1 122 ? -3.424 -7.609 -7.605 1 98.94 122 PHE B CA 1
ATOM 2608 C C . PHE B 1 122 ? -3.869 -8.164 -8.953 1 98.94 122 PHE B C 1
ATOM 2610 O O . PHE B 1 122 ? -4.75 -9.023 -9.016 1 98.94 122 PHE B O 1
ATOM 2617 N N . LEU B 1 123 ? -3.23 -7.703 -10.008 1 98.94 123 LEU B N 1
ATOM 2618 C CA . LEU B 1 123 ? -3.625 -8.094 -11.352 1 98.94 123 LEU B CA 1
ATOM 2619 C C . LEU B 1 123 ? -3.418 -9.586 -11.578 1 98.94 123 LEU B C 1
ATOM 2621 O O . LEU B 1 123 ? -4.27 -10.25 -12.164 1 98.94 123 LEU B O 1
ATOM 2625 N N . VAL B 1 124 ? -2.324 -10.078 -11.117 1 98.94 124 VAL B N 1
ATOM 2626 C CA . VAL B 1 124 ? -2.025 -11.492 -11.312 1 98.94 124 VAL B CA 1
ATOM 2627 C C . VAL B 1 124 ? -2.994 -12.344 -10.492 1 98.94 124 VAL B C 1
ATOM 2629 O O . VAL B 1 124 ? -3.586 -13.289 -11.016 1 98.94 124 VAL B O 1
ATOM 2632 N N . ILE B 1 125 ? -3.191 -12.008 -9.211 1 98.88 125 ILE B N 1
ATOM 2633 C CA . ILE B 1 125 ? -4.109 -12.758 -8.367 1 98.88 125 ILE B CA 1
ATOM 2634 C C . ILE B 1 125 ? -5.496 -12.789 -9.008 1 98.88 125 ILE B C 1
ATOM 2636 O O . ILE B 1 125 ? -6.094 -13.859 -9.156 1 98.88 125 ILE B O 1
ATOM 2640 N N . GLN B 1 126 ? -5.949 -11.633 -9.375 1 98.88 126 GLN B N 1
ATOM 2641 C CA . GLN B 1 126 ? -7.312 -11.547 -9.891 1 98.88 126 GLN B CA 1
ATOM 2642 C C . GLN B 1 126 ? -7.473 -12.367 -11.172 1 98.88 126 GLN B C 1
ATOM 2644 O O . GLN B 1 126 ? -8.414 -13.156 -11.289 1 98.88 126 GLN B O 1
ATOM 2649 N N . THR B 1 127 ? -6.59 -12.195 -12.117 1 98.94 127 THR B N 1
ATOM 2650 C CA . THR B 1 127 ? -6.68 -12.836 -13.422 1 98.94 127 THR B CA 1
ATOM 2651 C C . THR B 1 127 ? -6.621 -14.352 -13.289 1 98.94 127 THR B C 1
ATOM 2653 O O . THR B 1 127 ? -7.453 -15.062 -13.852 1 98.94 127 THR B O 1
ATOM 2656 N N . PHE B 1 128 ? -5.738 -14.859 -12.555 1 98.94 128 PHE B N 1
ATOM 2657 C CA . PHE B 1 128 ? -5.535 -16.297 -12.453 1 98.94 128 PHE B CA 1
ATOM 2658 C C . PHE B 1 128 ? -6.59 -16.938 -11.547 1 98.94 128 PHE B C 1
ATOM 2660 O O . PHE B 1 128 ? -7.02 -18.062 -11.789 1 98.94 128 PHE B O 1
ATOM 2667 N N . ALA B 1 129 ? -7 -16.234 -10.484 1 98.81 129 ALA B N 1
ATOM 2668 C CA . ALA B 1 129 ? -8.07 -16.75 -9.633 1 98.81 129 ALA B CA 1
ATOM 2669 C C . ALA B 1 129 ? -9.375 -16.875 -10.422 1 98.81 129 ALA B C 1
ATOM 2671 O O . ALA B 1 129 ? -10.102 -17.859 -10.273 1 98.81 129 ALA B O 1
ATOM 2672 N N . LYS B 1 130 ? -9.648 -15.844 -11.242 1 98.62 130 LYS B N 1
ATOM 2673 C CA . LYS B 1 130 ? -10.828 -15.922 -12.094 1 98.62 130 LYS B CA 1
ATOM 2674 C C . LYS B 1 130 ? -10.789 -17.172 -12.977 1 98.62 130 LYS B C 1
ATOM 2676 O O . LYS B 1 130 ? -11.797 -17.875 -13.117 1 98.62 130 LYS B O 1
ATOM 2681 N N . ALA B 1 131 ? -9.672 -17.406 -13.523 1 98.69 131 ALA B N 1
ATOM 2682 C CA . ALA B 1 131 ? -9.516 -18.562 -14.398 1 98.69 131 ALA B CA 1
ATOM 2683 C C . ALA B 1 131 ? -9.75 -19.859 -13.633 1 98.69 131 ALA B C 1
ATOM 2685 O O . ALA B 1 131 ? -10.383 -20.781 -14.148 1 98.69 131 ALA B O 1
ATOM 2686 N N . LEU B 1 132 ? -9.227 -19.984 -12.391 1 98.31 132 LEU B N 1
ATOM 2687 C CA . LEU B 1 132 ? -9.422 -21.172 -11.57 1 98.31 132 LEU B CA 1
ATOM 2688 C C . LEU B 1 132 ? -10.906 -21.391 -11.273 1 98.31 132 LEU B C 1
ATOM 2690 O O . LEU B 1 132 ? -11.422 -22.484 -11.438 1 98.31 132 LEU B O 1
ATOM 2694 N N . VAL B 1 133 ? -11.562 -20.312 -10.906 1 97.94 133 VAL B N 1
ATOM 2695 C CA . VAL B 1 133 ? -12.977 -20.375 -10.547 1 97.94 133 VAL B CA 1
ATOM 2696 C C . VAL B 1 133 ? -13.797 -20.781 -11.773 1 97.94 133 VAL B C 1
ATOM 2698 O O . VAL B 1 133 ? -14.672 -21.656 -11.68 1 97.94 133 VAL B O 1
ATOM 2701 N N . GLU B 1 134 ? -13.445 -20.156 -12.883 1 97.31 134 GLU B N 1
ATOM 2702 C CA . GLU B 1 134 ? -14.188 -20.406 -14.117 1 97.31 134 GLU B CA 1
ATOM 2703 C C . GLU B 1 134 ? -14 -21.844 -14.586 1 97.31 134 GLU B C 1
ATOM 2705 O O . GLU B 1 134 ? -14.867 -22.406 -15.258 1 97.31 134 GLU B O 1
ATOM 2710 N N . ASN B 1 135 ? -12.906 -22.484 -14.211 1 96.94 135 ASN B N 1
ATOM 2711 C CA . ASN B 1 135 ? -12.617 -23.844 -14.625 1 96.94 135 ASN B CA 1
ATOM 2712 C C . ASN B 1 135 ? -12.969 -24.844 -13.531 1 96.94 135 ASN B C 1
ATOM 2714 O O . ASN B 1 135 ? -12.641 -26.031 -13.648 1 96.94 135 ASN B O 1
ATOM 2718 N N . GLY B 1 136 ? -13.508 -24.406 -12.438 1 95.56 136 GLY B N 1
ATOM 2719 C CA . GLY B 1 136 ? -13.977 -25.281 -11.375 1 95.56 136 GLY B CA 1
ATOM 2720 C C . GLY B 1 136 ? -12.852 -25.906 -10.57 1 95.56 136 GLY B C 1
ATOM 2721 O O . GLY B 1 136 ? -13.016 -27 -10.016 1 95.56 136 GLY B O 1
ATOM 2722 N N . ILE B 1 137 ? -11.742 -25.312 -10.57 1 94 137 ILE B N 1
ATOM 2723 C CA . ILE B 1 137 ? -10.602 -25.812 -9.805 1 94 137 ILE B CA 1
ATOM 2724 C C . ILE B 1 137 ? -10.656 -25.25 -8.383 1 94 137 ILE B C 1
ATOM 2726 O O . ILE B 1 137 ? -10.562 -24.031 -8.18 1 94 137 ILE B O 1
ATOM 2730 N N . ASN B 1 138 ? -10.703 -26.125 -7.371 1 94 138 ASN B N 1
ATOM 2731 C CA . ASN B 1 138 ? -10.898 -25.703 -5.984 1 94 138 ASN B CA 1
ATOM 2732 C C . ASN B 1 138 ? -9.688 -26.031 -5.125 1 94 138 ASN B C 1
ATOM 2734 O O . ASN B 1 138 ? -9.812 -26.219 -3.912 1 94 138 ASN B O 1
ATOM 2738 N N . SER B 1 139 ? -8.602 -26.078 -5.648 1 93.12 139 SER B N 1
ATOM 2739 C CA . SER B 1 139 ? -7.375 -26.391 -4.926 1 93.12 139 SER B CA 1
ATOM 2740 C C . SER B 1 139 ? -6.25 -25.438 -5.312 1 93.12 139 SER B C 1
ATOM 2742 O O . SER B 1 139 ? -5.086 -25.828 -5.371 1 93.12 139 SER B O 1
ATOM 2744 N N . GLY B 1 140 ? -6.656 -24.25 -5.641 1 95.75 140 GLY B N 1
ATOM 2745 C CA . GLY B 1 140 ? -5.672 -23.234 -6.008 1 95.75 140 GLY B CA 1
ATOM 2746 C C . GLY B 1 140 ? -4.926 -22.672 -4.816 1 95.75 140 GLY B C 1
ATOM 2747 O O . GLY B 1 140 ? -5.445 -22.672 -3.697 1 95.75 140 GLY B O 1
ATOM 2748 N N . SER B 1 141 ? -3.697 -22.266 -5.027 1 97.75 141 SER B N 1
ATOM 2749 C CA . SER B 1 141 ? -2.863 -21.641 -4.004 1 97.75 141 SER B CA 1
ATOM 2750 C C . SER B 1 141 ? -2.1 -20.438 -4.562 1 97.75 141 SER B C 1
ATOM 2752 O O . SER B 1 141 ? -1.316 -20.578 -5.504 1 97.75 141 SER B O 1
ATOM 2754 N N . PHE B 1 142 ? -2.422 -19.328 -4.023 1 98.44 142 PHE B N 1
ATOM 2755 C CA . PHE B 1 142 ? -1.662 -18.125 -4.316 1 98.44 142 PHE B CA 1
ATOM 2756 C C . PHE B 1 142 ? -0.678 -17.812 -3.193 1 98.44 142 PHE B C 1
ATOM 2758 O O . PHE B 1 142 ? -1.052 -17.812 -2.018 1 98.44 142 PHE B O 1
ATOM 2765 N N . ILE B 1 143 ? 0.604 -17.609 -3.578 1 97.81 143 ILE B N 1
ATOM 2766 C CA . ILE B 1 143 ? 1.653 -17.234 -2.641 1 97.81 143 ILE B CA 1
ATOM 2767 C C . ILE B 1 143 ? 2.273 -15.898 -3.066 1 97.81 143 ILE B C 1
ATOM 2769 O O . ILE B 1 143 ? 2.84 -15.797 -4.156 1 97.81 143 ILE B O 1
ATOM 2773 N N . ASN B 1 144 ? 2.135 -14.906 -2.232 1 97.56 144 ASN B N 1
ATOM 2774 C CA . ASN B 1 144 ? 2.611 -13.562 -2.541 1 97.56 144 ASN B CA 1
ATOM 2775 C C . ASN B 1 144 ? 3.816 -13.18 -1.686 1 97.56 144 ASN B C 1
ATOM 2777 O O . ASN B 1 144 ? 3.824 -13.422 -0.477 1 97.56 144 ASN B O 1
ATOM 2781 N N . MET B 1 145 ? 4.793 -12.641 -2.283 1 93 145 MET B N 1
ATOM 2782 C CA . MET B 1 145 ? 6 -12.25 -1.562 1 93 145 MET B CA 1
ATOM 2783 C C . MET B 1 145 ? 5.84 -10.867 -0.937 1 93 145 MET B C 1
ATOM 2785 O O . MET B 1 145 ? 5.871 -9.852 -1.64 1 93 145 MET B O 1
ATOM 2789 N N . ALA B 1 146 ? 5.691 -10.922 0.328 1 92.88 146 ALA B N 1
ATOM 2790 C CA . ALA B 1 146 ? 5.754 -9.68 1.092 1 92.88 146 ALA B CA 1
ATOM 2791 C C . ALA B 1 146 ? 7.191 -9.352 1.486 1 92.88 146 ALA B C 1
ATOM 2793 O O . ALA B 1 146 ? 8.102 -9.422 0.657 1 92.88 146 ALA B O 1
ATOM 2794 N N . SER B 1 147 ? 7.371 -8.703 2.559 1 85.62 147 SER B N 1
ATOM 2795 C CA . SER B 1 147 ? 8.695 -8.352 3.053 1 85.62 147 SER B CA 1
ATOM 2796 C C . SER B 1 147 ? 8.656 -7.957 4.527 1 85.62 147 SER B C 1
ATOM 2798 O O . SER B 1 147 ? 7.668 -7.383 4.992 1 85.62 147 SER B O 1
ATOM 2800 N N . ILE B 1 148 ? 9.75 -8.273 5.203 1 81.56 148 ILE B N 1
ATOM 2801 C CA . ILE B 1 148 ? 9.883 -7.781 6.57 1 81.56 148 ILE B CA 1
ATOM 2802 C C . ILE B 1 148 ? 9.852 -6.254 6.574 1 81.56 148 ILE B C 1
ATOM 2804 O O . ILE B 1 148 ? 9.359 -5.641 7.527 1 81.56 148 ILE B O 1
ATOM 2808 N N . ILE B 1 149 ? 10.281 -5.695 5.582 1 82.12 149 ILE B N 1
ATOM 2809 C CA . ILE B 1 149 ? 10.273 -4.242 5.457 1 82.12 149 ILE B CA 1
ATOM 2810 C C . ILE B 1 149 ? 8.836 -3.736 5.363 1 82.12 149 ILE B C 1
ATOM 2812 O O . ILE B 1 149 ? 8.547 -2.596 5.734 1 82.12 149 ILE B O 1
ATOM 2816 N N . GLY B 1 150 ? 7.977 -4.582 4.941 1 86.75 150 GLY B N 1
ATOM 2817 C CA . GLY B 1 150 ? 6.559 -4.262 4.914 1 86.75 150 GLY B CA 1
ATOM 2818 C C . GLY B 1 150 ? 5.914 -4.289 6.289 1 86.75 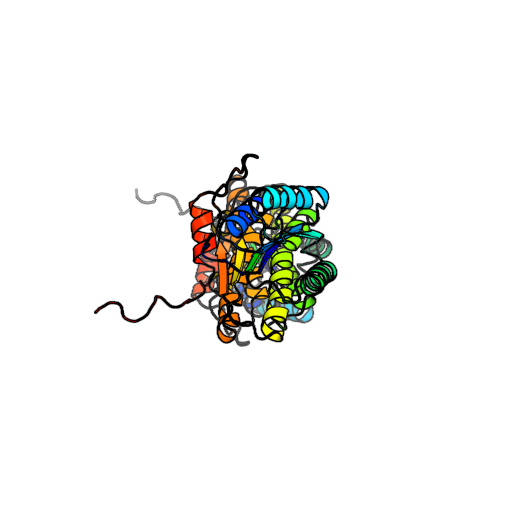150 GLY B C 1
ATOM 2819 O O . GLY B 1 150 ? 4.742 -3.938 6.438 1 86.75 150 GLY B O 1
ATOM 2820 N N . LYS B 1 151 ? 6.699 -4.66 7.207 1 83.75 151 LYS B N 1
ATOM 2821 C CA . LYS B 1 151 ? 6.184 -4.711 8.57 1 83.75 151 LYS B CA 1
ATOM 2822 C C . LYS B 1 151 ? 6.836 -3.646 9.445 1 83.75 151 LYS B C 1
ATOM 2824 O O . LYS B 1 151 ? 6.168 -3.014 10.266 1 83.75 151 LYS B O 1
ATOM 2829 N N . ILE B 1 152 ? 8.055 -3.396 9.156 1 86.75 152 ILE B N 1
ATOM 2830 C CA . ILE B 1 152 ? 8.758 -2.564 10.133 1 86.75 152 ILE B CA 1
ATOM 2831 C C . ILE B 1 152 ? 9.172 -1.249 9.477 1 86.75 152 ILE B C 1
ATOM 2833 O O . ILE B 1 152 ? 9.531 -0.292 10.172 1 86.75 152 ILE B O 1
ATOM 2837 N N . GLY B 1 153 ? 9.172 -1.19 8.281 1 90.44 153 GLY B N 1
ATOM 2838 C CA . GLY B 1 153 ? 9.672 -0.021 7.57 1 90.44 153 GLY B CA 1
ATOM 2839 C C . GLY B 1 153 ? 11.188 0.062 7.547 1 90.44 153 GLY B C 1
ATOM 2840 O O . GLY B 1 153 ? 11.867 -0.712 8.219 1 90.44 153 GLY B O 1
ATOM 2841 N N . ASN B 1 154 ? 11.641 0.949 6.66 1 91.31 154 ASN B N 1
ATOM 2842 C CA . ASN B 1 154 ? 13.078 1.169 6.551 1 91.31 154 ASN B CA 1
ATOM 2843 C C . ASN B 1 154 ? 13.391 2.52 5.914 1 91.31 154 ASN B C 1
ATOM 2845 O O . ASN B 1 154 ? 12.656 2.986 5.039 1 91.31 154 ASN B O 1
ATOM 2849 N N . MET B 1 155 ? 14.5 3.098 6.41 1 95.44 155 MET B N 1
ATOM 2850 C CA . MET B 1 155 ? 14.938 4.348 5.797 1 95.44 155 MET B CA 1
ATOM 2851 C C . MET B 1 155 ? 15.312 4.137 4.332 1 95.44 155 MET B C 1
ATOM 2853 O O . MET B 1 155 ? 15.977 3.156 3.992 1 95.44 155 MET B O 1
ATOM 2857 N N . GLY B 1 156 ? 14.852 5 3.572 1 96.75 156 GLY B N 1
ATOM 2858 C CA . GLY B 1 156 ? 15.203 4.953 2.164 1 96.75 156 GLY B CA 1
ATOM 2859 C C . GLY B 1 156 ? 14.305 4.043 1.353 1 96.75 156 GLY B C 1
ATOM 2860 O O . GLY B 1 156 ? 14.516 3.861 0.151 1 96.75 156 GLY B O 1
ATOM 2861 N N . GLN B 1 157 ? 13.305 3.498 1.996 1 97.31 157 GLN B N 1
ATOM 2862 C CA . GLN B 1 157 ? 12.453 2.527 1.312 1 97.31 157 GLN B CA 1
ATOM 2863 C C . GLN B 1 157 ? 10.984 2.77 1.628 1 97.31 157 GLN B C 1
ATOM 2865 O O . GLN B 1 157 ? 10.227 1.82 1.851 1 97.31 157 GLN B O 1
ATOM 2870 N N . THR B 1 158 ? 10.594 4.047 1.702 1 98.38 158 THR B N 1
ATOM 2871 C CA . THR B 1 158 ? 9.203 4.363 2.027 1 98.38 158 THR B CA 1
ATOM 2872 C C . THR B 1 158 ? 8.258 3.764 0.992 1 98.38 158 THR B C 1
ATOM 2874 O O . THR B 1 158 ? 7.223 3.195 1.346 1 98.38 158 THR B O 1
ATOM 2877 N N . ASN B 1 159 ? 8.641 3.877 -0.319 1 98.5 159 ASN B N 1
ATOM 2878 C CA . ASN B 1 159 ? 7.828 3.305 -1.385 1 98.5 159 ASN B CA 1
ATOM 2879 C C . ASN B 1 159 ? 7.793 1.781 -1.307 1 98.5 159 ASN B C 1
ATOM 2881 O O . ASN B 1 159 ? 6.723 1.177 -1.402 1 98.5 159 ASN B O 1
ATOM 2885 N N . TYR B 1 160 ? 8.891 1.172 -1.116 1 97.75 160 TYR B N 1
ATOM 2886 C CA . TYR B 1 160 ? 8.977 -0.282 -1.041 1 97.75 160 TYR B CA 1
ATOM 2887 C C . TYR B 1 160 ? 8.219 -0.812 0.168 1 97.75 160 TYR B C 1
ATOM 2889 O O . TYR B 1 160 ? 7.426 -1.753 0.049 1 97.75 160 TYR B O 1
ATOM 2897 N N . ALA B 1 161 ? 8.469 -0.24 1.343 1 97.75 161 ALA B N 1
ATOM 2898 C CA . ALA B 1 161 ? 7.777 -0.637 2.564 1 97.75 161 ALA B CA 1
ATOM 2899 C C . ALA B 1 161 ? 6.266 -0.556 2.389 1 97.75 161 ALA B C 1
ATOM 2901 O O . ALA B 1 161 ? 5.539 -1.483 2.758 1 97.75 161 ALA B O 1
ATOM 2902 N N . 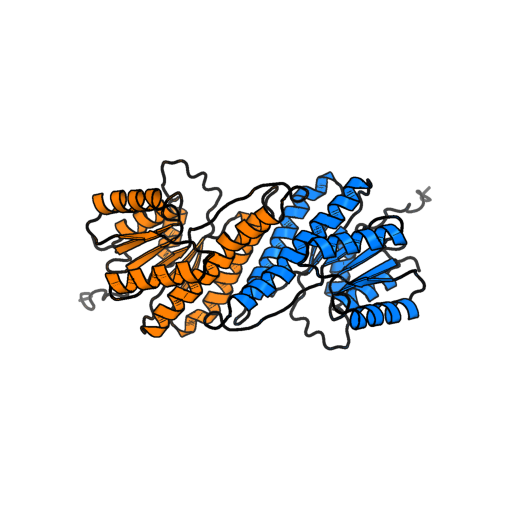ALA B 1 162 ? 5.836 0.516 1.821 1 98.69 162 ALA B N 1
ATOM 2903 C CA . ALA B 1 162 ? 4.406 0.705 1.593 1 98.69 162 ALA B CA 1
ATOM 2904 C C . ALA B 1 162 ? 3.854 -0.363 0.651 1 98.69 162 ALA B C 1
ATOM 2906 O O . ALA B 1 162 ? 2.783 -0.924 0.897 1 98.69 162 ALA B O 1
ATOM 2907 N N . SER B 1 163 ? 4.566 -0.641 -0.413 1 98.56 163 SER B N 1
ATOM 2908 C CA . SER B 1 163 ? 4.105 -1.606 -1.406 1 98.56 163 SER B CA 1
ATOM 2909 C C . SER B 1 163 ? 3.961 -2.998 -0.798 1 98.56 163 SER B C 1
ATOM 2911 O O . SER B 1 163 ? 2.961 -3.68 -1.029 1 98.56 163 SER B O 1
ATOM 2913 N N . LYS B 1 164 ? 4.895 -3.354 -0.037 1 97.75 164 LYS B N 1
ATOM 2914 C CA . LYS B 1 164 ? 4.906 -4.711 0.498 1 97.75 164 LYS B CA 1
ATOM 2915 C C . LYS B 1 164 ? 3.928 -4.852 1.661 1 97.75 164 LYS B C 1
ATOM 2917 O O . LYS B 1 164 ? 3.332 -5.914 1.854 1 97.75 164 LYS B O 1
ATOM 2922 N N . ALA B 1 165 ? 3.752 -3.801 2.436 1 98.12 165 ALA B N 1
ATOM 2923 C CA . ALA B 1 165 ? 2.646 -3.797 3.389 1 98.12 165 ALA B CA 1
ATOM 2924 C C . ALA B 1 165 ? 1.306 -3.961 2.678 1 98.12 165 ALA B C 1
ATOM 2926 O O . ALA B 1 165 ? 0.436 -4.703 3.143 1 98.12 165 ALA B O 1
ATOM 2927 N N . GLY B 1 166 ? 1.183 -3.234 1.591 1 98.56 166 GLY B N 1
ATOM 2928 C CA . GLY B 1 166 ? -0.008 -3.383 0.769 1 98.56 166 GLY B CA 1
ATOM 2929 C C . GLY B 1 166 ? -0.219 -4.805 0.278 1 98.56 166 GLY B C 1
ATOM 2930 O O . GLY B 1 166 ? -1.34 -5.316 0.304 1 98.56 166 GLY B O 1
ATOM 2931 N N . VAL B 1 167 ? 0.823 -5.414 -0.165 1 98.56 167 VAL B N 1
ATOM 2932 C CA . VAL B 1 167 ? 0.749 -6.793 -0.637 1 98.56 167 VAL B CA 1
ATOM 2933 C C . VAL B 1 167 ? 0.237 -7.695 0.483 1 98.56 167 VAL B C 1
ATOM 2935 O O . VAL B 1 167 ? -0.604 -8.562 0.25 1 98.56 167 VAL B O 1
ATOM 2938 N N . GLU B 1 168 ? 0.732 -7.531 1.646 1 97.5 168 GLU B N 1
ATOM 2939 C CA . GLU B 1 168 ? 0.32 -8.344 2.783 1 97.5 168 GLU B CA 1
ATOM 2940 C C . GLU B 1 168 ? -1.181 -8.234 3.031 1 97.5 168 GLU B C 1
ATOM 2942 O O . GLU B 1 168 ? -1.866 -9.242 3.205 1 97.5 168 GLU B O 1
ATOM 2947 N N . LEU B 1 169 ? -1.682 -7.055 3.008 1 98 169 LEU B N 1
ATOM 2948 C CA . LEU B 1 169 ? -3.082 -6.895 3.379 1 98 169 LEU B CA 1
ATOM 2949 C C . LEU B 1 169 ? -3.996 -7.191 2.195 1 98 169 LEU B C 1
ATOM 2951 O O . LEU B 1 169 ? -5.137 -7.621 2.379 1 98 169 LEU B O 1
ATOM 2955 N N . LEU B 1 170 ? -3.48 -6.941 0.993 1 98.5 170 LEU B N 1
ATOM 2956 C CA . LEU B 1 170 ? -4.164 -7.477 -0.18 1 98.5 170 LEU B CA 1
ATOM 2957 C C . LEU B 1 170 ? -4.355 -8.984 -0.058 1 98.5 170 LEU B C 1
ATOM 2959 O O . LEU B 1 170 ? -5.449 -9.492 -0.292 1 98.5 170 LEU B O 1
ATOM 2963 N N . THR B 1 171 ? -3.311 -9.648 0.36 1 98.31 171 THR B N 1
ATOM 2964 C CA . THR B 1 171 ? -3.301 -11.102 0.51 1 98.31 171 THR B CA 1
ATOM 2965 C C . THR B 1 171 ? -4.305 -11.539 1.573 1 98.31 171 THR B C 1
ATOM 2967 O O . THR B 1 171 ? -5.105 -12.445 1.341 1 98.31 171 THR B O 1
ATOM 2970 N N . LYS B 1 172 ? -4.25 -10.898 2.713 1 97.38 172 LYS B N 1
ATOM 2971 C CA . LYS B 1 172 ? -5.152 -11.25 3.807 1 97.38 172 LYS B CA 1
ATOM 2972 C C . LYS B 1 172 ? -6.609 -11.07 3.395 1 97.38 172 LYS B C 1
ATOM 2974 O O . LYS B 1 172 ? -7.453 -11.914 3.703 1 97.38 172 LYS B O 1
ATOM 2979 N N . SER B 1 173 ? -6.914 -9.977 2.734 1 98.19 173 SER B N 1
ATOM 2980 C CA . SER B 1 173 ? -8.273 -9.711 2.289 1 98.19 173 SER B CA 1
ATOM 2981 C C . SER B 1 173 ? -8.719 -10.711 1.229 1 98.19 173 SER B C 1
ATOM 2983 O O . SER B 1 173 ? -9.844 -11.211 1.268 1 98.19 173 SER B O 1
ATOM 2985 N N . ALA B 1 174 ? -7.852 -11.016 0.318 1 98.31 174 ALA B N 1
ATOM 2986 C CA . ALA B 1 174 ? -8.141 -12 -0.719 1 98.31 174 ALA B CA 1
ATOM 2987 C C . ALA B 1 174 ? -8.414 -13.375 -0.109 1 98.31 174 ALA B C 1
ATOM 2989 O O . ALA B 1 174 ? -9.312 -14.086 -0.553 1 98.31 174 ALA B O 1
ATOM 2990 N N . ALA B 1 175 ? -7.621 -13.742 0.859 1 97.75 175 ALA B N 1
ATOM 2991 C CA . ALA B 1 175 ? -7.781 -15.023 1.533 1 97.75 175 ALA B CA 1
ATOM 2992 C C . ALA B 1 175 ? -9.188 -15.18 2.105 1 97.75 175 ALA B C 1
ATOM 2994 O O . ALA B 1 175 ? -9.789 -16.25 2.006 1 97.75 175 ALA B O 1
ATOM 2995 N N . LYS B 1 176 ? -9.711 -14.117 2.67 1 97.25 176 LYS B N 1
ATOM 2996 C CA . LYS B 1 176 ? -11.055 -14.133 3.236 1 97.25 176 LYS B CA 1
ATOM 2997 C C . LYS B 1 176 ? -12.102 -14.383 2.156 1 97.25 176 LYS B C 1
ATOM 2999 O O . LYS B 1 176 ? -13.125 -15.023 2.41 1 97.25 176 LYS B O 1
ATOM 3004 N N . GLU B 1 177 ? -11.828 -13.945 0.989 1 97.62 177 GLU B N 1
ATOM 3005 C CA . GLU B 1 177 ? -12.805 -14.039 -0.097 1 97.62 177 GLU B CA 1
ATOM 3006 C C . GLU B 1 177 ? -12.688 -15.383 -0.816 1 97.62 177 GLU B C 1
ATOM 3008 O O . GLU B 1 177 ? -13.695 -15.93 -1.275 1 97.62 177 GLU B O 1
ATOM 3013 N N . PHE B 1 178 ? -11.539 -15.867 -0.909 1 97.56 178 PHE B N 1
ATOM 3014 C CA . PHE B 1 178 ? -11.273 -17 -1.778 1 97.56 178 PHE B CA 1
ATOM 3015 C C . PHE B 1 178 ? -11.625 -18.312 -1.083 1 97.56 178 PHE B C 1
ATOM 3017 O O . PHE B 1 178 ? -11.742 -19.359 -1.732 1 97.56 178 PHE B O 1
ATOM 3024 N N . GLY B 1 179 ? -11.852 -18.281 0.191 1 94.56 179 GLY B N 1
ATOM 3025 C CA . GLY B 1 179 ? -12.188 -19.469 0.946 1 94.56 179 GLY B CA 1
ATOM 3026 C C . GLY B 1 179 ? -13.391 -20.203 0.384 1 94.56 179 GLY B C 1
ATOM 3027 O O . GLY B 1 179 ? -13.383 -21.438 0.302 1 94.56 179 GLY B O 1
ATOM 3028 N N . LYS B 1 180 ? -14.352 -19.516 -0.057 1 95.31 180 LYS B N 1
ATOM 3029 C CA . LYS B 1 180 ? -15.578 -20.125 -0.555 1 95.31 180 LYS B CA 1
ATOM 3030 C C . LYS B 1 180 ? -15.328 -20.875 -1.854 1 95.31 180 LYS B C 1
ATOM 3032 O O . LYS B 1 180 ? -16.125 -21.734 -2.238 1 95.31 180 LYS B O 1
ATOM 3037 N N . PHE B 1 181 ? -14.234 -20.578 -2.502 1 96.44 181 PHE B N 1
ATOM 3038 C CA . PHE B 1 181 ? -13.914 -21.234 -3.762 1 96.44 181 PHE B CA 1
ATOM 3039 C C . PHE B 1 181 ? -12.922 -22.375 -3.541 1 96.44 181 PHE B C 1
ATOM 3041 O O . PHE B 1 181 ? -12.484 -23.016 -4.496 1 96.44 181 PHE B O 1
ATOM 3048 N N . GLY B 1 182 ? -12.422 -22.562 -2.262 1 95.62 182 GLY B N 1
ATOM 3049 C CA . GLY B 1 182 ? -11.398 -23.562 -1.995 1 95.62 182 GLY B CA 1
ATOM 3050 C C . GLY B 1 182 ? -10.016 -23.141 -2.451 1 95.62 182 GLY B C 1
ATOM 3051 O O . GLY B 1 182 ? -9.172 -24 -2.746 1 95.62 182 GLY B O 1
ATOM 3052 N N . ILE B 1 183 ? -9.836 -21.891 -2.639 1 96.88 183 ILE B N 1
ATOM 3053 C CA . ILE B 1 183 ? -8.562 -21.328 -3.064 1 96.88 183 ILE B CA 1
ATOM 3054 C C . ILE B 1 183 ? -7.871 -20.672 -1.877 1 96.88 183 ILE B C 1
ATOM 3056 O O . ILE B 1 183 ? -8.5 -19.922 -1.125 1 96.88 183 ILE B O 1
ATOM 3060 N N . ARG B 1 184 ? -6.594 -20.969 -1.667 1 97 184 ARG B N 1
ATOM 3061 C CA . ARG B 1 184 ? -5.793 -20.375 -0.608 1 97 184 ARG B CA 1
ATOM 3062 C C . ARG B 1 184 ? -5.02 -19.172 -1.127 1 97 184 ARG B C 1
ATOM 3064 O O . ARG B 1 184 ? -4.645 -19.125 -2.301 1 97 184 ARG B O 1
ATOM 3071 N N . CYS B 1 185 ? -4.855 -18.219 -0.269 1 97.62 185 CYS B N 1
ATOM 3072 C CA . CYS B 1 185 ? -4.039 -17.047 -0.555 1 97.62 185 CYS B CA 1
ATOM 3073 C C . CYS B 1 185 ? -3.219 -16.641 0.663 1 97.62 185 CYS B C 1
ATOM 3075 O O . CYS B 1 185 ? -3.775 -16.25 1.691 1 97.62 185 CYS B O 1
ATOM 3077 N N . ASN B 1 186 ? -1.841 -16.766 0.504 1 96.12 186 ASN B N 1
ATOM 3078 C CA . ASN B 1 186 ? -0.94 -16.516 1.625 1 96.12 186 ASN B CA 1
ATOM 3079 C C . ASN B 1 186 ? 0.235 -15.625 1.215 1 96.12 186 ASN B C 1
ATOM 3081 O O . ASN B 1 186 ? 0.558 -15.531 0.03 1 96.12 186 ASN B O 1
ATOM 3085 N N . SER B 1 187 ? 0.761 -14.961 2.207 1 95.75 187 SER B N 1
ATOM 3086 C CA . SER B 1 187 ? 1.978 -14.188 1.964 1 95.75 187 SER B CA 1
ATOM 3087 C C . SER B 1 187 ? 3.17 -14.797 2.701 1 95.75 187 SER B C 1
ATOM 3089 O O . SER B 1 187 ? 3.006 -15.414 3.752 1 95.75 187 SER B O 1
ATOM 3091 N N . ILE B 1 188 ? 4.324 -14.68 2.102 1 92.12 188 ILE B N 1
ATOM 3092 C CA . ILE B 1 188 ? 5.59 -15.039 2.727 1 92.12 188 ILE B CA 1
ATOM 3093 C C . ILE B 1 188 ? 6.422 -13.781 2.963 1 92.12 188 ILE B C 1
ATOM 3095 O O . ILE B 1 188 ? 6.477 -12.891 2.105 1 92.12 188 ILE B O 1
ATOM 3099 N N . LEU B 1 189 ? 6.977 -13.648 4.09 1 87.81 189 LEU B N 1
ATOM 3100 C CA . LEU B 1 189 ? 7.844 -12.531 4.449 1 87.81 189 LEU B CA 1
ATOM 3101 C C . LEU B 1 189 ? 9.312 -12.945 4.418 1 87.81 189 LEU B C 1
ATOM 3103 O O . LEU B 1 189 ? 9.859 -13.391 5.43 1 87.81 189 LEU B O 1
ATOM 3107 N N . PRO B 1 190 ? 9.836 -12.75 3.262 1 79.12 190 PRO B N 1
ATOM 3108 C CA . PRO B 1 190 ? 11.266 -13.086 3.238 1 79.12 190 PRO B CA 1
ATOM 3109 C C . PRO B 1 190 ? 12.109 -12.125 4.066 1 79.12 190 PRO B C 1
ATOM 3111 O O . PRO B 1 190 ? 11.797 -10.938 4.164 1 79.12 190 PRO B O 1
ATOM 3114 N N . GLY B 1 191 ? 12.875 -12.516 5.047 1 66.31 191 GLY B N 1
ATOM 3115 C CA . GLY B 1 191 ? 13.844 -11.656 5.707 1 66.31 191 GLY B CA 1
ATOM 3116 C C . GLY B 1 191 ? 14.859 -11.062 4.75 1 66.31 191 GLY B C 1
ATOM 3117 O O . GLY B 1 191 ? 14.68 -11.117 3.531 1 66.31 191 GLY B O 1
ATOM 3118 N N . PHE B 1 192 ? 15.891 -10.258 5.223 1 55.56 192 PHE B N 1
ATOM 3119 C CA . PHE B 1 192 ? 16.969 -9.688 4.418 1 55.56 192 PHE B CA 1
ATOM 3120 C C . PHE B 1 192 ? 17.672 -10.766 3.613 1 55.56 192 PHE B C 1
ATOM 3122 O O . PHE B 1 192 ? 18.25 -11.703 4.184 1 55.56 192 PHE B O 1
ATOM 3129 N N . ILE B 1 193 ? 16.984 -11.125 2.631 1 54.69 193 ILE B N 1
ATOM 3130 C CA . ILE B 1 193 ? 17.641 -12.164 1.849 1 54.69 193 ILE B CA 1
ATOM 3131 C C . ILE B 1 193 ? 18.656 -11.516 0.896 1 54.69 193 ILE B C 1
ATOM 3133 O O . ILE B 1 193 ? 18.281 -10.719 0.038 1 54.69 193 ILE B O 1
ATOM 3137 N N . ARG B 1 194 ? 19.953 -11.266 1.326 1 48.19 194 ARG B N 1
ATOM 3138 C CA . ARG B 1 194 ? 20.969 -10.93 0.34 1 48.19 194 ARG B CA 1
ATOM 3139 C C . ARG B 1 194 ? 21.109 -12.023 -0.712 1 48.19 194 ARG B C 1
ATOM 3141 O O . ARG B 1 194 ? 21.484 -13.156 -0.394 1 48.19 194 ARG B O 1
ATOM 3148 N N . THR B 1 195 ? 20.266 -12.094 -1.52 1 47.22 195 THR B N 1
ATOM 3149 C CA . THR B 1 195 ? 20.469 -13.25 -2.389 1 47.22 195 THR B CA 1
ATOM 3150 C C . THR B 1 195 ? 21.703 -13.055 -3.26 1 47.22 195 THR B C 1
ATOM 3152 O O . THR B 1 195 ? 21.766 -12.133 -4.074 1 47.22 195 THR B O 1
ATOM 3155 N N . PRO B 1 196 ? 22.906 -13.289 -2.707 1 39.94 196 PRO B N 1
ATOM 3156 C CA . PRO B 1 196 ? 23.875 -13.492 -3.783 1 39.94 196 PRO B CA 1
ATOM 3157 C C . PRO B 1 196 ? 23.328 -14.344 -4.926 1 39.94 196 PRO B C 1
ATOM 3159 O O . PRO B 1 196 ? 22.312 -15.023 -4.762 1 39.94 196 PRO B O 1
ATOM 3162 N N . MET B 1 197 ? 24.016 -14.242 -5.965 1 37.53 197 MET B N 1
ATOM 3163 C CA . MET B 1 197 ? 23.844 -15.094 -7.137 1 37.53 197 MET B CA 1
ATOM 3164 C C . MET B 1 197 ? 23.547 -16.531 -6.723 1 37.53 197 MET B C 1
ATOM 3166 O O . MET B 1 197 ? 23.125 -17.344 -7.547 1 37.53 197 MET B O 1
ATOM 3170 N N . THR B 1 198 ? 24.25 -17.031 -5.715 1 42.31 198 THR B N 1
ATOM 3171 C CA . THR B 1 198 ? 23.984 -18.453 -5.492 1 42.31 198 THR B CA 1
ATOM 3172 C C . THR B 1 198 ? 22.594 -18.656 -4.891 1 42.31 198 THR B C 1
ATOM 3174 O O . THR B 1 198 ? 22.328 -18.203 -3.77 1 42.31 198 THR B O 1
ATOM 3177 N N . GLU B 1 199 ? 21.547 -18.5 -5.613 1 49.91 199 GLU B N 1
ATOM 3178 C CA . GLU B 1 199 ? 20.094 -18.406 -5.781 1 49.91 199 GLU B CA 1
ATOM 3179 C C . GLU B 1 199 ? 19.375 -19.359 -4.84 1 49.91 199 GLU B C 1
ATOM 3181 O O . GLU B 1 199 ? 18.578 -20.203 -5.281 1 49.91 199 GLU B O 1
ATOM 3186 N N . THR B 1 200 ? 19.969 -19.641 -3.646 1 56.59 200 THR B N 1
ATOM 3187 C CA . THR B 1 200 ? 19.172 -20.594 -2.891 1 56.59 200 THR B CA 1
ATOM 3188 C C . THR B 1 200 ? 18.219 -19.875 -1.953 1 56.59 200 THR B C 1
ATOM 3190 O O . THR B 1 200 ? 18.547 -18.812 -1.414 1 56.59 200 THR B O 1
ATOM 3193 N N . ILE B 1 201 ? 16.969 -20.031 -2.088 1 66.38 201 ILE B N 1
ATOM 3194 C CA . ILE B 1 201 ? 15.977 -19.594 -1.111 1 66.38 201 ILE B CA 1
ATOM 3195 C C . ILE B 1 201 ? 16.266 -20.234 0.245 1 66.38 201 ILE B C 1
ATOM 3197 O O . ILE B 1 201 ? 16.531 -21.438 0.331 1 66.38 201 ILE B O 1
ATOM 3201 N N . PRO B 1 202 ? 16.422 -19.312 1.248 1 70.81 202 PRO B N 1
ATOM 3202 C CA . PRO B 1 202 ? 16.578 -19.891 2.588 1 70.81 202 PRO B CA 1
ATOM 3203 C C . PRO B 1 202 ? 15.555 -21 2.873 1 70.81 202 PRO B C 1
ATOM 3205 O O . PRO B 1 202 ? 14.422 -20.938 2.389 1 70.81 202 PRO B O 1
ATOM 3208 N N . ASP B 1 203 ? 16.047 -22.016 3.617 1 75 203 ASP B N 1
ATOM 3209 C CA . ASP B 1 203 ? 15.211 -23.172 3.926 1 75 203 ASP B CA 1
ATOM 3210 C C . ASP B 1 203 ? 13.883 -22.75 4.547 1 75 203 ASP B C 1
ATOM 3212 O O . ASP B 1 203 ? 12.836 -23.328 4.238 1 75 203 ASP B O 1
ATOM 3216 N N . LYS B 1 204 ? 14 -21.734 5.32 1 73.19 204 LYS B N 1
ATOM 3217 C CA . LYS B 1 204 ? 12.773 -21.297 5.984 1 73.19 204 LYS B CA 1
ATOM 3218 C C . LYS B 1 204 ? 11.75 -20.812 4.973 1 73.19 204 LYS B C 1
ATOM 3220 O O . LYS B 1 204 ? 10.555 -21.078 5.109 1 73.19 204 LYS B O 1
ATOM 3225 N N . VAL B 1 205 ? 12.234 -20.172 3.975 1 75.81 205 VAL B N 1
ATOM 3226 C CA . VAL B 1 205 ? 11.344 -19.656 2.938 1 75.81 205 VAL B CA 1
ATOM 3227 C C . VAL B 1 205 ? 10.805 -20.812 2.102 1 75.81 205 VAL B C 1
ATOM 3229 O O . VAL B 1 205 ? 9.625 -20.844 1.752 1 75.81 205 VAL B O 1
ATOM 3232 N N . LYS B 1 206 ? 11.664 -21.75 1.907 1 78.75 206 LYS B N 1
ATOM 3233 C CA . LYS B 1 206 ? 11.25 -22.938 1.171 1 78.75 206 LYS B CA 1
ATOM 3234 C C . LYS B 1 206 ? 10.133 -23.688 1.906 1 78.75 206 LYS B C 1
ATOM 3236 O O . LYS B 1 206 ? 9.117 -24.031 1.306 1 78.75 206 LYS B O 1
ATOM 3241 N N . ILE B 1 207 ? 10.328 -23.828 3.123 1 75.94 207 ILE B N 1
ATOM 3242 C CA . ILE B 1 207 ? 9.367 -24.547 3.951 1 75.94 207 ILE B CA 1
ATOM 3243 C C . ILE B 1 207 ? 8.039 -23.797 3.969 1 75.94 207 ILE B C 1
ATOM 3245 O O . ILE B 1 207 ? 6.977 -24.391 3.803 1 75.94 207 ILE B O 1
ATOM 3249 N N . LYS B 1 208 ? 8.18 -22.562 4.125 1 81.62 208 LYS B N 1
ATOM 3250 C CA . LYS B 1 208 ? 6.957 -21.766 4.164 1 81.62 208 LYS B CA 1
ATOM 3251 C C . LYS B 1 208 ? 6.223 -21.812 2.826 1 81.62 208 LYS B C 1
ATOM 3253 O O . LYS B 1 208 ? 5 -21.969 2.791 1 81.62 208 LYS B O 1
ATOM 3258 N N . LEU B 1 209 ? 6.984 -21.719 1.803 1 85.44 209 LEU B N 1
ATOM 3259 C CA . LEU B 1 209 ? 6.418 -21.781 0.46 1 85.44 209 LEU B CA 1
ATOM 3260 C C . LEU B 1 209 ? 5.633 -23.078 0.257 1 85.44 209 LEU B C 1
ATOM 3262 O O . LEU B 1 209 ? 4.469 -23.031 -0.153 1 85.44 209 LEU B O 1
ATOM 3266 N N . LEU B 1 210 ? 6.168 -24.172 0.646 1 85.38 210 LEU B N 1
ATOM 3267 C CA . LEU B 1 210 ? 5.566 -25.469 0.382 1 85.38 210 LEU B CA 1
ATOM 3268 C C . LEU B 1 210 ? 4.418 -25.75 1.343 1 85.38 210 LEU B C 1
ATOM 3270 O O . LEU B 1 210 ? 3.445 -26.422 0.979 1 85.38 210 LEU B O 1
ATOM 3274 N N . SER B 1 211 ? 4.504 -25.172 2.543 1 85.62 211 SER B N 1
ATOM 3275 C CA . SER B 1 211 ? 3.473 -25.406 3.549 1 85.62 211 SER B CA 1
ATOM 3276 C C . SER B 1 211 ? 2.166 -24.703 3.18 1 85.62 211 SER B C 1
ATOM 3278 O O . SER B 1 211 ? 1.102 -25.062 3.689 1 85.62 211 SER B O 1
ATOM 3280 N N . THR B 1 212 ? 2.258 -23.781 2.297 1 85.62 212 THR B N 1
ATOM 3281 C CA . THR B 1 212 ? 1.07 -23.016 1.931 1 85.62 212 THR B CA 1
ATOM 3282 C C . THR B 1 212 ? 0.329 -23.688 0.778 1 85.62 212 THR B C 1
ATOM 3284 O O . THR B 1 212 ? -0.812 -23.328 0.477 1 85.62 212 THR B O 1
ATOM 3287 N N . ILE B 1 213 ? 0.829 -24.703 0.108 1 85.5 213 ILE B N 1
ATOM 3288 C CA . ILE B 1 213 ? 0.226 -25.375 -1.036 1 85.5 213 ILE B CA 1
ATOM 3289 C C . ILE B 1 213 ? -0.538 -26.609 -0.563 1 85.5 213 ILE B C 1
ATOM 3291 O O . ILE B 1 213 ? 0.031 -27.484 0.095 1 85.5 213 ILE B O 1
ATOM 3295 N N . PRO B 1 214 ? -1.861 -26.547 -0.759 1 72.62 214 PRO B N 1
ATOM 3296 C CA . PRO B 1 214 ? -2.598 -27.75 -0.367 1 72.62 214 PRO B CA 1
ATOM 3297 C C . PRO B 1 214 ? -2.062 -29.016 -1.036 1 72.62 214 PRO B C 1
ATOM 3299 O O . PRO B 1 214 ? -1.788 -29.016 -2.238 1 72.62 214 PRO B O 1
ATOM 3302 N N . LEU B 1 215 ? -1.771 -29.969 -0.23 1 65.88 215 LEU B N 1
ATOM 3303 C CA . LEU B 1 215 ? -1.234 -31.219 -0.741 1 65.88 215 LEU B CA 1
ATOM 3304 C C . LEU B 1 215 ? -2.357 -32.156 -1.211 1 65.88 215 LEU B C 1
ATOM 3306 O O . LEU B 1 215 ? -3.484 -32.062 -0.718 1 65.88 215 LEU B O 1
ATOM 3310 N N . ASN B 1 216 ? -2.24 -32.688 -2.391 1 57.22 216 ASN B N 1
ATOM 3311 C CA . ASN B 1 216 ? -3.184 -33.719 -2.84 1 57.22 216 ASN B CA 1
ATOM 3312 C C . ASN B 1 216 ? -3.434 -34.781 -1.76 1 57.22 216 ASN B C 1
ATOM 3314 O O . ASN B 1 216 ? -2.496 -35.219 -1.1 1 57.22 216 ASN B O 1
ATOM 3318 N N . ARG B 1 217 ? -4.527 -34.656 -1.029 1 47.75 217 ARG B N 1
ATOM 3319 C CA . ARG B 1 217 ? -4.926 -35.75 -0.162 1 47.75 217 ARG B CA 1
ATOM 3320 C C . ARG B 1 217 ? -4.742 -37.094 -0.864 1 47.75 217 ARG B C 1
ATOM 3322 O O . ARG B 1 217 ? -5.707 -37.688 -1.357 1 47.75 217 ARG B O 1
ATOM 3329 N N . TYR B 1 218 ? -3.947 -37.375 -1.691 1 41.41 218 TYR B N 1
ATOM 3330 C CA . TYR B 1 218 ? -4.02 -38.812 -2.039 1 41.41 218 TYR B CA 1
ATOM 3331 C C . TYR B 1 218 ? -4.035 -39.656 -0.787 1 41.41 218 TYR B C 1
ATOM 3333 O O . TYR B 1 218 ? -3.582 -39.25 0.277 1 41.41 218 TYR B O 1
ATOM 3341 N N . GLY B 1 219 ? -4.621 -41 -1.017 1 37.25 219 GLY B N 1
ATOM 3342 C CA . GLY B 1 219 ? -5.047 -42.156 -0.277 1 37.25 219 GLY B CA 1
ATOM 3343 C C . GLY B 1 219 ? -3.982 -42.688 0.663 1 37.25 219 GLY B C 1
ATOM 3344 O O . GLY B 1 219 ? -2.938 -43.188 0.218 1 37.25 219 GLY B O 1
ATOM 3345 N N . GLN B 1 220 ? -3.49 -42.062 1.755 1 38.25 220 GLN B N 1
ATOM 3346 C CA . GLN B 1 220 ? -2.93 -43.125 2.578 1 38.25 220 GLN B CA 1
ATOM 3347 C C . GLN B 1 220 ? -3.658 -44.438 2.344 1 38.25 220 GLN B C 1
ATOM 3349 O O . GLN B 1 220 ? -4.887 -44.469 2.254 1 38.25 220 GLN B O 1
ATOM 3354 N N . PRO B 1 221 ? -2.977 -45.531 1.749 1 36.5 221 PRO B N 1
ATOM 3355 C CA . PRO B 1 221 ? -3.658 -46.844 1.776 1 36.5 221 PRO B CA 1
ATOM 3356 C C . PRO B 1 221 ? -4.496 -47.031 3.039 1 36.5 221 PRO B C 1
ATOM 3358 O O . PRO B 1 221 ? -4.18 -46.469 4.086 1 36.5 221 PRO B O 1
ATOM 3361 N N . GLU B 1 222 ? -5.73 -47.344 3.016 1 35.75 222 GLU B N 1
ATOM 3362 C CA . GLU B 1 222 ? -6.629 -47.75 4.09 1 35.75 222 GLU B CA 1
ATOM 3363 C C . GLU B 1 222 ? -5.863 -48.469 5.215 1 35.75 222 GLU B C 1
ATOM 3365 O O . GLU B 1 222 ? -5.988 -48.094 6.383 1 35.75 222 GLU B O 1
ATOM 3370 N N . GLY B 1 223 ? -5.945 -49.969 5.203 1 34.47 223 GLY B N 1
ATOM 3371 C CA . GLY B 1 223 ? -6.23 -51.156 5.961 1 34.47 223 GLY B CA 1
ATOM 3372 C C . GLY B 1 223 ? -4.992 -51.781 6.586 1 34.47 223 GLY B C 1
ATOM 3373 O O . GLY B 1 223 ? -5.039 -52.906 7.082 1 34.47 223 GLY B O 1
ATOM 3374 N N . LEU B 1 224 ? -3.732 -51.406 6.266 1 31.36 224 LEU B N 1
ATOM 3375 C CA . LEU B 1 224 ? -2.943 -52.531 6.758 1 31.36 224 LEU B CA 1
ATOM 3376 C C . LEU B 1 224 ? -2.871 -52.531 8.281 1 31.36 224 LEU B C 1
ATOM 3378 O O . LEU B 1 224 ? -2.02 -53.188 8.875 1 31.36 224 LEU B O 1
ATOM 3382 N N . ASN B 1 225 ? -3.699 -51.562 9.008 1 28.95 225 ASN B N 1
ATOM 3383 C CA . ASN B 1 225 ? -3.744 -52 10.398 1 28.95 225 ASN B CA 1
ATOM 3384 C C . ASN B 1 225 ? -4.449 -53.344 10.539 1 28.95 225 ASN B C 1
ATOM 3386 O O . ASN B 1 225 ? -5.664 -53.375 10.734 1 28.95 225 ASN B O 1
ATOM 3390 N N . LYS B 1 226 ? -4.316 -54.312 9.547 1 25.23 226 LYS B N 1
ATOM 3391 C CA . LYS B 1 226 ? -4.477 -55.594 10.227 1 25.23 226 LYS B CA 1
ATOM 3392 C C . LYS B 1 226 ? -3.23 -55.969 11.039 1 25.23 226 LYS B C 1
ATOM 3394 O O . LYS B 1 226 ? -2.117 -55.562 10.672 1 25.23 226 LYS B O 1
#

pLDDT: mean 89.64, std 16.76, range [24.66, 98.94]

Solvent-accessible surface area (backbone atoms only — not comparable to full-atom values): 22457 Å² total; per-residue (Å²): 121,93,23,77,41,48,82,38,39,32,36,28,29,28,12,42,41,56,66,16,31,23,47,48,44,53,44,35,71,25,30,21,30,39,34,28,24,14,66,49,56,70,39,17,47,51,41,39,51,57,42,45,73,76,33,89,53,86,53,42,65,42,63,28,44,55,61,34,69,67,37,44,51,50,38,51,51,52,44,29,70,73,68,73,46,73,55,38,32,38,36,43,45,45,65,66,80,65,75,36,46,67,82,71,47,49,69,65,46,39,48,52,25,32,36,38,35,27,48,8,47,51,48,48,51,34,56,50,49,48,49,29,57,76,67,70,47,50,68,29,22,37,40,34,61,35,30,49,41,23,72,63,26,36,73,32,27,33,45,47,8,12,18,24,16,14,36,43,20,29,27,47,9,44,27,67,57,30,50,87,55,43,28,46,42,43,65,45,62,53,63,93,68,78,61,53,84,76,45,66,60,55,66,68,56,49,50,52,59,56,71,62,45,80,55,78,79,67,75,71,78,80,75,74,78,115,120,93,22,76,41,48,81,37,39,30,36,28,30,28,11,42,42,57,66,16,30,23,47,48,45,54,42,34,69,24,31,21,30,38,33,29,24,14,70,48,56,69,40,16,48,51,40,39,52,56,42,44,72,76,33,88,52,86,52,42,65,42,65,27,45,54,63,34,68,68,37,43,51,50,39,52,50,53,44,27,70,74,68,74,48,73,56,38,32,37,36,43,45,45,65,66,81,67,73,35,47,67,84,70,47,49,68,66,46,40,48,51,28,34,35,39,34,25,48,8,48,51,47,49,51,35,56,50,49,48,50,29,57,74,67,70,48,50,68,27,21,38,40,36,61,34,30,50,42,23,72,63,26,36,74,32,26,33,46,47,8,12,19,23,16,14,36,42,20,29,28,47,8,46,26,68,56,29,50,86,54,42,28,45,41,42,63,44,63,54,61,94,67,78,64,53,85,77,46,65,61,54,66,68,55,49,50,52,58,56,71,62,43,79,55,77,80,68,74,70,81,86,64,76,87,108

Foldseek 3Di:
DQALQAPFEEEFEPCLAAQNLQVQQLCQVRHYAYEYEYQPPVSNVVSQVVSCVVHVDPHYYDYAQLLDLVRLLVRQVVVCVVVVAAGQHYEYPWFDADFDAPVPDDPVRLVVRLSRLANSLVSNCVNRLVRCLVVLNQQHEYEHEAAPCLVPNDGRGPSNVVNRVNNQVVQVVVQVVSVVSNHHGHYDYQYPCPDDRVRHRPPVRSVVSSVRGDGPPPDPDDPPVD/DQALQAPFEEEFEPCLDAQNLQVQQLCLVRHYAYEYEYQPPVSNVVSQVVSCVVHVDPHYYAYAQLLDLVRLLVRQVVVCVVVVAAGQHYEYPWFDADFDAPVPQDPVRLVVRLSRLANSLVSNCVNRLVRCLVVLNQQHEYEHEAAPCLVPNDGRGPSNVVNRVNNQVVQVVVQVVSVVSNHHGHYDYQYPCPDDPVRHRPPVRSVVSSVRGDGPPPDPDDDPVD

Secondary structure (DSSP, 8-state):
---TTTT-EEEEESTTSHHHHHHHHHHHHTT-EEEEEES-HHHHHHHHHHHHHH--S--EEEE--TT-HHHHHHHHHHHHHHHSS--SEEEE-------B-GGG--HHHHHHHIIIIIIHHHHHHHHHHHHHHHTT----EEEEE--THHHH--TTBHHHHHHHHHHHHHHHHHHHHHGGGT-EEEEE--------SS-PPPHHHHHHHHHTS-------------/---TTTT-EEEEESTTSHHHHHHHHHHHHTT-EEEEEES-HHHHHHHHHHHHHH--S--EEEE--TT-HHHHHHHHHHHHHHHSS--SEEEE-------B-GGG--HHHHHHHIIIIIIHHHHHHHHHHHHHHHTT----EEEEE--THHHH--TTBHHHHHHHHHHHHHHHHHHHHHGGGT-EEEEE--------SS----HHHHHHHHHTS--------S----

Nearest PDB structures (foldseek):
  4dry-assembly1_A  TM=9.638E-01  e=1.158E-14  Sinorhizobium meliloti 1021
  4yae-assembly1_B  TM=9.062E-01  e=3.490E-15  Sphingobium sp. SYK-6
  4dry-assembly1_D  TM=9.637E-01  e=4.942E-14  Sinorhizobium meliloti 1021
  1xg5-assembly1_C  TM=8.489E-01  e=2.176E-14  Homo sapiens
  4o0l-assembly1_D  TM=8.526E-01  e=3.605E-14  Rhodotorula mucilaginosa

InterPro domains:
  IPR002347 Short-chain dehydrogenase/reductase SDR [PF00106] (8-204)
  IPR002347 Short-chain dehydrogenase/reductase SDR [PR00080] (85-96)
  IPR002347 Short-chain dehydrogenase/reductase SDR [PR00080] (140-148)
  IPR002347 Short-chain dehydrogenase/reductase SDR [PR00080] (160-179)
  IPR002347 Short-chain dehydrogenase/reductase SDR [PR00081] (9-26)
  IPR002347 Short-chain dehydrogenase/reductase SDR [PR00081] (85-96)
  IPR002347 Short-chain dehydrogenase/reductase SDR [PR00081] (134-150)
  IPR002347 Short-chain dehydrogenase/reductase SDR [PR00081] (160-179)
  IPR002347 Short-chain dehydrogenase/reductase SDR [PR00081] (181-198)
  IPR002347 Short-chain dehydrogenase/reductase SDR [PR00081] (214-226)
  IPR020904 Short-chain dehydrogenase/reductase, conserved site [PS00061] (147-175)
  IPR036291 NAD(P)-binding domain superfamily [SSF51735] (5-222)

Radius of gyration: 25.09 Å; Cα contacts (8 Å, |Δi|>4): 1008; chains: 2; bounding box: 47×89×73 Å

Organism: NCBI:txid1629725

Sequence (452 aa):
MSGIVSGKLAFVTGAASGIGRATCQVLAREGATVIGGDKNKKGIQQTIDEVSKLFRNNHSSVEISVNESKSVQNALQQIIQQYKQPPSIVVNCAGITRDNFLLKLSESDFDEVIDVNLKGTFLVIQTFAKALVENGINSGSFINMASIIGKIGNMGQTNYAASKAGVELLTKSAAKEFGKFGIRCNSILPGFIRTPMTETIPDKVKIKLLSTIPLNRYGQPEGLNKMSGIVSGKLAFVTGAASGIGRATCQVLAREGATVIGGDKNKKGIQQTIDEVSKLFRNNHSSVEISVNESKSVQNALQQIIQQYKQPPSIVVNCAGITRDNFLLKLSESDFDEVIDVNLKGTFLVIQTFAKALVENGINSGSFINMASIIGKIGNMGQTNYAASKAGVELLTKSAAKEFGKFGIRCNSILPGFIRTPMTETIPDKVKIKLLSTIPLNRYGQPEGLNK